Protein AF-0000000082956783 (afdb_homodimer)

Solvent-accessible surface area (backbone atoms only — not comparable to full-atom values): 23392 Å² total; per-residue (Å²): 122,64,39,59,34,49,54,68,55,50,52,50,50,52,49,39,41,40,70,72,44,39,46,50,70,56,40,52,35,45,46,35,4,46,15,48,31,40,52,43,43,76,77,48,36,38,92,81,30,28,36,30,41,35,34,26,26,58,49,68,36,9,48,22,34,43,42,14,45,44,48,33,34,73,51,57,32,48,39,34,33,34,43,66,54,77,48,94,43,71,68,51,50,28,42,54,47,33,22,47,67,51,70,28,49,76,33,64,62,75,73,90,58,70,78,76,33,47,31,35,36,39,10,41,33,32,74,83,62,66,86,73,82,55,73,88,50,45,65,60,53,53,49,58,50,66,54,89,55,49,30,35,17,42,48,31,58,54,88,49,43,50,83,42,77,59,59,92,76,47,60,79,40,39,26,40,35,14,47,80,47,38,36,41,31,57,77,73,62,78,45,83,40,43,30,40,21,30,82,72,76,38,64,64,59,36,58,74,67,56,33,53,71,79,84,60,63,68,73,49,43,45,46,79,105,122,64,40,59,35,50,53,68,56,51,52,49,51,51,49,38,41,39,69,72,43,38,45,49,70,56,38,53,35,46,47,36,4,45,14,48,30,40,50,43,44,74,75,50,36,38,93,82,30,29,36,30,40,35,35,27,26,60,50,68,36,8,49,22,34,43,40,15,45,43,47,31,34,75,51,60,30,49,40,35,34,33,42,66,51,77,48,95,41,72,69,51,50,26,42,54,47,34,22,45,68,52,70,30,49,75,35,66,61,77,72,90,58,70,78,76,33,49,31,36,36,40,11,41,34,32,72,85,61,66,86,72,82,55,73,90,48,45,66,59,53,53,48,58,52,66,53,90,55,51,30,36,18,41,47,30,58,54,88,50,41,50,81,41,78,60,58,92,77,48,62,78,40,38,25,39,35,16,48,79,46,39,38,42,30,56,78,72,62,78,46,82,41,44,31,41,21,30,82,74,75,39,64,63,59,38,59,74,67,56,33,53,69,77,83,59,64,67,74,48,44,45,45,78,106

Foldseek 3Di:
DFDADALVLVVVLVVCVCPVVNDDLLVQLLQQLLLLLVQCCVVPNCVQFAFEEEEAAADSLSSSSLSNLLVNLVSRHAYEYAYQDQHPDPSSVVSVVSCVVSNYHYDVDDDPCPVVGQEYEASHDASNDDDDDDPSCVVVQVVQLPDPHAYEYEQDQPRAHQQDEGDPSGHQHQEYEHEPGHTNNCVNHDHPWYKYARPPDDPVSCVVVVRVDDDDPDPRRMDTD/DFDADALVLVVVLVVCVCPVVNDDLLVQLLQQLLLLLVQCCVVPNCVQFAEEEEEAAADSLSSSSLSNLLVNLVSRHAYEYAYQDQHPDPSSVVSVVSCVVSNYHYDVDDDPCPVVGQEYEASHDASNDDDDDDPSCVVVQVVQLPDPHAYEYEQDQPRAHQQDEGDPSGHQHQEYEHEPGHTNNCVNHDHPWYKYARPPDDPVSCVVVVRVDDDDPDPRRMDTD

Radius of gyration: 22.02 Å; Cα contacts (8 Å, |Δi|>4): 994; chains: 2; bounding box: 47×68×47 Å

Nearest PDB structures (foldseek):
  2dg2-assembly1_A  TM=9.725E-01  e=3.855E-32  Mus musculus
  3rss-assembly1_A  TM=8.065E-01  e=1.731E-13  Thermotoga maritima MSB8
  3d3k-assembly1_B  TM=8.295E-01  e=1.230E-11  Homo sapiens
  3d3j-assembly1_A-2  TM=8.165E-01  e=2.145E-11  Homo sapiens
  5g1o-assembly2_B  TM=5.760E-01  e=1.362E-02  Homo sapiens

Sequence (450 aa):
MVKYLKQDEAINIDQELFNVYKFSVDQLMELAGLSCATAIQKCFPPISHQKVLVLCGPGNNGGDGLVCSRHMQLFGYSCEVYYPVRTDKLLYNNLMHQCETSGVLVSDSLSENMSTYDLIVDALFGFSFKPPVRAKFLPVMNALKKTNKPICSIDVPSGWSIEGVPDKDAINPDMLISLTAPKECARSFKGKYHYLGGRFIPKKLEEKYQLELPAYPDAECCLKLMVKYLKQDEAINIDQELFNVYKFSVDQLMELAGLSCATAIQKCFPPISHQKVLVLCGPGNNGGDGLVCSRHMQLFGYSCEVYYPVRTDKLLYNNLMHQCETSGVLVSDSLSENMSTYDLIVDALFGFSFKPPVRAKFLPVMNALKKTNKPICSIDVPSGWSIEGVPDKDAINPDMLISLTAPKECARSFKGKYHYLGGRFIPKKLEEKYQLELPAYPDAECCLKL

pLDDT: mean 96.85, std 3.07, range [82.38, 98.94]

Organism: Aphis glycines (NCBI:txid307491)

Secondary structure (DSSP, 8-state):
-PPPBPHHHHHHHHHHHHHTS---HHHHHHHHHHHHHHHHHHHS-TTT--EEEEEE-SSHHHHHHHHHHHHHHHHT-EEEEE--S---SHHHHHHHHHHHHTT-EEESS--S-GGG-SEEEEES--TT--SSPPGGGHHHHHHHHH--S-EEEESS-TT--SSSPPPTTS---SEEEEESS-BGGGGG--SSEEEEE-----HHHHHHTT--PPPPPTT-SEEE-/-PPPBPHHHHHHHHHHHHHTS---HHHHHHHHHHHHHHHHHHHS-TTT--EEEEEE-SSHHHHHHHHHHHHHHHHT-EEEEE--S---SHHHHHHHHHHHHTT-EEESS--S-GGG-SEEEEES--TT--SSPPGGGHHHHHHHHH--S-EEEESS-TT--SSSPPPTTS---SEEEEESS-BGGGGG--SSEEEEE-----HHHHHHTT--PPPPPTT-SEEE-

Structure (mmCIF, N/CA/C/O backbone):
data_AF-0000000082956783-model_v1
#
loop_
_entity.id
_entity.type
_entity.pdbx_description
1 polymer 'NAD(P)H-hydrate epimeras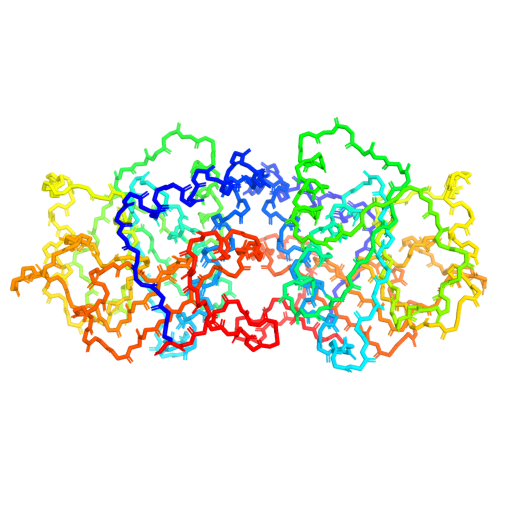e'
#
loop_
_atom_site.group_PDB
_atom_site.id
_atom_site.type_symbol
_atom_site.label_atom_id
_atom_site.label_alt_id
_atom_site.label_comp_id
_atom_site.label_asym_id
_atom_site.label_entity_id
_atom_site.label_seq_id
_atom_site.pdbx_PDB_ins_code
_atom_site.Cartn_x
_atom_site.Cartn_y
_atom_site.Cartn_z
_atom_site.occupancy
_atom_site.B_iso_or_equiv
_atom_site.auth_seq_id
_atom_site.auth_comp_id
_atom_site.auth_asym_id
_atom_site.auth_atom_id
_atom_site.pdbx_PDB_model_num
ATOM 1 N N . MET A 1 1 ? -19.547 16.031 -7.906 1 84.88 1 MET A N 1
ATOM 2 C CA . MET A 1 1 ? -18.5 16.641 -7.098 1 84.88 1 MET A CA 1
ATOM 3 C C . MET A 1 1 ? -18.234 15.82 -5.84 1 84.88 1 MET A C 1
ATOM 5 O O . MET A 1 1 ? -19.156 15.242 -5.262 1 84.88 1 MET A O 1
ATOM 9 N N . VAL A 1 2 ? -17 15.641 -5.379 1 95 2 VAL A N 1
ATOM 10 C CA . VAL A 1 2 ? -16.625 14.828 -4.23 1 95 2 VAL A CA 1
ATOM 11 C C . VAL A 1 2 ? -17.219 15.414 -2.957 1 95 2 VAL A C 1
ATOM 13 O O . VAL A 1 2 ? -17.266 16.641 -2.793 1 95 2 VAL A O 1
ATOM 16 N N . LYS A 1 3 ? -17.688 14.586 -2.168 1 96.94 3 LYS A N 1
ATOM 17 C CA . LYS A 1 3 ? -18.266 15.023 -0.9 1 96.94 3 LYS A CA 1
ATOM 18 C C . LYS A 1 3 ? -17.188 15.445 0.085 1 96.94 3 LYS A C 1
ATOM 20 O O . LYS A 1 3 ? -16.156 14.789 0.196 1 96.94 3 LYS A O 1
ATOM 25 N N . TYR A 1 4 ? -17.469 16.5 0.774 1 98 4 TYR A N 1
ATOM 26 C CA . TYR A 1 4 ? -16.625 16.906 1.895 1 98 4 TYR A CA 1
ATOM 27 C C . TYR A 1 4 ? -17.203 16.422 3.217 1 98 4 TYR A C 1
ATOM 29 O O . TYR A 1 4 ? -18.391 16.625 3.496 1 98 4 TYR A O 1
ATOM 37 N N . LEU A 1 5 ? -16.391 15.836 4.012 1 98.12 5 LEU A N 1
ATOM 38 C CA . LEU A 1 5 ? -16.875 15.117 5.191 1 98.12 5 LEU A CA 1
ATOM 39 C C . LEU A 1 5 ? -16.844 16.016 6.422 1 98.12 5 LEU A C 1
ATOM 41 O O . LEU A 1 5 ? -15.891 16.781 6.617 1 98.12 5 LEU A O 1
ATOM 45 N N . LYS A 1 6 ? -17.844 15.875 7.227 1 97.12 6 LYS A N 1
ATOM 46 C CA . LYS A 1 6 ? -17.781 16.359 8.602 1 97.12 6 LYS A CA 1
ATOM 47 C C . LYS A 1 6 ? -16.938 15.445 9.477 1 97.12 6 LYS A C 1
ATOM 49 O O . LYS A 1 6 ? -16.609 14.32 9.078 1 97.12 6 LYS A O 1
ATOM 54 N N . GLN A 1 7 ? -16.594 15.945 10.586 1 96.69 7 GLN A N 1
ATOM 55 C CA . GLN A 1 7 ? -15.695 15.211 11.469 1 96.69 7 GLN A CA 1
ATOM 56 C C . GLN A 1 7 ? -16.312 13.875 11.891 1 96.69 7 GLN A C 1
ATOM 58 O O . GLN A 1 7 ? -15.656 12.836 11.852 1 96.69 7 GLN A O 1
ATOM 63 N N . ASP A 1 8 ? -17.547 13.906 12.312 1 96.75 8 ASP A N 1
ATOM 64 C CA . ASP A 1 8 ? -18.203 12.695 12.789 1 96.75 8 ASP A CA 1
ATOM 65 C C . ASP A 1 8 ? -18.328 11.656 11.68 1 96.75 8 ASP A C 1
ATOM 67 O O . ASP A 1 8 ? -18.188 10.453 11.93 1 96.75 8 ASP A O 1
ATOM 71 N N . GLU A 1 9 ? -18.594 12.117 10.492 1 97.56 9 GLU A N 1
ATOM 72 C CA . GLU A 1 9 ? -18.656 11.211 9.352 1 97.56 9 GLU A CA 1
ATOM 73 C C . GLU A 1 9 ? -17.312 10.531 9.117 1 97.56 9 GLU A C 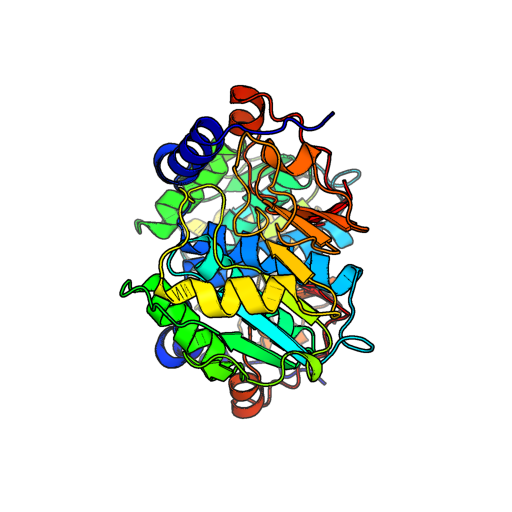1
ATOM 75 O O . GLU A 1 9 ? -17.266 9.32 8.867 1 97.56 9 GLU A O 1
ATOM 80 N N . ALA A 1 10 ? -16.25 11.32 9.156 1 97.5 10 ALA A N 1
ATOM 81 C CA . ALA A 1 10 ? -14.906 10.781 8.961 1 97.5 10 ALA A CA 1
ATOM 82 C C . ALA A 1 10 ? -14.586 9.727 10.008 1 97.5 10 ALA A C 1
ATOM 84 O O . ALA A 1 10 ? -14.039 8.664 9.688 1 97.5 10 ALA A O 1
ATOM 85 N N . ILE A 1 11 ? -14.938 10 11.227 1 97 11 ILE A N 1
ATOM 86 C CA . ILE A 1 11 ? -14.703 9.078 12.336 1 97 11 ILE A CA 1
ATOM 87 C C . ILE A 1 11 ? -15.484 7.789 12.102 1 97 11 ILE A C 1
ATOM 89 O O . ILE A 1 11 ? -14.945 6.688 12.25 1 97 11 ILE A O 1
ATOM 93 N N . ASN A 1 12 ? -16.719 7.914 11.727 1 98.06 12 ASN A N 1
ATOM 94 C CA . ASN A 1 12 ? -17.578 6.754 11.508 1 98.06 12 ASN A CA 1
ATOM 95 C C . ASN A 1 12 ? -17.062 5.887 10.367 1 98.06 12 ASN A C 1
ATOM 97 O O . ASN A 1 12 ? -17.109 4.656 10.445 1 98.06 12 ASN A O 1
ATOM 101 N N . ILE A 1 13 ? -16.625 6.539 9.352 1 98.12 13 ILE A N 1
ATOM 102 C CA . ILE A 1 13 ? -16.094 5.805 8.211 1 98.12 13 ILE A CA 1
ATOM 103 C C . ILE A 1 13 ? -14.883 4.98 8.641 1 98.12 13 ILE A C 1
ATOM 105 O O . ILE A 1 13 ? -14.773 3.801 8.305 1 98.12 13 ILE A O 1
ATOM 109 N N . ASP A 1 14 ? -13.992 5.559 9.414 1 97 14 ASP A N 1
ATOM 110 C CA . ASP A 1 14 ? -12.836 4.828 9.93 1 97 14 ASP A CA 1
ATOM 111 C C . ASP A 1 14 ? -13.281 3.621 10.758 1 97 14 ASP A C 1
ATOM 113 O O . ASP A 1 14 ? -12.75 2.52 10.586 1 97 14 ASP A O 1
ATOM 117 N N . GLN A 1 15 ? -14.195 3.861 11.578 1 97.69 15 GLN A N 1
ATOM 118 C CA . GLN A 1 15 ? -14.68 2.791 12.445 1 97.69 15 GLN A CA 1
ATOM 119 C C . GLN A 1 15 ? -15.289 1.653 11.633 1 97.69 15 GLN A C 1
ATOM 121 O O . GLN A 1 15 ? -15.109 0.48 11.969 1 97.69 15 GLN A O 1
ATOM 126 N N . GLU A 1 16 ? -15.977 2.01 10.617 1 98.38 16 GLU A N 1
ATOM 127 C CA . GLU A 1 16 ? -16.578 0.974 9.781 1 98.38 16 GLU A CA 1
ATOM 128 C C . GLU A 1 16 ? -15.508 0.216 9 1 98.38 16 GLU A C 1
ATOM 130 O O . GLU A 1 16 ? -15.609 -0.999 8.812 1 98.38 16 GLU A O 1
ATOM 135 N N . LEU A 1 17 ? -14.492 0.907 8.539 1 98.44 17 LEU A N 1
ATOM 136 C CA . LEU A 1 17 ? -13.398 0.235 7.855 1 98.44 17 LEU A CA 1
ATOM 137 C C . LEU A 1 17 ? -12.734 -0.794 8.766 1 98.44 17 LEU A C 1
ATOM 139 O O . LEU A 1 17 ? -12.398 -1.894 8.32 1 98.44 17 LEU A O 1
ATOM 143 N N . PHE A 1 18 ? -12.656 -0.438 10.078 1 97.75 18 PHE A N 1
ATOM 144 C CA . PHE A 1 18 ? -12 -1.309 11.047 1 97.75 18 PHE A CA 1
ATOM 145 C C . PHE A 1 18 ? -12.914 -2.467 11.43 1 97.75 18 PHE A C 1
ATOM 147 O O . PHE A 1 18 ? -12.492 -3.627 11.414 1 97.75 18 PHE A O 1
ATOM 154 N N . ASN A 1 19 ? -14.125 -2.139 11.664 1 97.88 19 ASN A N 1
ATOM 155 C CA . ASN A 1 19 ? -14.953 -3.074 12.414 1 97.88 19 ASN A CA 1
ATOM 156 C C . ASN A 1 19 ? -15.914 -3.824 11.508 1 97.88 19 ASN A C 1
ATOM 158 O O . ASN A 1 19 ? -16.25 -4.984 11.758 1 97.88 19 ASN A O 1
ATOM 162 N N . VAL A 1 20 ? -16.359 -3.15 10.492 1 98.31 20 VAL A N 1
ATOM 163 C CA . VAL A 1 20 ? -17.312 -3.777 9.578 1 98.31 20 VAL A CA 1
ATOM 164 C C . VAL A 1 20 ? -16.547 -4.445 8.43 1 98.31 20 VAL A C 1
ATOM 166 O O . VAL A 1 20 ? -16.766 -5.625 8.148 1 98.31 20 VAL A O 1
ATOM 169 N N . TYR A 1 21 ? -15.602 -3.771 7.898 1 98.56 21 TYR A N 1
ATOM 170 C CA . TYR A 1 21 ? -14.891 -4.285 6.734 1 98.56 21 TYR A CA 1
ATOM 171 C C . TYR A 1 21 ? -13.609 -5 7.148 1 98.56 21 TYR A C 1
ATOM 173 O O . TYR A 1 21 ? -12.938 -5.617 6.32 1 98.56 21 TYR A O 1
ATOM 181 N N . LYS A 1 22 ? -13.203 -4.875 8.367 1 98.69 22 LYS A N 1
ATOM 182 C CA . LYS A 1 22 ? -12.18 -5.672 9.039 1 98.69 22 LYS A CA 1
ATOM 183 C C . LYS A 1 22 ? -10.789 -5.363 8.484 1 98.69 22 LYS A C 1
ATOM 185 O O . LYS A 1 22 ? -9.945 -6.258 8.383 1 98.69 22 LYS A O 1
ATOM 190 N N . PHE A 1 23 ? -10.602 -4.129 8.07 1 98.62 23 PHE A N 1
ATOM 191 C CA . PHE A 1 23 ? -9.234 -3.703 7.777 1 98.62 23 PHE A CA 1
ATOM 192 C C . PHE A 1 23 ? -8.438 -3.508 9.062 1 98.62 23 PHE A C 1
ATOM 194 O O . PHE A 1 23 ? -8.961 -2.98 10.047 1 98.62 23 PHE A O 1
ATOM 201 N N . SER A 1 24 ? -7.223 -3.982 9.039 1 98.12 24 SER A N 1
ATOM 202 C CA . SER A 1 24 ? -6.355 -3.602 10.148 1 98.12 24 SER A CA 1
ATOM 203 C C . SER A 1 24 ? -5.836 -2.178 9.977 1 98.12 24 SER A C 1
ATOM 205 O O . SER A 1 24 ? -5.766 -1.666 8.859 1 98.12 24 SER A O 1
ATOM 207 N N . VAL A 1 25 ? -5.488 -1.594 11.086 1 97.69 25 VAL A N 1
ATOM 208 C CA . VAL A 1 25 ? -4.891 -0.265 11.031 1 97.69 25 VAL A CA 1
ATOM 209 C C . VAL A 1 25 ? -3.576 -0.321 10.25 1 97.69 25 VAL A C 1
ATOM 211 O O . VAL A 1 25 ? -3.25 0.604 9.5 1 97.69 25 VAL A O 1
ATOM 214 N N . ASP A 1 26 ? -2.842 -1.439 10.328 1 98.12 26 ASP A N 1
ATOM 215 C CA . ASP A 1 26 ? -1.604 -1.643 9.578 1 98.12 26 ASP A CA 1
ATOM 216 C C . ASP A 1 26 ? -1.841 -1.521 8.078 1 98.12 26 ASP A C 1
ATOM 218 O O . ASP A 1 26 ? -1.082 -0.851 7.375 1 98.12 26 ASP A O 1
ATOM 222 N N . GLN A 1 27 ? -2.877 -2.131 7.625 1 98.38 27 GLN A N 1
ATOM 223 C CA . GLN A 1 27 ? -3.213 -2.121 6.203 1 98.38 27 GLN A CA 1
ATOM 224 C C . GLN A 1 27 ? -3.535 -0.709 5.727 1 98.38 27 GLN A C 1
ATOM 226 O O . GLN A 1 27 ? -2.955 -0.232 4.75 1 98.38 27 GLN A O 1
ATOM 231 N N . LEU A 1 28 ? -4.457 -0.1 6.473 1 98.5 28 LEU A N 1
ATOM 232 C CA . LEU A 1 28 ? -4.965 1.193 6.027 1 98.5 28 LEU A CA 1
ATOM 233 C C . LEU A 1 28 ? -3.879 2.262 6.109 1 98.5 28 LEU A C 1
ATOM 235 O O . LEU A 1 28 ? -3.764 3.104 5.219 1 98.5 28 LEU A O 1
ATOM 239 N N . MET A 1 29 ? -3.127 2.205 7.16 1 98.56 29 MET A N 1
ATOM 240 C CA . MET A 1 29 ? -2.055 3.178 7.348 1 98.56 29 MET A CA 1
ATOM 241 C C . MET A 1 29 ? -0.979 3.014 6.277 1 98.56 29 MET A C 1
ATOM 243 O O . MET A 1 29 ? -0.42 4 5.797 1 98.56 29 MET A O 1
ATOM 247 N N . GLU A 1 30 ? -0.676 1.751 5.895 1 98.75 30 GLU A N 1
ATOM 248 C CA . GLU A 1 30 ? 0.292 1.491 4.832 1 98.75 30 GLU A CA 1
ATOM 249 C C . GLU A 1 30 ? -0.18 2.068 3.502 1 98.75 30 GLU A C 1
ATOM 251 O O . GLU A 1 30 ? 0.591 2.717 2.791 1 98.75 30 GLU A O 1
ATOM 256 N N . LEU A 1 31 ? -1.437 1.874 3.211 1 98.75 31 LEU A N 1
ATOM 257 C CA . LEU A 1 31 ? -2.006 2.381 1.968 1 98.75 31 LEU A CA 1
ATOM 258 C C . LEU A 1 31 ? -2.072 3.904 1.981 1 98.75 31 LEU A C 1
ATOM 260 O O . LEU A 1 31 ? -1.776 4.551 0.974 1 98.75 31 LEU A O 1
ATOM 264 N N . ALA A 1 32 ? -2.461 4.469 3.123 1 98.75 32 ALA A N 1
ATOM 265 C CA . ALA A 1 32 ? -2.545 5.922 3.256 1 98.75 32 ALA A CA 1
ATOM 266 C C . ALA A 1 32 ? -1.17 6.566 3.102 1 98.75 32 ALA A C 1
ATOM 268 O O . ALA A 1 32 ? -0.996 7.488 2.305 1 98.75 32 ALA A O 1
ATOM 269 N N . GLY A 1 33 ? -0.202 6.031 3.846 1 98.88 33 GLY A N 1
ATOM 270 C CA . GLY A 1 33 ? 1.146 6.57 3.766 1 98.88 33 GLY A CA 1
ATOM 271 C C . GLY A 1 33 ? 1.747 6.469 2.375 1 98.88 33 GLY A C 1
ATOM 272 O O . GLY A 1 33 ? 2.375 7.414 1.896 1 98.88 33 GLY A O 1
ATOM 273 N N . LEU A 1 34 ? 1.509 5.355 1.741 1 98.88 34 LEU A N 1
ATOM 274 C CA . LEU A 1 34 ? 2.01 5.164 0.385 1 98.88 34 LEU A CA 1
ATOM 275 C C . LEU A 1 34 ? 1.372 6.16 -0.577 1 98.88 34 LEU A C 1
ATOM 277 O O . LEU A 1 34 ? 2.059 6.742 -1.42 1 98.88 34 LEU A O 1
ATOM 281 N N . SER A 1 35 ? 0.082 6.316 -0.488 1 98.88 35 SER A N 1
ATOM 282 C CA . SER A 1 35 ? -0.603 7.242 -1.386 1 98.88 35 SER A CA 1
ATOM 283 C C . SER A 1 35 ? -0.112 8.672 -1.188 1 98.88 35 SER A C 1
ATOM 285 O O . SER A 1 35 ? 0.015 9.43 -2.15 1 98.88 35 SER A O 1
ATOM 287 N N . CYS A 1 36 ? 0.198 9.031 0.072 1 98.94 36 CYS A N 1
ATOM 288 C CA . CYS A 1 36 ? 0.735 10.359 0.356 1 98.94 36 CYS A CA 1
ATOM 289 C C . CYS A 1 36 ? 2.123 10.523 -0.251 1 98.94 36 CYS A C 1
ATOM 291 O O . CYS A 1 36 ? 2.396 11.523 -0.918 1 98.94 36 CYS A O 1
ATOM 293 N N . ALA A 1 37 ? 2.961 9.539 -0.048 1 98.94 37 ALA A N 1
ATOM 294 C CA . ALA A 1 37 ? 4.305 9.594 -0.621 1 98.94 37 ALA A CA 1
ATOM 295 C C . ALA A 1 37 ? 4.246 9.695 -2.143 1 98.94 37 ALA A C 1
ATOM 297 O O . ALA A 1 37 ? 5.016 10.445 -2.748 1 98.94 37 ALA A O 1
ATOM 298 N N . THR A 1 38 ? 3.332 8.961 -2.729 1 98.94 38 THR A N 1
ATOM 299 C CA . THR A 1 38 ? 3.182 8.953 -4.18 1 98.94 38 THR A CA 1
ATOM 300 C C . THR A 1 38 ? 2.73 10.32 -4.684 1 98.94 38 THR A C 1
ATOM 302 O O . THR A 1 38 ? 3.275 10.836 -5.664 1 98.94 38 THR A O 1
ATOM 305 N N . ALA A 1 39 ? 1.751 10.898 -4.023 1 98.94 39 ALA A N 1
ATOM 306 C CA . ALA A 1 39 ? 1.27 12.219 -4.406 1 98.94 39 ALA A CA 1
ATOM 307 C C . ALA A 1 39 ? 2.377 13.258 -4.289 1 98.94 39 ALA A C 1
ATOM 309 O O . ALA A 1 39 ? 2.529 14.117 -5.164 1 98.94 39 ALA A O 1
ATOM 310 N N . ILE A 1 40 ? 3.127 13.18 -3.24 1 98.94 40 ILE A N 1
ATOM 311 C CA . ILE A 1 40 ? 4.215 14.125 -3.014 1 98.94 40 ILE A CA 1
ATOM 312 C C . ILE A 1 40 ? 5.262 13.977 -4.113 1 98.94 40 ILE A C 1
ATOM 314 O O . ILE A 1 40 ? 5.773 14.977 -4.633 1 98.94 40 ILE A O 1
ATOM 318 N N . GLN A 1 41 ? 5.598 12.805 -4.473 1 98.88 41 GLN A N 1
ATOM 319 C CA . GLN A 1 41 ? 6.57 12.555 -5.531 1 98.88 41 GLN A CA 1
ATOM 320 C C . GLN A 1 41 ? 6.133 13.203 -6.844 1 98.88 41 GLN A C 1
ATOM 322 O O . GLN A 1 41 ? 6.965 13.719 -7.59 1 98.88 41 GLN A O 1
ATOM 327 N N . LYS A 1 42 ? 4.852 13.211 -7.125 1 98.75 42 LYS A N 1
ATOM 328 C CA . LYS A 1 42 ? 4.316 13.773 -8.367 1 98.75 42 LYS A CA 1
ATOM 329 C C . LYS A 1 42 ? 4.477 15.289 -8.398 1 98.75 42 LYS A C 1
ATOM 331 O O . LYS A 1 42 ? 4.633 15.875 -9.469 1 98.75 42 LYS A O 1
ATOM 336 N N . CYS A 1 43 ? 4.453 15.922 -7.242 1 98.81 43 CYS A N 1
ATOM 337 C CA . CYS A 1 43 ? 4.41 17.375 -7.188 1 98.81 43 CYS A CA 1
ATOM 338 C C . CYS A 1 43 ? 5.766 17.938 -6.781 1 98.81 43 CYS A C 1
ATOM 340 O O . CYS A 1 43 ? 6.113 19.062 -7.164 1 98.81 43 CYS A O 1
ATOM 342 N N . PHE A 1 44 ? 6.461 17.25 -5.969 1 98.81 44 PHE A N 1
ATOM 343 C CA . PHE A 1 44 ? 7.754 17.641 -5.418 1 98.81 44 PHE A CA 1
ATOM 344 C C . PHE A 1 44 ? 8.75 16.5 -5.531 1 98.81 44 PHE A C 1
ATOM 346 O O . PHE A 1 44 ? 9.164 15.914 -4.52 1 98.81 44 PHE A O 1
ATOM 353 N N . PRO A 1 45 ? 9.258 16.234 -6.727 1 98.81 45 PRO A N 1
ATOM 354 C CA . PRO A 1 45 ? 10.148 15.078 -6.918 1 98.81 45 PRO A CA 1
ATOM 355 C C . PRO A 1 45 ? 11.492 15.25 -6.215 1 98.81 45 PRO A C 1
ATOM 357 O O . PRO A 1 45 ? 11.922 16.375 -5.961 1 98.81 45 PRO A O 1
ATOM 360 N N . PRO A 1 46 ? 12.125 14.102 -5.887 1 98.5 46 PRO A N 1
ATOM 361 C CA . PRO A 1 46 ? 13.344 14.172 -5.082 1 98.5 46 PRO A CA 1
ATOM 362 C C . PRO A 1 46 ? 14.492 14.859 -5.816 1 98.5 46 PRO A C 1
ATOM 364 O O . PRO A 1 46 ? 15.414 15.383 -5.18 1 98.5 46 PRO A O 1
ATOM 367 N N . ILE A 1 47 ? 14.469 14.906 -7.113 1 98.12 47 ILE A N 1
ATOM 368 C CA . ILE A 1 47 ? 15.531 15.555 -7.871 1 98.12 47 ILE A CA 1
ATOM 369 C C . ILE A 1 47 ? 15.586 17.047 -7.516 1 98.12 47 ILE A C 1
ATOM 371 O O . ILE A 1 47 ? 16.672 17.641 -7.484 1 98.12 47 ILE A O 1
ATOM 375 N N . SER A 1 48 ? 14.492 17.672 -7.172 1 98.25 48 SER A N 1
ATOM 376 C CA . SER A 1 48 ? 14.438 19.094 -6.879 1 98.25 48 SER A CA 1
ATOM 377 C C . SER A 1 48 ? 14.125 19.344 -5.406 1 98.25 48 SER A C 1
ATOM 379 O O . SER A 1 48 ? 14.406 20.438 -4.887 1 98.25 48 SER A O 1
ATOM 381 N N . HIS A 1 49 ? 13.508 18.422 -4.75 1 98.62 49 HIS A N 1
ATOM 382 C CA . HIS A 1 49 ? 13.102 18.547 -3.357 1 98.62 49 HIS A CA 1
ATOM 383 C C . HIS A 1 49 ? 13.57 17.344 -2.533 1 98.62 49 HIS A C 1
ATOM 385 O O . HIS A 1 49 ? 12.75 16.641 -1.934 1 98.62 49 HIS A O 1
ATOM 391 N N . GLN A 1 50 ? 14.789 17.203 -2.398 1 98.69 50 GLN A N 1
ATOM 392 C CA . GLN A 1 50 ? 15.383 15.984 -1.871 1 98.69 50 GLN A CA 1
ATOM 393 C C . GLN A 1 50 ? 15.266 15.93 -0.35 1 98.69 50 GLN A C 1
ATOM 395 O O . GLN A 1 50 ? 14.945 14.883 0.217 1 98.69 50 GLN A O 1
ATOM 400 N N . LYS A 1 51 ? 15.609 17 0.369 1 98.69 51 LYS A N 1
ATOM 401 C CA . LYS A 1 51 ? 15.633 17.031 1.829 1 98.69 51 LYS A CA 1
ATOM 402 C C . LYS A 1 51 ? 14.25 17.344 2.391 1 98.69 51 LYS A C 1
ATOM 404 O O . LYS A 1 51 ? 13.727 18.453 2.186 1 98.69 51 LYS A O 1
ATOM 409 N N . VAL A 1 52 ? 13.727 16.391 3.129 1 98.75 52 VAL A N 1
ATOM 410 C CA . VAL A 1 52 ? 12.336 16.531 3.574 1 98.75 52 VAL A CA 1
ATOM 411 C C . VAL A 1 52 ? 12.266 16.375 5.094 1 98.75 52 VAL A C 1
ATOM 413 O O . VAL A 1 52 ? 12.898 15.492 5.668 1 98.75 52 VAL A O 1
ATOM 416 N N . LEU A 1 53 ? 11.578 17.266 5.742 1 98.75 53 LEU A N 1
ATOM 417 C CA . LEU A 1 53 ? 11.227 17.125 7.148 1 98.75 53 LEU A CA 1
ATOM 418 C C . LEU A 1 53 ? 9.766 16.703 7.301 1 98.75 53 LEU A C 1
ATOM 420 O O . LEU A 1 53 ? 8.867 17.391 6.805 1 98.75 53 LEU A O 1
ATOM 424 N N . VAL A 1 54 ? 9.539 15.586 7.918 1 98.88 54 VAL A N 1
ATOM 425 C CA . VAL A 1 54 ? 8.195 15.094 8.172 1 98.88 54 VAL A CA 1
ATOM 426 C C . VAL A 1 54 ? 7.836 15.297 9.641 1 98.88 54 VAL A C 1
ATOM 428 O O . VAL A 1 54 ? 8.539 14.812 10.531 1 98.88 54 VAL A O 1
ATOM 431 N N . LEU A 1 55 ? 6.754 16 9.875 1 98.81 55 LEU A N 1
ATOM 432 C CA . LEU A 1 55 ? 6.277 16.281 11.227 1 98.81 55 LEU A CA 1
ATOM 433 C C . LEU A 1 55 ? 5.145 15.328 11.602 1 98.81 55 LEU A C 1
ATOM 435 O O . LEU A 1 55 ? 4.062 15.375 11.008 1 98.81 55 LEU A O 1
ATOM 439 N N . CYS A 1 56 ? 5.391 14.523 12.609 1 98.62 56 CYS A N 1
ATOM 440 C CA . CYS A 1 56 ? 4.43 13.484 12.938 1 98.62 56 CYS A CA 1
ATOM 441 C C . CYS A 1 56 ? 3.818 13.719 14.312 1 98.62 56 CYS A C 1
ATOM 443 O O . CYS A 1 56 ? 4.535 13.992 15.281 1 98.62 56 CYS A O 1
ATOM 445 N N . GLY A 1 57 ? 2.482 13.648 14.383 1 97.94 57 GLY A N 1
ATOM 446 C CA . GLY A 1 57 ? 1.771 13.672 15.656 1 97.94 57 GLY A CA 1
ATOM 447 C C . GLY A 1 57 ? 1.59 12.297 16.266 1 97.94 57 GLY A C 1
ATOM 448 O O . GLY A 1 57 ? 2.037 11.297 15.695 1 97.94 57 GLY A O 1
ATOM 449 N N . PRO A 1 58 ? 0.885 12.234 17.406 1 96.75 58 PRO A N 1
ATOM 450 C CA . PRO A 1 58 ? 0.783 10.984 18.156 1 96.75 58 PRO A CA 1
ATOM 451 C C . PRO A 1 58 ? -0.325 10.07 17.641 1 96.75 58 PRO A C 1
ATOM 453 O O . PRO A 1 58 ? -0.398 8.906 18.031 1 96.75 58 PRO A O 1
ATOM 456 N N . GLY A 1 59 ? -1.192 10.57 16.812 1 96.44 59 GLY A N 1
ATOM 457 C CA . GLY A 1 59 ? -2.326 9.781 16.344 1 96.44 59 GLY A CA 1
ATOM 458 C C . GLY A 1 59 ? -2.08 9.102 15.016 1 96.44 59 GLY A C 1
ATOM 459 O O . GLY A 1 59 ? -0.933 8.984 14.578 1 96.44 59 GLY A O 1
ATOM 460 N N . ASN A 1 60 ? -3.158 8.695 14.375 1 97.25 60 ASN A N 1
ATOM 461 C CA . ASN A 1 60 ? -3.072 7.953 13.125 1 97.25 60 ASN A CA 1
ATOM 462 C C . ASN A 1 60 ? -2.469 8.797 12.008 1 97.25 60 ASN A C 1
ATOM 464 O O . ASN A 1 60 ? -1.765 8.273 11.141 1 97.25 60 ASN A O 1
ATOM 468 N N . ASN A 1 61 ? -2.756 10.086 12.062 1 98.44 61 ASN A N 1
ATOM 469 C CA . ASN A 1 61 ? -2.141 10.938 11.055 1 98.44 61 ASN A CA 1
ATOM 470 C C . ASN A 1 61 ? -0.618 10.898 11.133 1 98.44 61 ASN A C 1
ATOM 472 O O . ASN A 1 61 ? 0.063 10.898 10.109 1 98.44 61 ASN A O 1
ATOM 476 N N . GLY A 1 62 ? -0.146 10.898 12.383 1 98.62 62 GLY A N 1
ATOM 477 C CA . GLY A 1 62 ? 1.284 10.711 12.57 1 98.62 62 GLY A CA 1
ATOM 478 C C . GLY A 1 62 ? 1.785 9.383 12.039 1 98.62 62 GLY A C 1
ATOM 479 O O . GLY A 1 62 ? 2.869 9.305 11.453 1 98.62 62 GLY A O 1
ATOM 480 N N . GLY A 1 63 ? 0.993 8.344 12.258 1 98.69 63 GLY A N 1
ATOM 481 C CA . GLY A 1 63 ? 1.319 7.047 11.68 1 98.69 63 GLY A CA 1
ATOM 482 C C . GLY A 1 63 ? 1.41 7.074 10.164 1 98.69 63 GLY A C 1
ATOM 483 O O . GLY A 1 63 ? 2.338 6.504 9.586 1 98.69 63 GLY A O 1
ATOM 484 N N . ASP A 1 64 ? 0.48 7.754 9.539 1 98.81 64 ASP A N 1
ATOM 485 C CA . ASP A 1 64 ? 0.544 7.945 8.094 1 98.81 64 ASP A CA 1
ATOM 486 C C . ASP A 1 64 ? 1.843 8.641 7.691 1 98.81 64 ASP A C 1
ATOM 488 O O . ASP A 1 64 ? 2.441 8.305 6.672 1 98.81 64 ASP A O 1
ATOM 492 N N . GLY A 1 65 ? 2.205 9.586 8.492 1 98.94 65 GLY A N 1
ATOM 493 C CA . GLY A 1 65 ? 3.445 10.305 8.234 1 98.94 65 GLY A CA 1
ATOM 494 C C . GLY A 1 65 ? 4.672 9.414 8.312 1 98.94 65 GLY A C 1
ATOM 495 O O . GLY A 1 65 ? 5.586 9.531 7.488 1 98.94 65 GLY A O 1
ATOM 496 N N . LEU A 1 66 ? 4.695 8.562 9.344 1 98.94 66 LEU A N 1
ATOM 497 C CA . LEU A 1 66 ? 5.801 7.621 9.484 1 98.94 66 LEU A CA 1
ATOM 498 C C . LEU A 1 66 ? 5.895 6.699 8.273 1 98.94 66 LEU A C 1
ATOM 500 O O . LEU A 1 66 ? 6.969 6.535 7.691 1 98.94 66 LEU A O 1
ATOM 504 N N . VAL A 1 67 ? 4.801 6.172 7.879 1 98.88 67 VAL A N 1
ATOM 505 C CA . VAL A 1 67 ? 4.766 5.297 6.707 1 98.88 67 VAL A CA 1
ATOM 506 C C . VAL A 1 67 ? 5.176 6.086 5.465 1 98.88 67 VAL A C 1
ATOM 508 O O . VAL A 1 67 ? 5.973 5.605 4.656 1 98.88 67 VAL A O 1
ATOM 511 N N . CYS A 1 68 ? 4.66 7.238 5.355 1 98.94 68 CYS A N 1
ATOM 512 C CA . CYS A 1 68 ? 4.969 8.109 4.227 1 98.94 68 CYS A CA 1
ATOM 513 C C . CYS A 1 68 ? 6.469 8.359 4.125 1 98.94 68 CYS A C 1
ATOM 515 O O . CYS A 1 68 ? 7.055 8.234 3.049 1 98.94 68 CYS A O 1
ATOM 517 N N . SER A 1 69 ? 7.082 8.688 5.223 1 98.88 69 SER A N 1
ATOM 518 C CA . SER A 1 69 ? 8.508 9 5.23 1 98.88 69 SER A CA 1
ATOM 519 C C . SER A 1 69 ? 9.336 7.801 4.785 1 98.88 69 SER A C 1
ATOM 521 O O . SER A 1 69 ? 10.328 7.957 4.066 1 98.88 69 SER A O 1
ATOM 523 N N . ARG A 1 70 ? 8.922 6.629 5.23 1 98.75 70 ARG A N 1
ATOM 524 C CA . ARG A 1 70 ? 9.625 5.418 4.832 1 98.75 70 ARG A CA 1
ATOM 525 C C . ARG A 1 70 ? 9.555 5.211 3.322 1 98.75 70 ARG A C 1
ATOM 527 O O . ARG A 1 70 ? 10.562 4.906 2.682 1 98.75 70 ARG A O 1
ATOM 534 N N . HIS A 1 71 ? 8.391 5.383 2.762 1 98.75 71 HIS A N 1
ATOM 535 C CA . HIS A 1 71 ? 8.242 5.258 1.315 1 98.75 71 HIS A CA 1
ATOM 536 C C . HIS A 1 71 ? 9.039 6.332 0.586 1 98.75 71 HIS A C 1
ATOM 538 O O . HIS A 1 71 ? 9.672 6.059 -0.434 1 98.75 71 HIS A O 1
ATOM 544 N N . MET A 1 72 ? 8.969 7.566 1.099 1 98.81 72 MET A N 1
ATOM 545 C CA . MET A 1 72 ? 9.703 8.656 0.463 1 98.81 72 MET A CA 1
ATOM 546 C C . MET A 1 72 ? 11.195 8.367 0.45 1 98.81 72 MET A C 1
ATOM 548 O O . MET A 1 72 ? 11.883 8.664 -0.531 1 98.81 72 MET A O 1
ATOM 552 N N . GLN A 1 73 ? 11.633 7.777 1.495 1 98.19 73 GLN A N 1
ATOM 553 C CA . GLN A 1 73 ? 13.031 7.359 1.526 1 98.19 73 GLN A CA 1
ATOM 554 C C . GLN A 1 73 ? 13.344 6.383 0.396 1 98.19 73 GLN A C 1
ATOM 556 O O . GLN A 1 73 ? 14.359 6.512 -0.283 1 98.19 73 GLN A O 1
ATOM 561 N N . LEU A 1 74 ? 12.477 5.477 0.134 1 97.12 74 LEU A N 1
ATOM 562 C CA . LEU A 1 74 ? 12.617 4.5 -0.94 1 97.12 74 LEU A CA 1
ATOM 563 C C . LEU A 1 74 ? 12.562 5.18 -2.303 1 97.12 74 LEU A C 1
ATOM 565 O O . LEU A 1 74 ? 13.172 4.707 -3.264 1 97.12 74 LEU A O 1
ATOM 569 N N . PHE A 1 75 ? 11.828 6.289 -2.359 1 98.25 75 PHE A N 1
ATOM 570 C CA . PHE A 1 75 ? 11.641 6.996 -3.621 1 98.25 75 PHE A CA 1
ATOM 571 C C . PHE A 1 75 ? 12.852 7.859 -3.941 1 98.25 75 PHE A C 1
ATOM 573 O O . PHE A 1 75 ? 12.93 8.453 -5.02 1 98.25 75 PHE A O 1
ATOM 580 N N . GLY A 1 76 ? 13.812 8.008 -2.975 1 97.81 76 GLY A N 1
ATOM 581 C CA . GLY A 1 76 ? 15.031 8.75 -3.264 1 97.81 76 GLY A CA 1
ATOM 582 C C . GLY A 1 76 ? 15.148 10.039 -2.479 1 97.81 76 GLY A C 1
ATOM 583 O O . GLY A 1 76 ? 16.047 10.836 -2.719 1 97.81 76 GLY A O 1
ATOM 584 N N . TYR A 1 77 ? 14.266 10.312 -1.554 1 98.62 77 TYR A N 1
ATOM 585 C CA . TYR A 1 77 ? 14.359 11.469 -0.671 1 98.62 77 TYR A CA 1
ATOM 586 C C . TYR A 1 77 ? 15.328 11.211 0.475 1 98.62 77 TYR A C 1
ATOM 588 O O . TYR A 1 77 ? 15.742 10.07 0.696 1 98.62 77 TYR A O 1
ATOM 596 N N . SER A 1 78 ? 15.742 12.234 1.054 1 98.44 78 SER A N 1
ATOM 597 C CA . SER A 1 78 ? 16.391 12.211 2.363 1 98.44 78 SER A CA 1
ATOM 598 C C . SER A 1 78 ? 15.469 12.773 3.441 1 98.44 78 SER A C 1
ATOM 600 O O . SER A 1 78 ? 15.336 13.984 3.582 1 98.44 78 SER A O 1
ATOM 602 N N . CYS A 1 79 ? 14.883 11.859 4.234 1 98.38 79 CYS A N 1
ATOM 603 C CA . CYS A 1 79 ? 13.828 12.273 5.152 1 98.38 79 CYS A CA 1
ATOM 604 C C . CYS A 1 79 ? 14.336 12.32 6.586 1 98.38 79 CYS A C 1
ATOM 606 O O . CYS A 1 79 ? 15.156 11.484 6.988 1 98.38 79 CYS A O 1
ATOM 608 N N . GLU A 1 80 ? 13.898 13.258 7.273 1 98.44 80 GLU A N 1
ATOM 609 C CA . GLU A 1 80 ? 13.953 13.336 8.734 1 98.44 80 GLU A CA 1
ATOM 610 C C . GLU A 1 80 ? 12.562 13.477 9.336 1 98.44 80 GLU A C 1
ATOM 612 O O . GLU A 1 80 ? 11.711 14.18 8.789 1 98.44 80 GLU A O 1
ATOM 617 N N . VAL A 1 81 ? 12.43 12.797 10.469 1 98.56 81 VAL A N 1
ATOM 618 C CA . VAL A 1 81 ? 11.117 12.805 11.102 1 98.56 81 VAL A CA 1
ATOM 619 C C . VAL A 1 81 ? 11.203 13.492 12.469 1 98.56 81 VAL A C 1
ATOM 621 O O . VAL A 1 81 ? 12.07 13.156 13.281 1 98.56 81 VAL A O 1
ATOM 624 N N . TYR A 1 82 ? 10.352 14.5 12.648 1 98.62 82 TYR A N 1
ATOM 625 C CA . TYR A 1 82 ? 10.086 15.062 13.969 1 98.62 82 TYR A CA 1
ATOM 626 C C . TYR A 1 82 ? 8.883 14.398 14.609 1 98.62 82 TYR A C 1
ATOM 628 O O . TYR A 1 82 ? 7.754 14.531 14.125 1 98.62 82 TYR A O 1
ATOM 636 N N . TYR A 1 83 ? 9.141 13.633 15.625 1 98.12 83 TYR A N 1
ATOM 637 C CA . TYR A 1 83 ? 8.117 12.852 16.312 1 98.12 83 TYR A CA 1
ATOM 638 C C . TYR A 1 83 ? 8.25 12.992 17.828 1 98.12 83 TYR A C 1
ATOM 640 O O . TYR A 1 83 ? 8.703 12.07 18.5 1 98.12 83 TYR A O 1
ATOM 648 N N . PRO A 1 84 ? 7.711 14.094 18.391 1 97.31 84 PRO A N 1
ATOM 649 C CA . PRO A 1 84 ? 8.016 14.469 19.781 1 97.31 84 PRO A CA 1
ATOM 650 C C . PRO A 1 84 ? 7.191 13.68 20.797 1 97.31 84 PRO A C 1
ATOM 652 O O . PRO A 1 84 ? 7.598 13.547 21.953 1 97.31 84 PRO A O 1
ATOM 655 N N . VAL A 1 85 ? 6.004 13.258 20.438 1 96.88 85 VAL A N 1
ATOM 656 C CA . VAL A 1 85 ? 5.156 12.43 21.297 1 96.88 85 VAL A CA 1
ATOM 657 C C . VAL A 1 85 ? 4.98 11.047 20.672 1 96.88 85 VAL A C 1
ATOM 659 O O . VAL A 1 85 ? 4.184 10.875 19.75 1 96.88 85 VAL A O 1
ATOM 662 N N . ARG A 1 86 ? 5.676 10.164 21.25 1 96.06 86 ARG A N 1
ATOM 663 C CA . ARG A 1 86 ? 5.691 8.812 20.703 1 96.06 86 ARG A CA 1
ATOM 664 C C . ARG A 1 86 ? 4.57 7.961 21.281 1 96.06 86 ARG A C 1
ATOM 666 O O . ARG A 1 86 ? 4.453 7.844 22.516 1 96.06 86 ARG A O 1
ATOM 673 N N . THR A 1 87 ? 3.73 7.453 20.422 1 96.56 87 THR A N 1
ATOM 674 C CA . THR A 1 87 ? 2.658 6.562 20.844 1 96.56 87 THR A CA 1
ATOM 675 C C . THR A 1 87 ? 3.195 5.164 21.125 1 96.56 87 THR A C 1
ATOM 677 O O . THR A 1 87 ? 3.859 4.562 20.281 1 96.56 87 THR A O 1
ATOM 680 N N . ASP A 1 88 ? 2.84 4.637 22.406 1 97.5 88 ASP A N 1
ATOM 681 C CA . ASP A 1 88 ? 3.4 3.355 22.828 1 97.5 88 ASP A CA 1
ATOM 682 C C . ASP A 1 88 ? 2.455 2.205 22.484 1 97.5 88 ASP A C 1
ATOM 684 O O . ASP A 1 88 ? 1.933 1.537 23.375 1 97.5 88 ASP A O 1
ATOM 688 N N . LYS A 1 89 ? 2.219 1.981 21.328 1 97.62 89 LYS A N 1
ATOM 689 C CA . LYS A 1 89 ? 1.521 0.844 20.734 1 97.62 89 LYS A CA 1
ATOM 690 C C . LYS A 1 89 ? 2.416 0.102 19.75 1 97.62 89 LYS A C 1
ATOM 692 O O . LYS A 1 89 ? 3.268 0.711 19.094 1 97.62 89 LYS A O 1
ATOM 697 N N . LEU A 1 90 ? 2.236 -1.16 19.688 1 98 90 LEU A N 1
ATOM 698 C CA . LEU A 1 90 ? 3.1 -2.025 18.891 1 98 90 LEU A CA 1
ATOM 699 C C . LEU A 1 90 ? 3.25 -1.483 17.469 1 98 90 LEU A C 1
ATOM 701 O O . LEU A 1 90 ? 4.363 -1.408 16.953 1 98 90 LEU A O 1
ATOM 705 N N . LEU A 1 91 ? 2.197 -1.076 16.859 1 98 91 LEU A N 1
ATOM 706 C CA . LEU A 1 91 ? 2.217 -0.571 15.492 1 98 91 LEU A CA 1
ATOM 707 C C . LEU A 1 91 ? 3.15 0.629 15.375 1 98 91 LEU A C 1
ATOM 709 O O . LEU A 1 91 ? 4.023 0.653 14.5 1 98 91 LEU A O 1
ATOM 713 N N . TYR A 1 92 ? 3.051 1.596 16.219 1 98.5 92 TYR A N 1
ATOM 714 C CA . TYR A 1 92 ? 3.828 2.826 16.125 1 98.5 92 TYR A CA 1
ATOM 715 C C . TYR A 1 92 ? 5.293 2.574 16.469 1 98.5 92 TYR A C 1
ATOM 717 O O . TYR A 1 92 ? 6.188 3.168 15.867 1 98.5 92 TYR A O 1
ATOM 725 N N . ASN A 1 93 ? 5.465 1.673 17.438 1 98.5 93 ASN A N 1
ATOM 726 C CA . ASN A 1 93 ? 6.836 1.269 17.734 1 98.5 93 ASN A CA 1
ATOM 727 C C . ASN A 1 93 ? 7.508 0.633 16.516 1 98.5 93 ASN A C 1
ATOM 729 O O . ASN A 1 93 ? 8.664 0.935 16.219 1 98.5 93 ASN A O 1
ATOM 733 N N . ASN A 1 94 ? 6.781 -0.196 15.883 1 98.75 94 ASN A N 1
ATOM 734 C CA . ASN A 1 94 ? 7.297 -0.849 14.68 1 98.75 94 ASN A CA 1
ATOM 735 C C . ASN A 1 94 ? 7.551 0.155 13.562 1 98.75 94 ASN A C 1
ATOM 737 O O . ASN A 1 94 ? 8.562 0.075 12.867 1 98.75 94 ASN A O 1
ATOM 741 N N . LEU A 1 95 ? 6.633 1.097 13.383 1 98.75 95 LEU A N 1
ATOM 742 C CA . LEU A 1 95 ? 6.781 2.098 12.336 1 98.75 95 LEU A CA 1
ATOM 743 C C . LEU A 1 95 ? 8.031 2.943 12.562 1 98.75 95 LEU A C 1
ATOM 745 O O . LEU A 1 95 ? 8.781 3.211 11.625 1 98.75 95 LEU A O 1
ATOM 749 N N . MET A 1 96 ? 8.211 3.373 13.766 1 98.31 96 MET A N 1
ATOM 750 C CA . MET A 1 96 ? 9.414 4.137 14.094 1 98.31 96 MET A CA 1
ATOM 751 C C . MET A 1 96 ? 10.672 3.33 13.789 1 98.31 96 MET A C 1
ATOM 753 O O . MET A 1 96 ? 11.617 3.848 13.195 1 98.31 96 MET A O 1
ATOM 757 N N . HIS A 1 97 ? 10.656 2.09 14.203 1 98.62 97 HIS A N 1
ATOM 758 C CA . HIS A 1 97 ? 11.789 1.203 13.961 1 98.62 97 HIS A CA 1
ATOM 759 C C . HIS A 1 97 ? 12.031 1.016 12.461 1 98.62 97 HIS A C 1
ATOM 761 O O . HIS A 1 97 ? 13.18 1.036 12.008 1 98.62 97 HIS A O 1
ATOM 767 N N . GLN A 1 98 ? 10.984 0.866 11.719 1 98.75 98 GLN A N 1
ATOM 768 C CA . GLN A 1 98 ? 11.078 0.738 10.273 1 98.75 98 GLN A CA 1
ATOM 769 C C . GLN A 1 98 ? 11.719 1.979 9.648 1 98.75 98 GLN A C 1
ATOM 771 O O . GLN A 1 98 ? 12.57 1.869 8.766 1 98.75 98 GLN A O 1
ATOM 776 N N . CYS A 1 99 ? 11.273 3.123 10.078 1 98.56 99 CYS A N 1
ATOM 777 C CA . CYS A 1 99 ? 11.875 4.363 9.602 1 98.56 99 CYS A CA 1
ATOM 778 C C . CYS A 1 99 ? 13.367 4.387 9.883 1 98.56 99 CYS A C 1
ATOM 780 O O . CYS A 1 99 ? 14.172 4.547 8.961 1 98.56 99 CYS A O 1
ATOM 782 N N . GLU A 1 100 ? 13.695 4.109 11.07 1 98.25 100 GLU A N 1
ATOM 783 C CA . GLU A 1 100 ? 15.094 4.184 11.477 1 98.25 100 GLU A CA 1
ATOM 784 C C . GLU A 1 100 ? 15.953 3.182 10.703 1 98.25 100 GLU A C 1
ATOM 786 O O . GLU A 1 100 ? 17.031 3.521 10.234 1 98.25 100 GLU A O 1
ATOM 791 N N . THR A 1 101 ? 15.43 2.012 10.516 1 97.94 101 THR A N 1
ATOM 792 C CA . THR A 1 101 ? 16.203 0.971 9.844 1 97.94 101 THR A CA 1
ATOM 793 C C . THR A 1 101 ? 16.172 1.177 8.336 1 97.94 101 THR A C 1
ATOM 795 O O . THR A 1 101 ? 16.922 0.515 7.602 1 97.94 101 THR A O 1
ATOM 798 N N . SER A 1 102 ? 15.406 2.143 7.891 1 96.44 102 SER A N 1
ATOM 799 C CA . SER A 1 102 ? 15.398 2.504 6.477 1 96.44 102 SER A CA 1
ATOM 800 C C . SER A 1 102 ? 16.219 3.758 6.215 1 96.44 102 SER A C 1
ATOM 802 O O . SER A 1 102 ? 16.188 4.32 5.121 1 96.44 102 SER A O 1
ATOM 804 N N . GLY A 1 103 ? 16.844 4.219 7.188 1 96.5 103 GLY A N 1
ATOM 805 C CA . GLY A 1 103 ? 17.734 5.348 7.016 1 96.5 103 GLY A CA 1
ATOM 806 C C . GLY A 1 103 ? 17.078 6.684 7.312 1 96.5 103 GLY A C 1
ATOM 807 O O . GLY A 1 103 ? 17.672 7.738 7.066 1 96.5 103 GLY A O 1
ATOM 808 N N . VAL A 1 104 ? 15.883 6.676 7.816 1 98.06 104 VAL A N 1
ATOM 809 C CA . VAL A 1 104 ? 15.188 7.898 8.203 1 98.06 104 VAL A CA 1
ATOM 810 C C . VAL A 1 104 ? 15.555 8.273 9.641 1 98.06 104 VAL A C 1
ATOM 812 O O . VAL A 1 104 ? 15.414 7.461 10.555 1 98.06 104 VAL A O 1
ATOM 815 N N . LEU A 1 105 ? 16.031 9.445 9.844 1 96.44 105 LEU A N 1
ATOM 816 C CA . LEU A 1 105 ? 16.312 9.922 11.195 1 96.44 105 LEU A CA 1
ATOM 817 C C . LEU A 1 105 ? 15.016 10.328 11.898 1 96.44 105 LEU A C 1
ATOM 819 O O . LEU A 1 105 ? 14.258 11.148 11.375 1 96.44 105 LEU A O 1
ATOM 823 N N . VAL A 1 106 ? 14.781 9.734 13 1 97.88 106 VAL A N 1
ATOM 824 C CA . VAL A 1 106 ? 13.617 10.094 13.812 1 97.88 106 VAL A CA 1
ATOM 825 C C . VAL A 1 106 ? 14.078 10.805 15.078 1 97.88 106 VAL A C 1
ATOM 827 O O . VAL A 1 106 ? 14.898 10.281 15.836 1 97.88 106 VAL A O 1
ATOM 830 N N . SER A 1 107 ? 13.547 12.008 15.242 1 96.69 107 SER A N 1
ATOM 831 C CA . SER A 1 107 ? 13.977 12.812 16.391 1 96.69 107 SER A CA 1
ATOM 832 C C . SER A 1 107 ? 12.781 13.438 17.094 1 96.69 107 SER A C 1
ATOM 834 O O . SER A 1 107 ? 11.711 13.594 16.516 1 96.69 107 SER A O 1
ATOM 836 N N . ASP A 1 108 ? 12.953 13.766 18.391 1 95.88 108 ASP A N 1
ATOM 837 C CA . ASP A 1 108 ? 11.945 14.5 19.156 1 95.88 108 ASP A CA 1
ATOM 838 C C . ASP A 1 108 ? 12.344 15.969 19.312 1 95.88 108 ASP A C 1
ATOM 840 O O . ASP A 1 108 ? 11.672 16.734 20.016 1 95.88 108 ASP A O 1
ATOM 844 N N . SER A 1 109 ? 13.398 16.344 18.641 1 94.56 109 SER A N 1
ATOM 845 C CA . SER A 1 109 ? 13.852 17.719 18.641 1 94.56 109 SER A CA 1
ATOM 846 C C . SER A 1 109 ? 13.617 18.391 17.281 1 94.56 109 SER A C 1
ATOM 848 O O . SER A 1 109 ? 13.977 17.828 16.25 1 94.56 109 SER A O 1
ATOM 850 N N . LEU A 1 110 ? 13.016 19.484 17.344 1 92.88 110 LEU A N 1
ATOM 851 C CA . LEU A 1 110 ? 12.727 20.219 16.125 1 92.88 110 LEU A CA 1
ATOM 852 C C . LEU A 1 110 ? 13.984 20.906 15.586 1 92.88 110 LEU A C 1
ATOM 854 O O . LEU A 1 110 ? 14.703 21.562 16.344 1 92.88 110 LEU A O 1
ATOM 858 N N . SER A 1 111 ? 14.242 20.688 14.359 1 85.62 111 SER A N 1
ATOM 859 C CA . SER A 1 111 ? 15.375 21.375 13.75 1 85.62 111 SER A CA 1
ATOM 860 C C . SER A 1 111 ? 15.25 22.891 13.906 1 85.62 111 SER A C 1
ATOM 862 O O . SER A 1 111 ? 14.164 23.453 13.766 1 85.62 111 SER A O 1
ATOM 864 N N . GLU A 1 112 ? 16.344 23.516 14.195 1 82.38 112 GLU A N 1
ATOM 865 C CA . GLU A 1 112 ? 16.359 24.953 14.391 1 82.38 112 GLU A CA 1
ATOM 866 C C . GLU A 1 112 ? 16.281 25.688 13.055 1 82.38 112 GLU A C 1
ATOM 868 O O . GLU A 1 112 ? 15.867 26.844 13 1 82.38 112 GLU A O 1
ATOM 873 N N . ASN A 1 113 ? 16.656 25 12.008 1 88.5 113 ASN A N 1
ATOM 874 C CA . ASN A 1 113 ? 16.688 25.656 10.703 1 88.5 113 ASN A CA 1
ATOM 875 C C . ASN A 1 113 ? 15.844 24.891 9.68 1 88.5 113 ASN A C 1
ATOM 877 O O . ASN A 1 113 ? 16.391 24.203 8.812 1 88.5 113 ASN A O 1
ATOM 881 N N . MET A 1 114 ? 14.555 25.109 9.719 1 92.62 114 MET A N 1
ATOM 882 C CA . MET A 1 114 ? 13.625 24.469 8.789 1 92.62 114 MET A CA 1
ATOM 883 C C . MET A 1 114 ? 13.922 24.875 7.352 1 92.62 114 MET A C 1
ATOM 885 O O . MET A 1 114 ? 13.469 24.234 6.41 1 92.62 114 MET A O 1
ATOM 889 N N . SER A 1 115 ? 14.742 25.938 7.234 1 93.94 115 SER A N 1
ATOM 890 C CA . SER A 1 115 ? 15.047 26.453 5.906 1 93.94 115 SER A CA 1
ATOM 891 C C . SER A 1 115 ? 15.992 25.531 5.152 1 93.94 115 SER A C 1
ATOM 893 O O . SER A 1 115 ? 16.156 25.656 3.939 1 93.94 115 SER A O 1
ATOM 895 N N . THR A 1 116 ? 16.609 24.609 5.82 1 95.88 116 THR A N 1
ATOM 896 C CA . THR A 1 116 ? 17.562 23.703 5.195 1 95.88 116 THR A CA 1
ATOM 897 C C . THR A 1 116 ? 16.828 22.594 4.434 1 95.88 116 THR A C 1
ATOM 899 O O . THR A 1 116 ? 17.438 21.891 3.631 1 95.88 116 THR A O 1
ATOM 902 N N . TYR A 1 117 ? 15.562 22.469 4.695 1 98.25 117 TYR A N 1
ATOM 903 C CA . TYR A 1 117 ? 14.781 21.438 4.008 1 98.25 117 TYR A CA 1
ATOM 904 C C . TYR A 1 117 ? 14.141 22 2.742 1 98.25 117 TYR A C 1
ATOM 906 O O . TYR A 1 117 ? 13.898 23.203 2.645 1 98.25 117 TYR A O 1
ATOM 914 N N . ASP A 1 118 ? 13.93 21.125 1.809 1 98.75 118 ASP A N 1
ATOM 915 C CA . ASP A 1 118 ? 13.305 21.531 0.554 1 98.75 118 ASP A CA 1
ATOM 916 C C . ASP A 1 118 ? 11.781 21.453 0.65 1 98.75 118 ASP A C 1
ATOM 918 O O . ASP A 1 118 ? 11.07 22.125 -0.09 1 98.75 118 ASP A O 1
ATOM 922 N N . LEU A 1 119 ? 11.312 20.625 1.53 1 98.81 119 LEU A N 1
ATOM 923 C CA . LEU A 1 119 ? 9.891 20.328 1.685 1 98.81 119 LEU A CA 1
ATOM 924 C C . LEU A 1 119 ? 9.562 19.953 3.125 1 98.81 119 LEU A C 1
ATOM 926 O O . LEU A 1 119 ? 10.336 19.25 3.771 1 98.81 119 LEU A O 1
ATOM 930 N N . ILE A 1 120 ? 8.398 20.406 3.621 1 98.81 120 ILE A N 1
ATOM 931 C CA . ILE A 1 120 ? 7.891 20.031 4.934 1 98.81 120 ILE A CA 1
ATOM 932 C C . ILE A 1 120 ? 6.586 19.25 4.777 1 98.81 120 ILE A C 1
ATOM 934 O O . ILE A 1 120 ? 5.668 19.703 4.086 1 98.81 120 ILE A O 1
ATOM 938 N N . VAL A 1 121 ? 6.543 18.078 5.391 1 98.94 121 VAL A N 1
ATOM 939 C CA . VAL A 1 121 ? 5.312 17.297 5.41 1 98.94 121 VAL A CA 1
ATOM 940 C C . VAL A 1 121 ? 4.645 17.422 6.777 1 98.94 121 VAL A C 1
ATOM 942 O O . VAL A 1 121 ? 5.238 17.062 7.797 1 98.94 121 VAL A O 1
ATOM 945 N N . ASP A 1 122 ? 3.465 17.953 6.746 1 98.88 122 ASP A N 1
ATOM 946 C CA . ASP A 1 122 ? 2.646 18.109 7.945 1 98.88 122 ASP A CA 1
ATOM 947 C C . ASP A 1 122 ? 1.754 16.891 8.164 1 98.88 122 ASP A C 1
ATOM 949 O O . ASP A 1 122 ? 0.732 16.734 7.488 1 98.88 122 ASP A O 1
ATOM 953 N N . ALA A 1 123 ? 2.141 16.062 9.109 1 98.88 123 ALA A N 1
ATOM 954 C CA . ALA A 1 123 ? 1.357 14.906 9.531 1 98.88 123 ALA A CA 1
ATOM 955 C C . ALA A 1 123 ? 1.078 14.953 11.031 1 98.88 123 ALA A C 1
ATOM 957 O O . ALA A 1 123 ? 0.998 13.914 11.688 1 98.88 123 ALA A O 1
ATOM 958 N N . LEU A 1 124 ? 0.939 16.094 11.609 1 98.25 124 LEU A N 1
ATOM 959 C CA . LEU A 1 124 ? 0.757 16.25 13.047 1 98.25 124 LEU A CA 1
ATOM 960 C C . LEU A 1 124 ? -0.654 15.859 13.461 1 98.25 124 LEU A C 1
ATOM 962 O O . LEU A 1 124 ? -0.833 14.938 14.266 1 98.25 124 LEU A O 1
ATOM 966 N N . PHE A 1 125 ? -1.653 16.594 12.883 1 97.06 125 PHE A N 1
ATOM 967 C CA . PHE A 1 125 ? -3.027 16.375 13.312 1 97.06 125 PHE A CA 1
ATOM 968 C C . PHE A 1 125 ? -3.938 16.125 12.109 1 97.06 125 PHE A C 1
ATOM 970 O O . PHE A 1 125 ? -3.871 16.859 11.117 1 97.06 125 PHE A O 1
ATOM 977 N N . GLY A 1 126 ? -4.727 15.094 12.234 1 95.56 126 GLY A N 1
ATOM 978 C CA . GLY A 1 126 ? -5.723 14.797 11.219 1 95.56 126 GLY A CA 1
ATOM 979 C C . GLY A 1 126 ? -7.129 15.18 11.625 1 95.56 126 GLY A C 1
ATOM 980 O O . GLY A 1 126 ? -7.316 16.109 12.414 1 95.56 126 GLY A O 1
ATOM 981 N N . PHE A 1 127 ? -8.055 14.508 11.133 1 94.94 127 PHE A N 1
ATOM 982 C CA . PHE A 1 127 ? -9.453 14.906 11.242 1 94.94 127 PHE A CA 1
ATOM 983 C C . PHE A 1 127 ? -9.961 14.719 12.664 1 94.94 127 PHE A C 1
ATOM 985 O O . PHE A 1 127 ? -11.016 15.25 13.023 1 94.94 127 PHE A O 1
ATOM 992 N N . SER A 1 128 ? -9.273 13.969 13.453 1 91.5 128 SER A N 1
ATOM 993 C CA . SER A 1 128 ? -9.766 13.719 14.805 1 91.5 128 SER A CA 1
ATOM 994 C C . SER A 1 128 ? -9.297 14.805 15.773 1 91.5 128 SER A C 1
ATOM 996 O O . SER A 1 128 ? -9.641 14.781 16.953 1 91.5 128 SER A O 1
ATOM 998 N N . PHE A 1 129 ? -8.586 15.75 15.227 1 87.56 129 PHE A N 1
ATOM 999 C CA . PHE A 1 129 ? -8.031 16.828 16.047 1 87.56 129 PHE A CA 1
ATOM 1000 C C . PHE A 1 129 ? -9.141 17.703 16.609 1 87.56 129 PHE A C 1
ATOM 1002 O O . PHE A 1 129 ? -10.109 18.016 15.922 1 87.56 129 PHE A O 1
ATOM 1009 N N . LYS A 1 130 ? -8.922 17.922 17.906 1 84.56 130 LYS A N 1
ATOM 1010 C CA . LYS A 1 130 ? -9.766 18.891 18.594 1 84.56 130 LYS A CA 1
ATOM 1011 C C . LYS A 1 130 ? -8.93 20.047 19.172 1 84.56 130 LYS A C 1
ATOM 1013 O O . LYS A 1 130 ? -8.086 19.828 20.047 1 84.56 130 LYS A O 1
ATOM 1018 N N . PRO A 1 131 ? -9.227 21.312 18.719 1 84.06 131 PRO A N 1
ATOM 1019 C CA . PRO A 1 131 ? -8.484 22.453 19.266 1 84.06 131 PRO A CA 1
ATOM 1020 C C . PRO A 1 131 ? -8.664 22.594 20.781 1 84.06 131 PRO A C 1
ATOM 1022 O O . PRO A 1 131 ? -9.656 22.109 21.328 1 84.06 131 PRO A O 1
ATOM 1025 N N . PRO A 1 132 ? -7.738 23.203 21.562 1 86.5 132 PRO A N 1
ATOM 1026 C CA . PRO A 1 132 ? -6.539 23.875 21.047 1 86.5 132 PRO A CA 1
ATOM 1027 C C . PRO A 1 132 ? -5.367 22.906 20.859 1 86.5 132 PRO A C 1
ATOM 1029 O O . PRO A 1 132 ? -5.414 21.766 21.328 1 86.5 132 PRO A O 1
ATOM 1032 N N . VAL A 1 133 ? -4.371 23.344 20.141 1 90.19 133 VAL A N 1
ATOM 1033 C CA . VAL A 1 133 ? -3.123 22.594 20 1 90.19 133 VAL A CA 1
ATOM 1034 C C . VAL A 1 133 ? -2.432 22.469 21.344 1 90.19 133 VAL A C 1
ATOM 1036 O O . VAL A 1 133 ? -2.336 23.453 22.094 1 90.19 133 VAL A O 1
ATOM 1039 N N . ARG A 1 134 ? -2.035 21.219 21.625 1 90.62 134 ARG A N 1
ATOM 1040 C CA . ARG A 1 134 ? -1.315 20.984 22.875 1 90.62 134 ARG A CA 1
ATOM 1041 C C . ARG A 1 134 ? 0.003 21.75 22.906 1 90.62 134 ARG A C 1
ATOM 1043 O O . ARG A 1 134 ? 0.663 21.891 21.875 1 90.62 134 ARG A O 1
ATOM 1050 N N . ALA A 1 135 ? 0.359 22.172 24.078 1 92.5 135 ALA A N 1
ATOM 1051 C CA . ALA A 1 135 ? 1.516 23.031 24.312 1 92.5 135 ALA A CA 1
ATOM 1052 C C . ALA A 1 135 ? 2.77 22.453 23.672 1 92.5 135 ALA A C 1
ATOM 1054 O O . ALA A 1 135 ? 3.578 23.188 23.094 1 92.5 135 ALA A O 1
ATOM 1055 N N . LYS A 1 136 ? 2.887 21.172 23.734 1 93.12 136 LYS A N 1
ATOM 1056 C CA . LYS A 1 136 ? 4.074 20.484 23.234 1 93.12 136 LYS A CA 1
ATOM 1057 C C . LYS A 1 136 ? 4.242 20.703 21.734 1 93.12 136 LYS A C 1
ATOM 1059 O O . LYS A 1 136 ? 5.359 20.641 21.219 1 93.12 136 LYS A O 1
ATOM 1064 N N . PHE A 1 137 ? 3.162 21.016 21.047 1 96 137 PHE A N 1
ATOM 1065 C CA . PHE A 1 137 ? 3.213 21.109 19.594 1 96 137 PHE A CA 1
ATOM 1066 C C . PHE A 1 137 ? 3.203 22.578 19.141 1 96 137 PHE A C 1
ATOM 1068 O O . PHE A 1 137 ? 3.334 22.875 17.953 1 96 137 PHE A O 1
ATOM 1075 N N . LEU A 1 138 ? 3.082 23.516 20.078 1 95 138 LEU A N 1
ATOM 1076 C CA . LEU A 1 138 ? 2.99 24.922 19.734 1 95 138 LEU A CA 1
ATOM 1077 C C . LEU A 1 138 ? 4.246 25.391 19 1 95 138 LEU A C 1
ATOM 1079 O O . LEU A 1 138 ? 4.156 26.094 18 1 95 138 LEU A O 1
ATOM 1083 N N . PRO A 1 139 ? 5.457 24.969 19.469 1 95.19 139 PRO A N 1
ATOM 1084 C CA . PRO A 1 139 ? 6.656 25.438 18.766 1 95.19 139 PRO A CA 1
ATOM 1085 C C . PRO A 1 139 ? 6.684 25 17.297 1 95.19 139 PRO A C 1
ATOM 1087 O O . PRO A 1 139 ? 7.016 25.812 16.422 1 95.19 139 PRO A O 1
ATOM 1090 N N . VAL A 1 140 ? 6.289 23.812 16.969 1 96.81 140 VAL A N 1
ATOM 1091 C CA . VAL A 1 140 ? 6.336 23.344 15.594 1 96.81 140 VAL A CA 1
ATOM 1092 C C . VAL A 1 140 ? 5.219 24 14.781 1 96.81 140 VAL A C 1
ATOM 1094 O O . VAL A 1 140 ? 5.398 24.297 13.602 1 96.81 140 VAL A O 1
ATOM 1097 N N . MET A 1 141 ? 4.09 24.219 15.445 1 96.25 141 MET A N 1
ATOM 1098 C CA . MET A 1 141 ? 2.998 24.906 14.766 1 96.25 141 MET A CA 1
ATOM 1099 C C . MET A 1 141 ? 3.406 26.328 14.391 1 96.25 141 MET A C 1
ATOM 1101 O O . MET A 1 141 ? 3.113 26.797 13.289 1 96.25 141 MET A O 1
ATOM 1105 N N . ASN A 1 142 ? 4.102 26.938 15.312 1 95.38 142 ASN A N 1
ATOM 1106 C CA . ASN A 1 142 ? 4.59 28.281 15.047 1 95.38 142 ASN A CA 1
ATOM 1107 C C . ASN A 1 142 ? 5.629 28.297 13.93 1 95.38 142 ASN A C 1
ATOM 1109 O O . ASN A 1 142 ? 5.629 29.188 13.086 1 95.38 142 ASN A O 1
ATOM 1113 N N . ALA A 1 143 ? 6.488 27.344 13.914 1 95.88 143 ALA A N 1
ATOM 1114 C CA . ALA A 1 143 ? 7.5 27.234 12.867 1 95.88 143 ALA A CA 1
ATOM 1115 C C . ALA A 1 143 ? 6.852 27.016 11.5 1 95.88 143 ALA A C 1
ATOM 1117 O O . ALA A 1 143 ? 7.293 27.594 10.5 1 95.88 143 ALA A O 1
ATOM 1118 N N . LEU A 1 144 ? 5.793 26.25 11.445 1 96.62 144 LEU A N 1
ATOM 1119 C CA . LEU A 1 144 ? 5.07 25.969 10.211 1 96.62 144 LEU A CA 1
ATOM 1120 C C . LEU A 1 144 ? 4.453 27.234 9.641 1 96.62 144 LEU A C 1
ATOM 1122 O O . LEU A 1 144 ? 4.434 27.438 8.422 1 96.62 144 LEU A O 1
ATOM 1126 N N . LYS A 1 145 ? 4.004 28.047 10.523 1 95.25 145 LYS A N 1
ATOM 1127 C CA . LYS A 1 145 ? 3.352 29.281 10.102 1 95.25 145 LYS A CA 1
ATOM 1128 C C . LYS A 1 145 ? 4.363 30.266 9.516 1 95.25 145 LYS A C 1
ATOM 1130 O O . LYS A 1 145 ? 4.008 31.125 8.703 1 95.25 145 LYS A O 1
ATOM 1135 N N . LYS A 1 146 ? 5.582 30.094 9.852 1 93.88 146 LYS A N 1
ATOM 1136 C CA . LYS A 1 146 ? 6.578 31.109 9.516 1 93.88 146 LYS A CA 1
ATOM 1137 C C . LYS A 1 146 ? 7.469 30.641 8.367 1 93.88 146 LYS A C 1
ATOM 1139 O O . LYS A 1 146 ? 8.141 31.453 7.727 1 93.88 146 LYS A O 1
ATOM 1144 N N . THR A 1 147 ? 7.473 29.391 8.055 1 95.88 147 THR A N 1
ATOM 1145 C CA . THR A 1 147 ? 8.406 28.859 7.066 1 95.88 147 THR A CA 1
ATOM 1146 C C . THR A 1 147 ? 8.047 29.359 5.668 1 95.88 147 THR A C 1
ATOM 1148 O O . THR A 1 147 ? 6.875 29.594 5.363 1 95.88 147 THR A O 1
ATOM 1151 N N . ASN A 1 148 ? 9.078 29.516 4.836 1 95.56 148 ASN A N 1
ATOM 1152 C CA . ASN A 1 148 ? 8.867 29.859 3.434 1 95.56 148 ASN A CA 1
ATOM 1153 C C . ASN A 1 148 ? 9.016 28.641 2.525 1 95.56 148 ASN A C 1
ATOM 1155 O O . ASN A 1 148 ? 8.961 28.766 1.301 1 95.56 148 ASN A O 1
ATOM 1159 N N . LYS A 1 149 ? 9.25 27.469 3.098 1 97.88 149 LYS A N 1
ATOM 1160 C CA . LYS A 1 149 ? 9.352 26.219 2.35 1 97.88 149 LYS A CA 1
ATOM 1161 C C . LYS A 1 149 ? 7.969 25.641 2.064 1 97.88 149 LYS A C 1
ATOM 1163 O O . LYS A 1 149 ? 7.027 25.859 2.828 1 97.88 149 LYS A O 1
ATOM 1168 N N . PRO A 1 150 ? 7.844 24.938 0.96 1 98.69 150 PRO A N 1
ATOM 1169 C CA . PRO A 1 150 ? 6.535 24.344 0.686 1 98.69 150 PRO A CA 1
ATOM 1170 C C . PRO A 1 150 ? 6.113 23.344 1.752 1 98.69 150 PRO A C 1
ATOM 1172 O O . PRO A 1 150 ? 6.945 22.578 2.258 1 98.69 150 PRO A O 1
ATOM 1175 N N . ILE A 1 151 ? 4.82 23.422 2.109 1 98.75 151 ILE A N 1
ATOM 1176 C CA . ILE A 1 151 ? 4.215 22.516 3.08 1 98.75 151 ILE A CA 1
ATOM 1177 C C . ILE A 1 151 ? 3.232 21.578 2.375 1 98.75 151 ILE A C 1
ATOM 1179 O O . ILE A 1 151 ? 2.426 22.031 1.555 1 98.75 151 ILE A O 1
ATOM 1183 N N . CYS A 1 152 ? 3.34 20.312 2.633 1 98.94 152 CYS A N 1
ATOM 1184 C CA . CYS A 1 152 ? 2.357 19.312 2.24 1 98.94 152 CYS A CA 1
ATOM 1185 C C . CYS A 1 152 ? 1.626 18.766 3.459 1 98.94 152 CYS A C 1
ATOM 1187 O O . CYS A 1 152 ? 2.236 18.125 4.316 1 98.94 152 CYS A O 1
ATOM 1189 N N . SER A 1 153 ? 0.342 18.953 3.521 1 98.94 153 SER A N 1
ATOM 1190 C CA . SER A 1 153 ? -0.434 18.453 4.652 1 98.94 153 SER A CA 1
ATOM 1191 C C . SER A 1 153 ? -1.141 17.141 4.312 1 98.94 153 SER A C 1
ATOM 1193 O O . SER A 1 153 ? -1.788 17.031 3.27 1 98.94 153 SER A O 1
ATOM 1195 N N . ILE A 1 154 ? -1.039 16.219 5.242 1 98.88 154 ILE A N 1
ATOM 1196 C CA . ILE A 1 154 ? -1.712 14.922 5.117 1 98.88 154 ILE A CA 1
ATOM 1197 C C . ILE A 1 154 ? -3.076 14.984 5.805 1 98.88 154 ILE A C 1
ATOM 1199 O O . ILE A 1 154 ? -3.178 15.391 6.965 1 98.88 154 ILE A O 1
ATOM 1203 N N . ASP A 1 155 ? -4.102 14.609 5.145 1 98.69 155 ASP A N 1
ATOM 1204 C CA . ASP A 1 155 ? -5.496 14.484 5.562 1 98.69 155 ASP A CA 1
ATOM 1205 C C . ASP A 1 155 ? -6.129 15.859 5.766 1 98.69 155 ASP A C 1
ATOM 1207 O O . ASP A 1 155 ? -7.105 16.203 5.094 1 98.69 155 ASP A O 1
ATOM 1211 N N . VAL A 1 156 ? -5.566 16.609 6.719 1 97.88 156 VAL A N 1
ATOM 1212 C CA . VAL A 1 156 ? -6.012 17.969 7.066 1 97.88 156 VAL A CA 1
ATOM 1213 C C . VAL A 1 156 ? -4.809 18.812 7.461 1 97.88 156 VAL A C 1
ATOM 1215 O O . VAL A 1 156 ? -3.877 18.328 8.109 1 97.88 156 VAL A O 1
ATOM 1218 N N . PRO A 1 157 ? -4.855 20.141 7.016 1 97.88 157 PRO A N 1
ATOM 1219 C CA . PRO A 1 157 ? -3.795 21 7.555 1 97.88 157 PRO A CA 1
ATOM 1220 C C . PRO A 1 157 ? -3.859 21.125 9.078 1 97.88 157 PRO A C 1
ATOM 1222 O O . PRO A 1 157 ? -4.898 21.5 9.625 1 97.88 157 PRO A O 1
ATOM 1225 N N . SER A 1 158 ? -2.773 20.812 9.711 1 97.62 158 SER A N 1
ATOM 1226 C CA . SER A 1 158 ? -2.762 20.812 11.172 1 97.62 158 SER A CA 1
ATOM 1227 C C . SER A 1 158 ? -3.172 22.172 11.727 1 97.62 158 SER A C 1
ATOM 1229 O O . SER A 1 158 ? -2.703 23.203 11.266 1 97.62 158 SER A O 1
ATOM 1231 N N . GLY A 1 159 ? -4.117 22.141 12.711 1 93.44 159 GLY A N 1
ATOM 1232 C CA . GLY A 1 159 ? -4.566 23.359 13.367 1 93.44 159 GLY A CA 1
ATOM 1233 C C . GLY A 1 159 ? -5.867 23.906 12.805 1 93.44 159 GLY A C 1
ATOM 1234 O O . GLY A 1 159 ? -6.512 24.75 1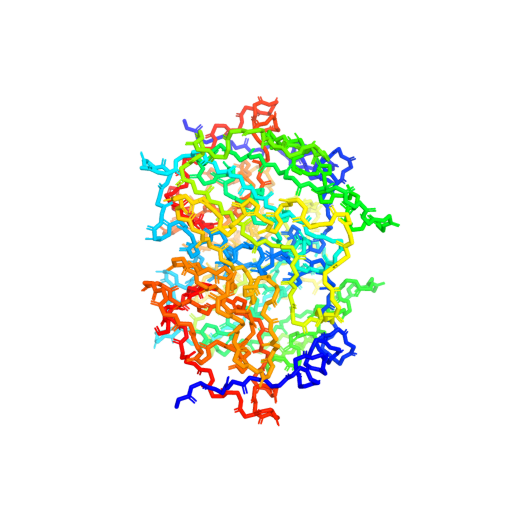3.414 1 93.44 159 GLY A O 1
ATOM 1235 N N . TRP A 1 160 ? -6.184 23.359 11.555 1 94.38 160 TRP A N 1
ATOM 1236 C CA . TRP A 1 160 ? -7.457 23.797 10.992 1 94.38 160 TRP A CA 1
ATOM 1237 C C . TRP A 1 160 ? -8.625 23.172 11.75 1 94.38 160 TRP A C 1
ATOM 1239 O O . TRP A 1 160 ? -8.555 22.031 12.18 1 94.38 160 TRP A O 1
ATOM 1249 N N . SER A 1 161 ? -9.711 24 11.875 1 91.62 161 SER A N 1
ATOM 1250 C CA . SER A 1 161 ? -10.977 23.406 12.273 1 91.62 161 SER A CA 1
ATOM 1251 C C . SER A 1 161 ? -11.562 22.547 11.148 1 91.62 161 SER A C 1
ATOM 1253 O O . SER A 1 161 ? -11.594 22.984 9.992 1 91.62 161 SER A O 1
ATOM 1255 N N . ILE A 1 162 ? -12.055 21.422 11.5 1 92.94 162 ILE A N 1
ATOM 1256 C CA . ILE A 1 162 ? -12.516 20.484 10.484 1 92.94 162 ILE A CA 1
ATOM 1257 C C . ILE A 1 162 ? -13.734 21.062 9.766 1 92.94 162 ILE A C 1
ATOM 1259 O O . ILE A 1 162 ? -13.898 20.844 8.555 1 92.94 162 ILE A O 1
ATOM 1263 N N . GLU A 1 163 ? -14.625 21.75 10.484 1 90.5 163 GLU A N 1
ATOM 1264 C CA . GLU A 1 163 ? -15.852 22.281 9.891 1 90.5 163 GLU A CA 1
ATOM 1265 C C . GLU A 1 163 ? -15.852 23.812 9.914 1 90.5 163 GLU A C 1
ATOM 1267 O O . GLU A 1 163 ? -16.844 24.438 9.547 1 90.5 163 GLU A O 1
ATOM 1272 N N . GLY A 1 164 ? -14.82 24.469 10 1 85.5 164 GLY A N 1
ATOM 1273 C CA . GLY A 1 164 ? -14.773 25.922 10.086 1 85.5 164 GLY A CA 1
ATOM 1274 C C . GLY A 1 164 ? -13.742 26.547 9.164 1 85.5 164 GLY A C 1
ATOM 1275 O O . GLY A 1 164 ? -13.125 25.844 8.352 1 85.5 164 GLY A O 1
ATOM 1276 N N . VAL A 1 165 ? -13.766 27.812 9.18 1 88.88 165 VAL A N 1
ATOM 1277 C CA . VAL A 1 165 ? -12.773 28.578 8.43 1 88.88 165 VAL A CA 1
ATOM 1278 C C . VAL A 1 165 ? -11.484 28.672 9.234 1 88.88 165 VAL A C 1
ATOM 1280 O O . VAL A 1 165 ? -11.516 28.953 10.438 1 88.88 165 VAL A O 1
ATOM 1283 N N . PRO A 1 166 ? -10.453 28.328 8.547 1 90.31 166 PRO A N 1
ATOM 1284 C CA . PRO A 1 166 ? -9.18 28.438 9.266 1 90.31 166 PRO A CA 1
ATOM 1285 C C . PRO A 1 166 ? -8.914 29.859 9.781 1 90.31 166 PRO A C 1
ATOM 1287 O O . PRO A 1 166 ? -9.328 30.828 9.156 1 90.31 166 PRO A O 1
ATOM 1290 N N . ASP A 1 167 ? -8.211 29.891 10.875 1 89.94 167 ASP A N 1
ATOM 1291 C CA . ASP A 1 167 ? -7.805 31.188 11.414 1 89.94 167 ASP A CA 1
ATOM 1292 C C . ASP A 1 167 ? -6.902 31.938 10.438 1 89.94 167 ASP A C 1
ATOM 1294 O O . ASP A 1 167 ? -6.289 31.312 9.555 1 89.94 167 ASP A O 1
ATOM 1298 N N . LYS A 1 168 ? -6.836 33.219 10.57 1 90.94 168 LYS A N 1
ATOM 1299 C CA . LYS A 1 168 ? -6.039 34.031 9.68 1 90.94 168 LYS A CA 1
ATOM 1300 C C . LYS A 1 168 ? -4.562 33.656 9.742 1 90.94 168 LYS A C 1
ATOM 1302 O O . LYS A 1 168 ? -3.84 33.812 8.75 1 90.94 168 LYS A O 1
ATOM 1307 N N . ASP A 1 169 ? -4.168 33.219 10.867 1 92.31 169 ASP A N 1
ATOM 1308 C CA . ASP A 1 169 ? -2.752 32.875 11.023 1 92.31 169 ASP A CA 1
ATOM 1309 C C . ASP A 1 169 ? -2.51 31.391 10.891 1 92.31 169 ASP A C 1
ATOM 1311 O O . ASP A 1 169 ? -1.469 30.875 11.312 1 92.31 169 ASP A O 1
ATOM 1315 N N . ALA A 1 170 ? -3.516 30.656 10.359 1 94.06 170 ALA A N 1
ATOM 1316 C CA . ALA A 1 170 ? -3.367 29.219 10.148 1 94.06 170 ALA A CA 1
ATOM 1317 C C . ALA A 1 170 ? -2.287 28.922 9.109 1 94.06 170 ALA A C 1
ATOM 1319 O O . ALA A 1 170 ? -1.891 29.812 8.352 1 94.06 170 ALA A O 1
ATOM 1320 N N . ILE A 1 171 ? -1.765 27.688 9.148 1 96.25 171 ILE A N 1
ATOM 1321 C CA . ILE A 1 171 ? -0.771 27.328 8.148 1 96.25 171 ILE A CA 1
ATOM 1322 C C . ILE A 1 171 ? -1.41 27.344 6.758 1 96.25 171 ILE A C 1
ATOM 1324 O O . ILE A 1 171 ? -2.621 27.156 6.625 1 96.25 171 ILE A O 1
ATOM 1328 N N . ASN A 1 172 ? -0.691 27.578 5.777 1 95.5 172 ASN A N 1
ATOM 1329 C CA . ASN A 1 172 ? -1.128 27.609 4.383 1 95.5 172 ASN A CA 1
ATOM 1330 C C . ASN A 1 172 ? -0.314 26.656 3.518 1 95.5 172 ASN A C 1
ATOM 1332 O O . ASN A 1 172 ? 0.593 27.078 2.799 1 95.5 172 ASN A O 1
ATOM 1336 N N . PRO A 1 173 ? -0.707 25.406 3.488 1 98.44 173 PRO A N 1
ATOM 1337 C CA . PRO A 1 173 ? 0.088 24.438 2.738 1 98.44 173 PRO A CA 1
ATOM 1338 C C . PRO A 1 173 ? 0.007 24.641 1.229 1 98.44 173 PRO A C 1
ATOM 1340 O O . PRO A 1 173 ? -1.009 25.125 0.723 1 98.44 173 PRO A O 1
ATOM 1343 N N . ASP A 1 174 ? 1.082 24.281 0.517 1 98.81 174 ASP A N 1
ATOM 1344 C CA . ASP A 1 174 ? 1.117 24.266 -0.942 1 98.81 174 ASP A CA 1
ATOM 1345 C C . ASP A 1 174 ? 0.365 23.047 -1.491 1 98.81 174 ASP A C 1
ATOM 1347 O O . ASP A 1 174 ? -0.156 23.094 -2.607 1 98.81 174 ASP A O 1
ATOM 1351 N N . MET A 1 175 ? 0.303 22.047 -0.673 1 98.94 175 MET A N 1
ATOM 1352 C CA . MET A 1 175 ? -0.332 20.797 -1.063 1 98.94 175 MET A CA 1
ATOM 1353 C C . MET A 1 175 ? -1.152 20.219 0.087 1 98.94 175 MET A C 1
ATOM 1355 O O . MET A 1 175 ? -0.727 20.266 1.242 1 98.94 175 MET A O 1
ATOM 1359 N N . LEU A 1 176 ? -2.328 19.75 -0.223 1 98.94 176 LEU A N 1
ATOM 1360 C CA . LEU A 1 176 ? -3.18 18.969 0.675 1 98.94 176 LEU A CA 1
ATOM 1361 C C . LEU A 1 176 ? -3.496 17.609 0.081 1 98.94 176 LEU A C 1
ATOM 1363 O O . LEU A 1 176 ? -3.902 17.5 -1.079 1 98.94 176 LEU A O 1
ATOM 1367 N N . ILE A 1 177 ? -3.221 16.562 0.819 1 98.94 177 ILE A N 1
ATOM 1368 C CA . ILE A 1 177 ? -3.631 15.219 0.43 1 98.94 177 ILE A CA 1
ATOM 1369 C C . ILE A 1 177 ? -4.754 14.742 1.346 1 98.94 177 ILE A C 1
ATOM 1371 O O . ILE A 1 177 ? -4.5 14.305 2.471 1 98.94 177 ILE A O 1
ATOM 1375 N N . SER A 1 178 ? -5.906 14.828 0.829 1 98.81 178 SER A N 1
ATOM 1376 C CA . SER A 1 178 ? -7.059 14.32 1.563 1 98.81 178 SER A CA 1
ATOM 1377 C C . SER A 1 178 ? -7.113 12.797 1.519 1 98.81 178 SER A C 1
ATOM 1379 O O . SER A 1 178 ? -6.859 12.188 0.475 1 98.81 178 SER A O 1
ATOM 1381 N N . LEU A 1 179 ? -7.371 12.211 2.652 1 98.5 179 LEU A N 1
ATOM 1382 C CA . LEU A 1 179 ? -7.469 10.758 2.727 1 98.5 179 LEU A CA 1
ATOM 1383 C C . LEU A 1 179 ? -8.922 10.312 2.846 1 98.5 179 LEU A C 1
ATOM 1385 O O . LEU A 1 179 ? -9.695 10.914 3.592 1 98.5 179 LEU A O 1
ATOM 1389 N N . THR A 1 180 ? -9.297 9.258 2.166 1 97.19 180 THR A N 1
ATOM 1390 C CA . THR A 1 180 ? -10.672 8.758 2.076 1 97.19 180 THR A CA 1
ATOM 1391 C C . THR A 1 180 ? -11.547 9.727 1.299 1 97.19 180 THR A C 1
ATOM 1393 O O . THR A 1 180 ? -12.016 9.414 0.201 1 97.19 180 THR A O 1
ATOM 1396 N N . ALA A 1 181 ? -11.68 10.891 1.771 1 98 181 ALA A N 1
ATOM 1397 C CA . ALA A 1 181 ? -12.391 12.031 1.195 1 98 181 ALA A CA 1
ATOM 1398 C C . ALA A 1 181 ? -11.945 13.336 1.85 1 98 181 ALA A C 1
ATOM 1400 O O . ALA A 1 181 ? -11.422 13.336 2.969 1 98 181 ALA A O 1
ATOM 1401 N N . PRO A 1 182 ? -12.078 14.438 1.079 1 98.31 182 PRO A N 1
ATOM 1402 C CA . PRO A 1 182 ? -11.75 15.711 1.731 1 98.31 182 PRO A CA 1
ATOM 1403 C C . PRO A 1 182 ? -12.68 16.016 2.904 1 98.31 182 PRO A C 1
ATOM 1405 O O . PRO A 1 182 ? -13.852 15.633 2.893 1 98.31 182 PRO A O 1
ATOM 1408 N N . LYS A 1 183 ? -12.07 16.641 3.922 1 98.12 183 LYS A N 1
ATOM 1409 C CA . LYS A 1 183 ? -12.875 17.156 5.031 1 98.12 183 LYS A CA 1
ATOM 1410 C C . LYS A 1 183 ? -13.398 18.547 4.734 1 98.12 183 LYS A C 1
ATOM 1412 O O . LYS A 1 183 ? -12.852 19.266 3.893 1 98.12 183 LYS A O 1
ATOM 1417 N N . GLU A 1 184 ? -14.406 18.984 5.465 1 97.5 184 GLU A N 1
ATOM 1418 C CA . GLU A 1 184 ? -15.086 20.25 5.195 1 97.5 184 GLU A CA 1
ATOM 1419 C C . GLU A 1 184 ? -14.102 21.406 5.148 1 97.5 184 GLU A C 1
ATOM 1421 O O . GLU A 1 184 ? -14.25 22.328 4.332 1 97.5 184 GLU A O 1
ATOM 1426 N N . CYS A 1 185 ? -13.102 21.375 5.941 1 96.38 185 CYS A N 1
ATOM 1427 C CA . CYS A 1 185 ? -12.141 22.469 6.008 1 96.38 185 CYS A CA 1
ATOM 1428 C C . CYS A 1 185 ? -11.383 22.609 4.691 1 96.38 185 CYS A C 1
ATOM 1430 O O . CYS A 1 185 ? -10.852 23.672 4.387 1 96.38 185 CYS A O 1
ATOM 1432 N N . ALA A 1 186 ? -11.352 21.562 3.879 1 97.62 186 ALA A N 1
ATOM 1433 C CA . ALA A 1 186 ? -10.617 21.578 2.615 1 97.62 186 ALA A CA 1
ATOM 1434 C C . ALA A 1 186 ? -11.25 22.547 1.626 1 97.62 186 ALA A C 1
ATOM 1436 O O . ALA A 1 186 ? -10.625 22.922 0.629 1 97.62 186 ALA A O 1
ATOM 1437 N N . ARG A 1 187 ? -12.461 22.969 1.909 1 97.31 187 ARG A N 1
ATOM 1438 C CA . ARG A 1 187 ? -13.109 23.984 1.083 1 97.31 187 ARG A CA 1
ATOM 1439 C C . ARG A 1 187 ? -12.336 25.297 1.115 1 97.31 187 ARG A C 1
ATOM 1441 O O . ARG A 1 187 ? -12.406 26.078 0.174 1 97.31 187 ARG A O 1
ATOM 1448 N N . SER A 1 188 ? -11.586 25.484 2.152 1 96.94 188 SER A N 1
ATOM 1449 C CA . SER A 1 188 ? -10.836 26.734 2.342 1 96.94 188 SER A CA 1
ATOM 1450 C C . SER A 1 188 ? -9.422 26.609 1.796 1 96.94 188 SER A C 1
ATOM 1452 O O . SER A 1 188 ? -8.648 27.578 1.842 1 96.94 188 SER A O 1
ATOM 1454 N N . PHE A 1 189 ? -9.062 25.438 1.32 1 97.75 189 PHE A N 1
ATOM 1455 C CA . PHE A 1 189 ? -7.703 25.203 0.834 1 97.75 189 PHE A CA 1
ATOM 1456 C C . PHE A 1 189 ? -7.422 26.062 -0.399 1 97.75 189 PHE A C 1
ATOM 1458 O O . PHE A 1 189 ? -8.211 26.062 -1.347 1 97.75 189 PHE A O 1
ATOM 1465 N N . LYS A 1 190 ? -6.281 26.734 -0.422 1 96.81 190 LYS A N 1
ATOM 1466 C CA . LYS A 1 190 ? -5.961 27.656 -1.507 1 96.81 190 LYS A CA 1
ATOM 1467 C C . LYS A 1 190 ? -4.617 27.312 -2.143 1 96.81 190 LYS A C 1
ATOM 1469 O O . LYS A 1 190 ? -4.125 28.047 -3 1 96.81 190 LYS A O 1
ATOM 1474 N N . GLY A 1 191 ? -4 26.219 -1.722 1 98.19 191 GLY A N 1
ATOM 1475 C CA . GLY A 1 191 ? -2.701 25.828 -2.246 1 98.19 191 GLY A CA 1
ATOM 1476 C C . GLY A 1 191 ? -2.762 25.312 -3.672 1 98.19 191 GLY A C 1
ATOM 1477 O O . GLY A 1 191 ? -3.844 25.219 -4.254 1 98.19 191 GLY A O 1
ATOM 1478 N N . LYS A 1 192 ? -1.674 24.953 -4.172 1 98.38 192 LYS A N 1
ATOM 1479 C CA . LYS A 1 192 ? -1.499 24.641 -5.586 1 98.38 192 LYS A CA 1
ATOM 1480 C C . LYS A 1 192 ? -1.984 23.219 -5.895 1 98.38 192 LYS A C 1
ATOM 1482 O O . LYS A 1 192 ? -2.523 22.969 -6.973 1 98.38 192 LYS A O 1
ATOM 1487 N N . TYR A 1 193 ? -1.778 22.312 -4.953 1 98.81 193 TYR A N 1
ATOM 1488 C CA . TYR A 1 193 ? -2.035 20.906 -5.242 1 98.81 193 TYR A CA 1
ATOM 1489 C C . TYR A 1 193 ? -2.982 20.312 -4.211 1 98.81 193 TYR A C 1
ATOM 1491 O O . TYR A 1 193 ? -2.688 20.312 -3.016 1 98.81 193 TYR A O 1
ATOM 1499 N N . HIS A 1 194 ? -4.117 19.828 -4.676 1 98.81 194 HIS A N 1
ATOM 1500 C CA . HIS A 1 194 ? -5.039 19.062 -3.844 1 98.81 194 HIS A CA 1
ATOM 1501 C C . HIS A 1 194 ? -5.238 17.656 -4.391 1 98.81 194 HIS A C 1
ATOM 1503 O O . HIS A 1 194 ? -5.719 17.484 -5.512 1 98.81 194 HIS A O 1
ATOM 1509 N N . TYR A 1 195 ? -4.836 16.688 -3.6 1 98.88 195 TYR A N 1
ATOM 1510 C CA . TYR A 1 195 ? -4.918 15.297 -4.02 1 98.88 195 TYR A CA 1
ATOM 1511 C C . TYR A 1 195 ? -5.824 14.492 -3.094 1 98.88 195 TYR A C 1
ATOM 1513 O O . TYR A 1 195 ? -5.992 14.844 -1.923 1 98.88 195 TYR A O 1
ATOM 1521 N N . LEU A 1 196 ? -6.41 13.516 -3.68 1 98.75 196 LEU A N 1
ATOM 1522 C CA . LEU A 1 196 ? -7.09 12.453 -2.939 1 98.75 196 LEU A CA 1
ATOM 1523 C C . LEU A 1 196 ? -6.23 11.195 -2.885 1 98.75 196 LEU A C 1
ATOM 1525 O O . LEU A 1 196 ? -5.75 10.719 -3.918 1 98.75 196 LEU A O 1
ATOM 1529 N N . GLY A 1 197 ? -5.988 10.727 -1.688 1 97.81 197 GLY A N 1
ATOM 1530 C CA . GLY A 1 197 ? -5.27 9.477 -1.483 1 97.81 197 GLY A CA 1
ATOM 1531 C C . GLY A 1 197 ? -6.074 8.445 -0.716 1 97.81 197 GLY A C 1
ATOM 1532 O O . GLY A 1 197 ? -7.176 8.734 -0.242 1 97.81 197 GLY A O 1
ATOM 1533 N N . GLY A 1 198 ? -5.5 7.207 -0.595 1 94.62 198 GLY A N 1
ATOM 1534 C CA . GLY A 1 198 ? -6.168 6.133 0.123 1 94.62 198 GLY A CA 1
ATOM 1535 C C . GLY A 1 198 ? -7.23 5.434 -0.7 1 94.62 198 GLY A C 1
ATOM 1536 O O . GLY A 1 198 ? -8.414 5.48 -0.361 1 94.62 198 GLY A O 1
ATOM 1537 N N . ARG A 1 199 ? -6.828 4.781 -1.794 1 96.75 199 ARG A N 1
ATOM 1538 C CA . ARG A 1 199 ? -7.754 4.012 -2.619 1 96.75 199 ARG A CA 1
ATOM 1539 C C . ARG A 1 199 ? -8.078 2.668 -1.973 1 96.75 199 ARG A C 1
ATOM 1541 O O . ARG A 1 199 ? -7.527 1.636 -2.369 1 96.75 199 ARG A O 1
ATOM 1548 N N . PHE A 1 200 ? -8.953 2.705 -0.939 1 97.56 200 PHE A N 1
ATOM 1549 C CA . PHE A 1 200 ? -9.258 1.471 -0.225 1 97.56 200 PHE A CA 1
ATOM 1550 C C . PHE A 1 200 ? -10.711 1.447 0.22 1 97.56 200 PHE A C 1
ATOM 1552 O O . PHE A 1 200 ? -11.109 0.607 1.032 1 97.56 200 PHE A O 1
ATOM 1559 N N . ILE A 1 201 ? -11.547 2.328 -0.263 1 97.62 201 ILE A N 1
ATOM 1560 C CA . ILE A 1 201 ? -12.938 2.422 0.164 1 97.62 201 ILE A CA 1
ATOM 1561 C C . ILE A 1 201 ? -13.781 1.424 -0.621 1 97.62 201 ILE A C 1
ATOM 1563 O O . ILE A 1 201 ? -13.93 1.547 -1.839 1 97.62 201 ILE A O 1
ATOM 1567 N N . PRO A 1 202 ? -14.367 0.477 0.079 1 97.06 202 PRO A N 1
ATOM 1568 C CA . PRO A 1 202 ? -15.305 -0.408 -0.618 1 97.06 202 PRO A CA 1
ATOM 1569 C C . PRO A 1 202 ? -16.484 0.344 -1.227 1 97.06 202 PRO A C 1
ATOM 1571 O O . PRO A 1 202 ? -16.938 1.343 -0.665 1 97.06 202 PRO A O 1
ATOM 1574 N N . LYS A 1 203 ? -17.016 -0.187 -2.291 1 96.25 203 LYS A N 1
ATOM 1575 C CA . LYS A 1 203 ? -18.094 0.468 -3.021 1 96.25 203 LYS A CA 1
ATOM 1576 C C . LYS A 1 203 ? -19.312 0.677 -2.129 1 96.25 203 LYS A C 1
ATOM 1578 O O . LYS A 1 203 ? -19.922 1.744 -2.152 1 96.25 203 LYS A O 1
ATOM 1583 N N . LYS A 1 204 ? -19.656 -0.264 -1.339 1 97.12 204 LYS A N 1
ATOM 1584 C CA . LYS A 1 204 ? -20.828 -0.164 -0.47 1 97.12 204 LYS A CA 1
ATOM 1585 C C . LYS A 1 204 ? -20.656 0.962 0.546 1 97.12 204 LYS A C 1
ATOM 1587 O O . LYS A 1 204 ? -21.625 1.646 0.886 1 97.12 204 LYS A O 1
ATOM 1592 N N . LEU A 1 205 ? -19.469 1.102 1.047 1 97.94 205 LEU A N 1
ATOM 1593 C CA . LEU A 1 205 ? -19.188 2.176 1.992 1 97.94 205 LEU A CA 1
ATOM 1594 C C . LEU A 1 205 ? -19.297 3.537 1.313 1 97.94 205 LEU A C 1
ATOM 1596 O O . LEU A 1 205 ? -19.828 4.484 1.892 1 97.94 205 LEU A O 1
ATOM 1600 N N . GLU A 1 206 ? -18.766 3.639 0.115 1 97.69 206 GLU A N 1
ATOM 1601 C CA . GLU A 1 206 ? -18.891 4.859 -0.676 1 97.69 206 GLU A CA 1
ATOM 1602 C C . GLU A 1 206 ? -20.344 5.242 -0.883 1 97.69 206 GLU A C 1
ATOM 1604 O O . GLU A 1 206 ? -20.719 6.414 -0.75 1 97.69 206 GLU A O 1
ATOM 1609 N N . GLU A 1 207 ? -21.141 4.234 -1.205 1 97.62 207 GLU A N 1
ATOM 1610 C CA . GLU A 1 207 ? -22.562 4.461 -1.443 1 97.62 207 GLU A CA 1
ATOM 1611 C C . GLU A 1 207 ? -23.266 4.883 -0.163 1 97.62 207 GLU A C 1
ATOM 1613 O O . GLU A 1 207 ? -24.078 5.816 -0.172 1 97.62 207 GLU A O 1
ATOM 1618 N N . LYS A 1 208 ? -22.969 4.25 0.914 1 97.88 208 LYS A N 1
ATOM 1619 C CA . LYS A 1 208 ? -23.609 4.516 2.199 1 97.88 208 LYS A CA 1
ATOM 1620 C C . LYS A 1 208 ? -23.438 5.977 2.607 1 97.88 208 LYS A C 1
ATOM 1622 O O . LYS A 1 208 ? -24.375 6.602 3.113 1 97.88 208 LYS A O 1
ATOM 1627 N N . TYR A 1 209 ? -22.266 6.5 2.322 1 98.19 209 TYR A N 1
ATOM 1628 C CA . TYR A 1 209 ? -21.969 7.859 2.762 1 98.19 209 TYR A CA 1
ATOM 1629 C C . TYR A 1 209 ? -22.047 8.836 1.596 1 98.19 209 TYR A C 1
ATOM 1631 O O . TYR A 1 209 ? -21.672 10.008 1.732 1 98.19 209 TYR A O 1
ATOM 1639 N N . GLN A 1 210 ? -22.391 8.328 0.442 1 98.12 210 GLN A N 1
ATOM 1640 C CA . GLN A 1 210 ? -22.531 9.148 -0.759 1 98.12 210 GLN A CA 1
ATOM 1641 C C . GLN A 1 210 ? -21.266 9.969 -1.007 1 98.12 210 GLN A C 1
ATOM 1643 O O . GLN A 1 210 ? -21.344 11.18 -1.234 1 98.12 210 GLN A O 1
ATOM 1648 N N . LEU A 1 211 ? -20.203 9.32 -0.99 1 98.12 211 LEU A N 1
ATOM 1649 C CA . LEU A 1 211 ? -18.922 10.016 -1.035 1 98.12 211 LEU A CA 1
ATOM 1650 C C . LEU A 1 211 ? -18.688 10.641 -2.408 1 98.12 211 LEU A C 1
ATOM 1652 O O . LEU A 1 211 ? -17.969 11.633 -2.531 1 98.12 211 LEU A O 1
ATOM 1656 N N . GLU A 1 212 ? -19.219 10.039 -3.445 1 97.69 212 GLU A N 1
ATOM 1657 C CA . GLU A 1 212 ? -19.078 10.523 -4.816 1 97.69 212 GLU A CA 1
ATOM 1658 C C . GLU A 1 212 ? -17.609 10.703 -5.188 1 97.69 212 GLU A C 1
ATOM 1660 O O . GLU A 1 212 ? -17.219 11.758 -5.695 1 97.69 212 GLU A O 1
ATOM 1665 N N . LEU A 1 213 ? -16.828 9.695 -4.918 1 97.38 213 LEU A N 1
ATOM 1666 C CA . LEU A 1 213 ? -15.406 9.766 -5.195 1 97.38 213 LEU A CA 1
ATOM 1667 C C . LEU A 1 213 ? -15.141 9.727 -6.695 1 97.38 213 LEU A C 1
ATOM 1669 O O . LEU A 1 213 ? -15.812 9.008 -7.434 1 97.38 213 LEU A O 1
ATOM 1673 N N . PRO A 1 214 ? -14.156 10.531 -7.125 1 97.25 214 PRO A N 1
ATOM 1674 C CA . PRO A 1 214 ? -13.766 10.398 -8.531 1 97.25 214 PRO A CA 1
ATOM 1675 C C . PRO A 1 214 ? -13.148 9.039 -8.844 1 97.25 214 PRO A C 1
ATOM 1677 O O . PRO A 1 214 ? -12.586 8.391 -7.957 1 97.25 214 PRO A O 1
ATOM 1680 N N . ALA A 1 215 ? -13.25 8.625 -10.094 1 95.56 215 ALA A N 1
ATOM 1681 C CA . ALA A 1 215 ? -12.625 7.375 -10.523 1 95.56 215 ALA A CA 1
ATOM 1682 C C . ALA A 1 215 ? -11.102 7.516 -10.562 1 95.56 215 ALA A C 1
ATOM 1684 O O . ALA A 1 215 ? -10.578 8.438 -11.195 1 95.56 215 ALA A O 1
ATOM 1685 N N . TYR A 1 216 ? -10.414 6.688 -9.906 1 97.44 216 TYR A N 1
ATOM 1686 C C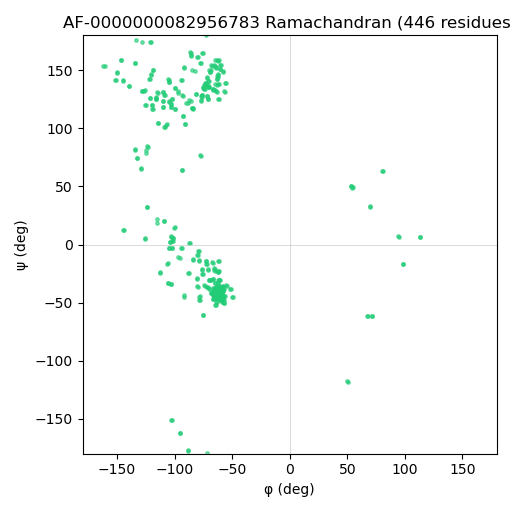A . TYR A 1 216 ? -8.961 6.637 -10.016 1 97.44 216 TYR A CA 1
ATOM 1687 C C . TYR A 1 216 ? -8.531 6.098 -11.375 1 97.44 216 TYR A C 1
ATOM 1689 O O . TYR A 1 216 ? -9.109 5.129 -11.875 1 97.44 216 TYR A O 1
ATOM 1697 N N . PRO A 1 217 ? -7.574 6.734 -11.961 1 97.19 217 PRO A N 1
ATOM 1698 C CA . PRO A 1 217 ? -7.094 6.188 -13.227 1 97.19 217 PRO A CA 1
ATOM 1699 C C . PRO A 1 217 ? -6.293 4.902 -13.055 1 97.19 217 PRO A C 1
ATOM 1701 O O . PRO A 1 217 ? -5.363 4.852 -12.242 1 97.19 217 PRO A O 1
ATOM 1704 N N . ASP A 1 218 ? -6.664 3.852 -13.789 1 97.88 218 ASP A N 1
ATOM 1705 C CA . ASP A 1 218 ? -5.918 2.598 -13.82 1 97.88 218 ASP A CA 1
ATOM 1706 C C . ASP A 1 218 ? -5.613 2.1 -12.414 1 97.88 218 ASP A C 1
ATOM 1708 O O . ASP A 1 218 ? -6.523 1.915 -11.602 1 97.88 218 ASP A O 1
ATOM 1712 N N . ALA A 1 219 ? -4.352 1.998 -12.07 1 98.44 219 ALA A N 1
ATOM 1713 C CA . ALA A 1 219 ? -3.973 1.455 -10.766 1 98.44 219 ALA A CA 1
ATOM 1714 C C . ALA A 1 219 ? -3.416 2.547 -9.859 1 98.44 219 ALA A C 1
ATOM 1716 O O . ALA A 1 219 ? -2.76 2.256 -8.852 1 98.44 219 ALA A O 1
ATOM 1717 N N . GLU A 1 220 ? -3.719 3.803 -10.164 1 98.56 220 GLU A N 1
ATOM 1718 C CA . GLU A 1 220 ? -3.23 4.91 -9.352 1 98.56 220 GLU A CA 1
ATOM 1719 C C . GLU A 1 220 ? -3.781 4.836 -7.93 1 98.56 220 GLU A C 1
ATOM 1721 O O . GLU A 1 220 ? -4.949 4.496 -7.727 1 98.56 220 GLU A O 1
ATOM 1726 N N . CYS A 1 221 ? -2.891 5.207 -6.988 1 98.56 221 CYS A N 1
ATOM 1727 C CA . CYS A 1 221 ? -3.336 5.152 -5.602 1 98.56 221 CYS A CA 1
ATOM 1728 C C . CYS A 1 221 ? -3.688 6.539 -5.086 1 98.56 221 CYS A C 1
ATOM 1730 O O . CYS A 1 221 ? -4.062 6.699 -3.92 1 98.56 221 CYS A O 1
ATOM 1732 N N . CYS A 1 222 ? -3.494 7.555 -5.891 1 98.62 222 CYS A N 1
ATOM 1733 C CA . CYS A 1 222 ? -3.895 8.93 -5.602 1 98.62 222 CYS A CA 1
ATOM 1734 C C . CYS A 1 222 ? -4.312 9.656 -6.875 1 98.62 222 CYS A C 1
ATOM 1736 O O . CYS A 1 222 ? -4.016 9.195 -7.98 1 98.62 222 CYS A O 1
ATOM 1738 N N . LEU A 1 223 ? -5.09 10.711 -6.727 1 98.06 223 LEU A N 1
ATOM 1739 C CA . LEU A 1 223 ? -5.469 11.516 -7.887 1 98.06 223 LEU A CA 1
ATOM 1740 C C . LEU A 1 223 ? -5.691 12.969 -7.492 1 98.06 223 LEU A C 1
ATOM 1742 O O . LEU A 1 223 ? -6.055 13.258 -6.348 1 98.06 223 LEU A O 1
ATOM 1746 N N . LYS A 1 224 ? -5.406 13.867 -8.406 1 98.06 224 LYS A N 1
ATOM 1747 C CA . LYS A 1 224 ? -5.578 15.297 -8.172 1 98.06 224 LYS A CA 1
ATOM 1748 C C . LYS A 1 224 ? -7.051 15.688 -8.203 1 98.06 224 LYS A C 1
ATOM 1750 O O . LYS A 1 224 ? -7.801 15.242 -9.078 1 98.06 224 LYS A O 1
ATOM 1755 N N . LEU A 1 225 ? -7.426 16.422 -7.273 1 97.44 225 LEU A N 1
ATOM 1756 C CA . LEU A 1 225 ? -8.781 16.953 -7.215 1 97.44 225 LEU A CA 1
ATOM 1757 C C . LEU A 1 225 ? -8.875 18.312 -7.891 1 97.44 225 LEU A C 1
ATOM 1759 O O . LEU A 1 225 ? -7.926 19.094 -7.844 1 97.44 225 LEU A O 1
ATOM 1763 N N . MET B 1 1 ? 22.812 -7.152 -12.844 1 84.44 1 MET B N 1
ATOM 1764 C CA . MET B 1 1 ? 21.688 -8.062 -13.047 1 84.44 1 MET B CA 1
ATOM 1765 C C . MET B 1 1 ? 21.047 -8.453 -11.719 1 84.44 1 MET B C 1
ATOM 1767 O O . MET B 1 1 ? 21.75 -8.594 -10.711 1 84.44 1 MET B O 1
ATOM 1771 N N . VAL B 1 2 ? 19.734 -8.547 -11.578 1 94.94 2 VAL B N 1
ATOM 1772 C CA . VAL B 1 2 ? 19.016 -8.859 -10.344 1 94.94 2 VAL B CA 1
ATOM 1773 C C . VAL B 1 2 ? 19.375 -10.266 -9.875 1 94.94 2 VAL B C 1
ATOM 1775 O O . VAL B 1 2 ? 19.5 -11.18 -10.695 1 94.94 2 VAL B O 1
ATOM 1778 N N . LYS B 1 3 ? 19.578 -10.383 -8.648 1 96.94 3 LYS B N 1
ATOM 1779 C CA . LYS B 1 3 ? 19.906 -11.688 -8.07 1 96.94 3 LYS B CA 1
ATOM 1780 C C . LYS B 1 3 ? 18.672 -12.594 -8.039 1 96.94 3 LYS B C 1
ATOM 1782 O O . LYS B 1 3 ? 17.578 -12.148 -7.707 1 96.94 3 LYS B O 1
ATOM 1787 N N . TYR B 1 4 ? 18.891 -13.82 -8.352 1 98.06 4 TYR B N 1
ATOM 1788 C CA . TYR B 1 4 ? 17.875 -14.852 -8.172 1 98.06 4 TYR B CA 1
ATOM 1789 C C . TYR B 1 4 ? 18.094 -15.602 -6.855 1 98.06 4 TYR B C 1
ATOM 1791 O O . TYR B 1 4 ? 19.188 -16.078 -6.57 1 98.06 4 TYR B O 1
ATOM 1799 N N . LEU B 1 5 ? 17.062 -15.727 -6.102 1 98.12 5 LEU B N 1
ATOM 1800 C CA . LEU B 1 5 ? 17.188 -16.203 -4.73 1 98.12 5 LEU B CA 1
ATOM 1801 C C . LEU B 1 5 ? 16.969 -17.719 -4.66 1 98.12 5 LEU B C 1
ATOM 1803 O O . LEU B 1 5 ? 16.078 -18.25 -5.328 1 98.12 5 LEU B O 1
ATOM 1807 N N . LYS B 1 6 ? 17.75 -18.344 -3.828 1 97.19 6 LYS B N 1
ATOM 1808 C CA . LYS B 1 6 ? 17.438 -19.703 -3.367 1 97.19 6 LYS B CA 1
ATOM 1809 C C . LYS B 1 6 ? 16.312 -19.672 -2.334 1 97.19 6 LYS B C 1
ATOM 1811 O O . LYS B 1 6 ? 15.984 -18.609 -1.793 1 97.19 6 LYS B O 1
ATOM 1816 N N . GLN B 1 7 ? 15.781 -20.797 -2.125 1 96.75 7 GLN B N 1
ATOM 1817 C CA . GLN B 1 7 ? 14.633 -20.906 -1.227 1 96.75 7 GLN B CA 1
ATOM 1818 C C . GLN B 1 7 ? 14.992 -20.422 0.179 1 96.75 7 GLN B C 1
ATOM 1820 O O . GLN B 1 7 ? 14.25 -19.656 0.791 1 96.75 7 GLN B O 1
ATOM 1825 N N . ASP B 1 8 ? 16.094 -20.875 0.694 1 96.75 8 ASP B N 1
ATOM 1826 C CA . ASP B 1 8 ? 16.484 -20.531 2.055 1 96.75 8 ASP B CA 1
ATOM 1827 C C . ASP B 1 8 ? 16.75 -19.031 2.189 1 96.75 8 ASP B C 1
ATOM 1829 O O . ASP B 1 8 ? 16.422 -18.438 3.217 1 96.75 8 ASP B O 1
ATOM 1833 N N . GLU B 1 9 ? 17.328 -18.469 1.185 1 97.56 9 GLU B N 1
ATOM 1834 C CA . GLU B 1 9 ? 17.562 -17.031 1.19 1 97.56 9 GLU B CA 1
ATOM 1835 C C . GLU B 1 9 ? 16.234 -16.266 1.253 1 97.56 9 GLU B C 1
ATOM 1837 O O . GLU B 1 9 ? 16.109 -15.297 2.002 1 97.56 9 GLU B O 1
ATOM 1842 N N . ALA B 1 10 ? 15.281 -16.688 0.433 1 97.56 10 ALA B N 1
ATOM 1843 C CA . ALA B 1 10 ? 13.969 -16.047 0.413 1 97.56 10 ALA B CA 1
ATOM 1844 C C . ALA B 1 10 ? 13.305 -16.141 1.781 1 97.56 10 ALA B C 1
ATOM 1846 O O . ALA B 1 10 ? 12.734 -15.148 2.26 1 97.56 10 ALA B O 1
ATOM 1847 N N . ILE B 1 11 ? 13.398 -17.281 2.396 1 97 11 ILE B N 1
ATOM 1848 C CA . ILE B 1 11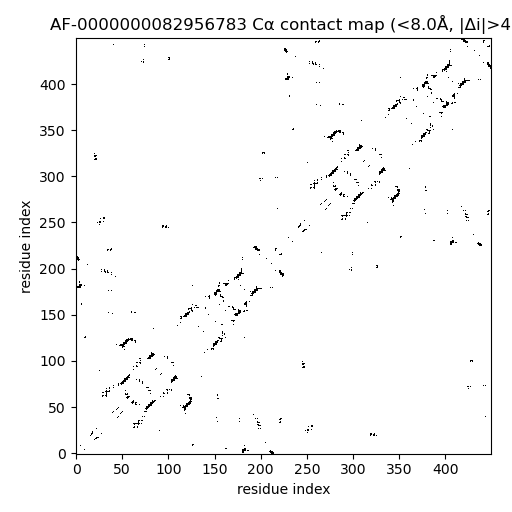 ? 12.82 -17.5 3.717 1 97 11 ILE B CA 1
ATOM 1849 C C . ILE B 1 11 ? 13.492 -16.578 4.734 1 97 11 ILE B C 1
ATOM 1851 O O . ILE B 1 11 ? 12.82 -15.922 5.531 1 97 11 ILE B O 1
ATOM 1855 N N . ASN B 1 12 ? 14.781 -16.5 4.684 1 98.06 12 ASN B N 1
ATOM 1856 C CA . ASN B 1 12 ? 15.547 -15.688 5.621 1 98.06 12 ASN B CA 1
ATOM 1857 C C . ASN B 1 12 ? 15.219 -14.203 5.469 1 98.06 12 ASN B C 1
ATOM 1859 O O . ASN B 1 12 ? 15.109 -13.477 6.457 1 98.06 12 ASN B O 1
ATOM 1863 N N . ILE B 1 13 ? 15.086 -13.812 4.258 1 98.12 13 ILE B N 1
ATOM 1864 C CA . ILE B 1 13 ? 14.75 -12.414 3.992 1 98.12 13 ILE B CA 1
ATOM 1865 C C . ILE B 1 13 ? 13.391 -12.078 4.609 1 98.12 13 ILE B C 1
ATOM 1867 O O . ILE B 1 13 ? 13.242 -11.055 5.273 1 98.12 13 ILE B O 1
ATOM 1871 N N . ASP B 1 14 ? 12.43 -12.938 4.441 1 97.06 14 ASP B N 1
ATOM 1872 C CA . ASP B 1 14 ? 11.117 -12.734 5.051 1 97.06 14 ASP B CA 1
ATOM 1873 C C . ASP B 1 14 ? 11.227 -12.641 6.57 1 97.06 14 ASP B C 1
ATOM 1875 O O . ASP B 1 14 ? 10.641 -11.742 7.184 1 97.06 14 ASP B O 1
ATOM 1879 N N . GLN B 1 15 ? 11.953 -13.523 7.098 1 97.69 15 GLN B N 1
ATOM 1880 C CA . GLN B 1 15 ? 12.109 -13.539 8.547 1 97.69 15 GLN B CA 1
ATOM 1881 C C . GLN B 1 15 ? 12.758 -12.258 9.055 1 97.69 15 GLN B C 1
ATOM 1883 O O . GLN B 1 15 ? 12.383 -11.734 10.102 1 97.69 15 GLN B O 1
ATOM 1888 N N . GLU B 1 16 ? 13.695 -11.789 8.32 1 98.38 16 GLU B N 1
ATOM 1889 C CA . GLU B 1 16 ? 14.352 -10.555 8.727 1 98.38 16 GLU B CA 1
ATOM 1890 C C . GLU B 1 16 ? 13.414 -9.359 8.578 1 98.38 16 GLU B C 1
ATOM 1892 O O . GLU B 1 16 ? 13.422 -8.445 9.414 1 98.38 16 GLU B O 1
ATOM 1897 N N . LEU B 1 17 ? 12.617 -9.352 7.535 1 98.5 17 LEU B N 1
ATOM 1898 C CA . LEU B 1 17 ? 11.633 -8.281 7.375 1 98.5 17 LEU B CA 1
ATOM 1899 C C . LEU B 1 17 ? 10.68 -8.242 8.562 1 98.5 17 LEU B C 1
ATOM 1901 O O . LEU B 1 17 ? 10.328 -7.16 9.047 1 98.5 17 LEU B O 1
ATOM 1905 N N . PHE B 1 18 ? 10.359 -9.438 9.086 1 97.75 18 PHE B N 1
ATOM 1906 C CA . PHE B 1 18 ? 9.414 -9.547 10.195 1 97.75 18 PHE B CA 1
ATOM 1907 C C . PHE B 1 18 ? 10.086 -9.188 11.516 1 97.75 18 PHE B C 1
ATOM 1909 O O . PHE B 1 18 ? 9.562 -8.383 12.289 1 97.75 18 PHE B O 1
ATOM 1916 N N . ASN B 1 19 ? 11.234 -9.711 11.68 1 97.88 19 ASN B N 1
ATOM 1917 C CA . ASN B 1 19 ? 11.773 -9.758 13.039 1 97.88 19 ASN B CA 1
ATOM 1918 C C . ASN B 1 19 ? 12.836 -8.688 13.258 1 97.88 19 ASN B C 1
ATOM 1920 O O . ASN B 1 19 ? 12.961 -8.156 14.367 1 97.88 19 ASN B O 1
ATOM 1924 N N . VAL B 1 20 ? 13.57 -8.406 12.227 1 98.31 20 VAL B N 1
ATOM 1925 C CA . VAL B 1 20 ? 14.625 -7.41 12.352 1 98.31 20 VAL B CA 1
ATOM 1926 C C . VAL B 1 20 ? 14.086 -6.031 11.984 1 98.31 20 VAL B C 1
ATOM 1928 O O . VAL B 1 20 ? 14.227 -5.078 12.75 1 98.31 20 VAL B O 1
ATOM 1931 N N . TYR B 1 21 ? 13.344 -5.973 10.938 1 98.62 21 TYR B N 1
ATOM 1932 C CA . TYR B 1 21 ? 12.867 -4.684 10.453 1 98.62 21 TYR B CA 1
ATOM 1933 C C . TYR B 1 21 ? 11.453 -4.398 10.953 1 98.62 21 TYR B C 1
ATOM 1935 O O . TYR B 1 21 ? 10.922 -3.303 10.758 1 98.62 21 TYR B O 1
ATOM 1943 N N . LYS B 1 22 ? 10.797 -5.355 11.516 1 98.69 22 LYS B N 1
ATOM 1944 C CA . LYS B 1 22 ? 9.57 -5.242 12.297 1 98.69 22 LYS B CA 1
ATOM 1945 C C . LYS B 1 22 ? 8.391 -4.875 11.414 1 98.69 22 LYS B C 1
ATOM 1947 O O . LYS B 1 22 ? 7.496 -4.137 11.836 1 98.69 22 LYS B O 1
ATOM 1952 N N . PHE B 1 23 ? 8.422 -5.348 10.188 1 98.62 23 PHE B N 1
ATOM 1953 C CA . PHE B 1 23 ? 7.215 -5.25 9.375 1 98.62 23 PHE B CA 1
ATOM 1954 C C . PHE B 1 23 ? 6.176 -6.266 9.828 1 98.62 23 PHE B C 1
ATOM 1956 O O . PHE B 1 23 ? 6.512 -7.406 10.156 1 98.62 23 PHE B O 1
ATOM 1963 N N . SER B 1 24 ? 4.949 -5.816 9.891 1 98.19 24 SER B N 1
ATOM 1964 C CA . SER B 1 24 ? 3.898 -6.809 10.086 1 98.19 24 SER B CA 1
ATOM 1965 C C . SER B 1 24 ? 3.58 -7.539 8.781 1 98.19 24 SER B C 1
ATOM 1967 O O . SER B 1 24 ? 3.822 -7.012 7.695 1 98.19 24 SER B O 1
ATOM 1969 N N . VAL B 1 25 ? 3.053 -8.711 8.938 1 97.69 25 VAL B N 1
ATOM 1970 C CA . VAL B 1 25 ? 2.623 -9.461 7.762 1 97.69 25 VAL B CA 1
ATOM 1971 C C . VAL B 1 25 ? 1.523 -8.688 7.031 1 97.69 25 VAL B C 1
ATOM 1973 O O . VAL B 1 25 ? 1.476 -8.68 5.801 1 97.69 25 VAL B O 1
ATOM 1976 N N . ASP B 1 26 ? 0.673 -7.945 7.762 1 98.12 26 ASP B N 1
ATOM 1977 C CA . ASP B 1 26 ? -0.378 -7.117 7.18 1 98.12 26 ASP B CA 1
ATOM 1978 C C . ASP B 1 26 ? 0.206 -6.078 6.223 1 98.12 26 ASP B C 1
ATOM 1980 O O . ASP B 1 26 ? -0.3 -5.898 5.113 1 98.12 26 ASP B O 1
ATOM 1984 N N . GLN B 1 27 ? 1.252 -5.461 6.641 1 98.38 27 GLN B N 1
ATOM 1985 C CA . GLN B 1 27 ? 1.898 -4.426 5.844 1 98.38 27 GLN B CA 1
ATOM 1986 C C . GLN B 1 27 ? 2.471 -5.004 4.551 1 98.38 27 GLN B C 1
ATOM 1988 O O . GLN B 1 27 ? 2.18 -4.508 3.461 1 98.38 27 GLN B O 1
ATOM 1993 N N . LEU B 1 28 ? 3.256 -6.062 4.762 1 98.56 28 LEU B N 1
ATOM 1994 C CA . LEU B 1 28 ? 3.988 -6.613 3.625 1 98.56 28 LEU B CA 1
ATOM 1995 C C . LEU B 1 28 ? 3.033 -7.242 2.617 1 98.56 28 LEU B C 1
ATOM 1997 O O . LEU B 1 28 ? 3.213 -7.094 1.406 1 98.56 28 LEU B O 1
ATOM 2001 N N . MET B 1 29 ? 2.062 -7.918 3.125 1 98.56 29 MET B N 1
ATOM 2002 C CA . MET B 1 29 ? 1.087 -8.57 2.26 1 98.56 29 MET B CA 1
ATOM 2003 C C . MET B 1 29 ? 0.269 -7.543 1.487 1 98.56 29 MET B C 1
ATOM 2005 O O . MET B 1 29 ? -0.061 -7.754 0.319 1 98.56 29 MET B O 1
ATOM 2009 N N . GLU B 1 30 ? -0.072 -6.406 2.139 1 98.75 30 GLU B N 1
ATOM 2010 C CA . GLU B 1 30 ? -0.797 -5.332 1.467 1 98.75 30 GLU B CA 1
ATOM 2011 C C . GLU B 1 30 ? 0.023 -4.746 0.321 1 98.75 30 GLU B C 1
ATOM 2013 O O . GLU B 1 30 ? -0.494 -4.547 -0.78 1 98.75 30 GLU B O 1
ATOM 2018 N N . LEU B 1 31 ? 1.289 -4.535 0.578 1 98.75 31 LEU B N 1
ATOM 2019 C CA . LEU B 1 31 ? 2.176 -3.984 -0.44 1 98.75 31 LEU B CA 1
ATOM 2020 C C . LEU B 1 31 ? 2.396 -4.984 -1.57 1 98.75 31 LEU B C 1
ATOM 2022 O O . LEU B 1 31 ? 2.406 -4.605 -2.744 1 98.75 31 LEU B O 1
ATOM 2026 N N . ALA B 1 32 ? 2.57 -6.254 -1.206 1 98.75 32 ALA B N 1
ATOM 2027 C CA . ALA B 1 32 ? 2.777 -7.301 -2.205 1 98.75 32 ALA B CA 1
ATOM 2028 C C . ALA B 1 32 ? 1.55 -7.453 -3.1 1 98.75 32 ALA B C 1
ATOM 2030 O O . ALA B 1 32 ? 1.663 -7.426 -4.328 1 98.75 32 ALA B O 1
ATOM 2031 N N . GLY B 1 33 ? 0.381 -7.562 -2.463 1 98.88 33 GLY B N 1
ATOM 2032 C CA . GLY B 1 33 ? -0.847 -7.703 -3.229 1 98.88 33 GLY B CA 1
ATOM 2033 C C . GLY B 1 33 ? -1.12 -6.52 -4.141 1 98.88 33 GLY B C 1
ATOM 2034 O O . GLY B 1 33 ? -1.52 -6.695 -5.293 1 98.88 33 GLY B O 1
ATOM 2035 N N . LEU B 1 34 ? -0.859 -5.352 -3.631 1 98.88 34 LEU B N 1
ATOM 2036 C CA . LEU B 1 34 ? -1.057 -4.145 -4.43 1 98.88 34 LEU B CA 1
ATOM 2037 C C . LEU B 1 34 ? -0.114 -4.129 -5.629 1 98.88 34 LEU B C 1
ATOM 2039 O O . LEU B 1 34 ? -0.525 -3.789 -6.742 1 98.88 34 LEU B O 1
ATOM 2043 N N . SER B 1 35 ? 1.132 -4.438 -5.402 1 98.88 35 SER B N 1
ATOM 2044 C CA . SER B 1 35 ? 2.094 -4.422 -6.5 1 98.88 35 SER B CA 1
ATOM 2045 C C . SER B 1 35 ? 1.727 -5.441 -7.57 1 98.88 35 SER B C 1
ATOM 2047 O O . SER B 1 35 ? 1.902 -5.188 -8.766 1 98.88 35 SER B O 1
ATOM 2049 N N . CYS B 1 36 ? 1.179 -6.598 -7.141 1 98.94 36 CYS B N 1
ATOM 2050 C CA . CYS B 1 36 ? 0.735 -7.609 -8.094 1 98.94 36 CYS B CA 1
ATOM 2051 C C . CYS B 1 36 ? -0.452 -7.109 -8.906 1 98.94 36 CYS B C 1
ATOM 2053 O O . CYS B 1 36 ? -0.458 -7.215 -10.133 1 98.94 36 CYS B O 1
ATOM 2055 N N . ALA B 1 37 ? -1.418 -6.535 -8.227 1 98.94 37 ALA B N 1
ATOM 2056 C CA . ALA B 1 37 ? -2.582 -5.992 -8.922 1 98.94 37 ALA B CA 1
ATOM 2057 C C . ALA B 1 37 ? -2.17 -4.914 -9.922 1 98.94 37 ALA B C 1
ATOM 2059 O O . ALA B 1 37 ? -2.701 -4.852 -11.031 1 98.94 37 ALA B O 1
ATOM 2060 N N . THR B 1 38 ? -1.23 -4.094 -9.516 1 98.94 38 THR B N 1
ATOM 2061 C CA . THR B 1 38 ? -0.756 -3.004 -10.359 1 98.94 38 THR B CA 1
ATOM 2062 C C . THR B 1 38 ? -0.058 -3.549 -11.602 1 98.94 38 THR B C 1
ATOM 2064 O O . THR B 1 38 ? -0.31 -3.084 -12.719 1 98.94 38 THR B O 1
ATOM 2067 N N . ALA B 1 39 ? 0.799 -4.531 -11.406 1 98.94 39 ALA B N 1
ATOM 2068 C CA . ALA B 1 39 ? 1.491 -5.141 -12.539 1 98.94 39 ALA B CA 1
ATOM 2069 C C . ALA B 1 39 ? 0.501 -5.785 -13.508 1 98.94 39 ALA B C 1
ATOM 2071 O O . ALA B 1 39 ? 0.642 -5.652 -14.727 1 98.94 39 ALA B O 1
ATOM 2072 N N . ILE B 1 40 ? -0.473 -6.441 -12.977 1 98.94 40 ILE B N 1
ATOM 2073 C CA . ILE B 1 40 ? -1.48 -7.105 -13.797 1 98.94 40 ILE B CA 1
ATOM 2074 C C . ILE B 1 40 ? -2.26 -6.062 -14.594 1 98.94 40 ILE B C 1
ATOM 2076 O O . ILE B 1 40 ? -2.531 -6.258 -15.781 1 98.94 40 ILE B O 1
ATOM 2080 N N . GLN B 1 41 ? -2.625 -5.004 -14 1 98.88 41 GLN B N 1
ATOM 2081 C CA . GLN B 1 41 ? -3.35 -3.932 -14.68 1 98.88 41 GLN B CA 1
ATOM 2082 C C . GLN B 1 41 ? -2.562 -3.4 -15.867 1 98.88 41 GLN B C 1
ATOM 2084 O O . GLN B 1 41 ? -3.141 -3.074 -16.906 1 98.88 41 GLN B O 1
ATOM 2089 N N . LYS B 1 42 ? -1.257 -3.338 -15.758 1 98.75 42 LYS B N 1
ATOM 2090 C CA . LYS B 1 42 ? -0.4 -2.814 -16.812 1 98.75 42 LYS B CA 1
ATOM 2091 C C . LYS B 1 42 ? -0.385 -3.748 -18.031 1 98.75 42 LYS B C 1
ATOM 2093 O O . LYS B 1 42 ? -0.23 -3.299 -19.156 1 98.75 42 LYS B O 1
ATOM 2098 N N . CYS B 1 43 ? -0.558 -5.031 -17.797 1 98.81 43 CYS B N 1
ATOM 2099 C CA . CYS B 1 43 ? -0.373 -6.016 -18.859 1 98.81 43 CYS B CA 1
ATOM 2100 C C . CYS B 1 43 ? -1.714 -6.547 -19.344 1 98.81 43 CYS B C 1
ATOM 2102 O O . CYS B 1 43 ? -1.845 -6.938 -20.5 1 98.81 43 CYS B O 1
ATOM 2104 N N . PHE B 1 44 ? -2.646 -6.637 -18.484 1 98.81 44 PHE B N 1
ATOM 2105 C CA . PHE B 1 44 ? -3.982 -7.164 -18.734 1 98.81 44 PHE B CA 1
ATOM 2106 C C . PHE B 1 44 ? -5.047 -6.234 -18.172 1 98.81 44 PHE B C 1
ATOM 2108 O O . PHE B 1 44 ? -5.738 -6.582 -17.219 1 98.81 44 PHE B O 1
ATOM 2115 N N . PRO B 1 45 ? -5.289 -5.105 -18.812 1 98.81 45 PRO B N 1
ATOM 2116 C CA . PRO B 1 45 ? -6.23 -4.125 -18.266 1 98.81 45 PRO B CA 1
ATOM 2117 C C . PRO B 1 45 ? -7.672 -4.629 -18.266 1 98.81 45 PRO B C 1
ATOM 2119 O O . PRO B 1 45 ? -8.031 -5.488 -19.078 1 98.81 45 PRO B O 1
ATOM 2122 N N . PRO B 1 46 ? -8.477 -4.078 -17.328 1 98.5 46 PRO B N 1
ATOM 2123 C CA . PRO B 1 46 ? -9.836 -4.602 -17.172 1 98.5 46 PRO B CA 1
ATOM 2124 C C . PRO B 1 46 ? -10.711 -4.367 -18.406 1 98.5 46 PRO B C 1
ATOM 2126 O O . PRO B 1 46 ? -11.688 -5.09 -18.609 1 98.5 46 PRO B O 1
ATOM 2129 N N . ILE B 1 47 ? -10.391 -3.41 -19.219 1 98.12 47 ILE B N 1
ATOM 2130 C CA . ILE B 1 47 ? -11.188 -3.141 -20.422 1 98.12 47 ILE B CA 1
ATOM 2131 C C . ILE B 1 47 ? -11.164 -4.359 -21.344 1 98.12 47 ILE B C 1
ATOM 2133 O O . ILE B 1 47 ? -12.148 -4.648 -22.016 1 98.12 47 ILE B O 1
ATOM 2137 N N . SER B 1 48 ? -10.109 -5.145 -21.359 1 98.25 48 SER B N 1
ATOM 2138 C CA . SER B 1 48 ? -9.969 -6.289 -22.25 1 98.25 48 SER B CA 1
ATOM 2139 C C . SER B 1 48 ? -9.977 -7.602 -21.469 1 98.25 48 SER B C 1
ATOM 2141 O O . SER B 1 48 ? -10.242 -8.664 -22.031 1 98.25 48 SER B O 1
ATOM 2143 N N . HIS B 1 49 ? -9.625 -7.57 -20.219 1 98.62 49 HIS B N 1
ATOM 2144 C CA . HIS B 1 49 ? -9.531 -8.75 -19.375 1 98.62 49 HIS B CA 1
ATOM 2145 C C . HIS B 1 49 ? -10.297 -8.562 -18.078 1 98.62 49 HIS B C 1
ATOM 2147 O O . HIS B 1 49 ? -9.719 -8.648 -16.984 1 98.62 49 HIS B O 1
ATOM 2153 N N . GLN B 1 50 ? -11.531 -8.445 -18.172 1 98.69 50 GLN B N 1
ATOM 2154 C CA . GLN B 1 50 ? -12.359 -7.996 -17.047 1 98.69 50 GLN B CA 1
ATOM 2155 C C . GLN B 1 50 ? -12.594 -9.125 -16.047 1 98.69 50 GLN B C 1
ATOM 2157 O O . GLN B 1 50 ? -12.516 -8.914 -14.836 1 98.69 50 GLN B O 1
ATOM 2162 N N . LYS B 1 51 ? -12.977 -10.312 -16.5 1 98.69 51 LYS B N 1
ATOM 2163 C CA . LYS B 1 51 ? -13.32 -11.438 -15.625 1 98.69 51 LYS B CA 1
ATOM 2164 C C . LYS B 1 51 ? -12.07 -12.211 -15.211 1 98.69 51 LYS B C 1
ATOM 2166 O O . LYS B 1 51 ? -11.398 -12.812 -16.047 1 98.69 51 LYS B O 1
ATOM 2171 N N . VAL B 1 52 ? -11.82 -12.211 -13.914 1 98.75 52 VAL B N 1
ATOM 2172 C CA . VAL B 1 52 ? -10.57 -12.781 -13.43 1 98.75 52 VAL B CA 1
ATOM 2173 C C . VAL B 1 52 ? -10.859 -13.852 -12.375 1 98.75 52 VAL B C 1
ATOM 2175 O O . VAL B 1 52 ? -11.695 -13.641 -11.492 1 98.75 52 VAL B O 1
ATOM 2178 N N . LEU B 1 53 ? -10.25 -14.977 -12.484 1 98.75 53 LEU B N 1
ATOM 2179 C CA . LEU B 1 53 ? -10.242 -15.992 -11.445 1 98.75 53 LEU B CA 1
ATOM 2180 C C . LEU B 1 53 ? -8.906 -15.992 -10.703 1 98.75 53 LEU B C 1
ATOM 2182 O O . LEU B 1 53 ? -7.852 -16.156 -11.312 1 98.75 53 LEU B O 1
ATOM 2186 N N . VAL B 1 54 ? -8.953 -15.766 -9.422 1 98.88 54 VAL B N 1
ATOM 2187 C CA . VAL B 1 54 ? -7.758 -15.781 -8.578 1 98.88 54 VAL B CA 1
ATOM 2188 C C . VAL B 1 54 ? -7.723 -17.062 -7.758 1 98.88 54 VAL B C 1
ATOM 2190 O O . VAL B 1 54 ? -8.656 -17.359 -7 1 98.88 54 VAL B O 1
ATOM 2193 N N . LEU B 1 55 ? -6.645 -17.812 -7.91 1 98.75 55 LEU B N 1
ATOM 2194 C CA . LEU B 1 55 ? -6.461 -19.062 -7.184 1 98.75 55 LEU B CA 1
ATOM 2195 C C . LEU B 1 55 ? -5.551 -18.859 -5.977 1 98.75 55 LEU B C 1
ATOM 2197 O O . LEU B 1 55 ? -4.367 -18.547 -6.129 1 98.75 55 LEU B O 1
ATOM 2201 N N . CYS B 1 56 ? -6.113 -19.078 -4.805 1 98.62 56 CYS B N 1
ATOM 2202 C CA . CYS B 1 56 ? -5.367 -18.766 -3.592 1 98.62 56 CYS B CA 1
ATOM 2203 C C . CYS B 1 56 ? -5.059 -20.016 -2.793 1 98.62 56 CYS B C 1
ATOM 2205 O O . CYS B 1 56 ? -5.941 -20.859 -2.572 1 98.62 56 CYS B O 1
ATOM 2207 N N . GLY B 1 57 ? -3.779 -20.172 -2.393 1 97.94 57 GLY B N 1
ATOM 2208 C CA . GLY B 1 57 ? -3.371 -21.219 -1.477 1 97.94 57 GLY B CA 1
ATOM 2209 C C . GLY B 1 57 ? -3.48 -20.812 -0.018 1 97.94 57 GLY B C 1
ATOM 2210 O O . GLY B 1 57 ? -3.893 -19.703 0.294 1 97.94 57 GLY B O 1
ATOM 2211 N N . PRO B 1 58 ? -3.072 -21.719 0.884 1 96.81 58 PRO B N 1
ATOM 2212 C CA . PRO B 1 58 ? -3.275 -21.5 2.316 1 96.81 58 PRO B CA 1
ATOM 2213 C C . PRO B 1 58 ? -2.182 -20.641 2.941 1 96.81 58 PRO B C 1
ATOM 2215 O O . PRO B 1 58 ? -2.324 -20.188 4.078 1 96.81 58 PRO B O 1
ATOM 2218 N N . GLY B 1 59 ? -1.102 -20.422 2.258 1 96.5 59 GLY B N 1
ATOM 2219 C CA . GLY B 1 59 ? 0.016 -19.688 2.828 1 96.5 59 GLY B CA 1
ATOM 2220 C C . GLY B 1 59 ? 0.004 -18.203 2.469 1 96.5 59 GLY B C 1
ATOM 2221 O O . GLY B 1 59 ? -1.021 -17.688 2.033 1 96.5 59 GLY B O 1
ATOM 2222 N N . ASN B 1 60 ? 1.143 -17.578 2.637 1 97.38 60 ASN B N 1
ATOM 2223 C CA . ASN B 1 60 ? 1.259 -16.141 2.418 1 97.38 60 ASN B CA 1
ATOM 2224 C C . ASN B 1 60 ? 1.019 -15.773 0.956 1 97.38 60 ASN B C 1
ATOM 2226 O O . ASN B 1 60 ? 0.48 -14.703 0.66 1 97.38 60 ASN B O 1
ATOM 2230 N N . ASN B 1 61 ? 1.419 -16.672 0.078 1 98.44 61 ASN B N 1
ATOM 2231 C CA . ASN B 1 61 ? 1.144 -16.391 -1.327 1 98.44 61 ASN B CA 1
ATOM 2232 C C . ASN B 1 61 ? -0.354 -16.266 -1.591 1 98.44 61 ASN B C 1
ATOM 2234 O O . ASN B 1 61 ? -0.782 -15.422 -2.377 1 98.44 61 ASN B O 1
ATOM 2238 N N . GLY B 1 62 ? -1.096 -17.172 -0.937 1 98.62 62 GLY B N 1
ATOM 2239 C CA . GLY B 1 62 ? -2.543 -17.031 -1.004 1 98.62 62 GLY B CA 1
ATOM 2240 C C . GLY B 1 62 ? -3.047 -15.719 -0.436 1 98.62 62 GLY B C 1
ATOM 2241 O O . GLY B 1 62 ? -3.975 -15.117 -0.981 1 98.62 62 GLY B O 1
ATOM 2242 N N . GLY B 1 63 ? -2.439 -15.305 0.666 1 98.69 63 GLY B N 1
ATOM 2243 C CA . GLY B 1 63 ? -2.76 -14 1.223 1 98.69 63 GLY B CA 1
ATOM 2244 C C . GLY B 1 63 ? -2.502 -12.859 0.256 1 98.69 63 GLY B C 1
ATOM 2245 O O . GLY B 1 63 ? -3.326 -11.953 0.122 1 98.69 63 GLY B O 1
ATOM 2246 N N . ASP B 1 64 ? -1.381 -12.922 -0.434 1 98.88 64 ASP B N 1
ATOM 2247 C CA . ASP B 1 64 ? -1.094 -11.945 -1.479 1 98.88 64 ASP B CA 1
ATOM 2248 C C . ASP B 1 64 ? -2.184 -11.945 -2.547 1 98.88 64 ASP B C 1
ATOM 2250 O O . ASP B 1 64 ? -2.568 -10.891 -3.053 1 98.88 64 ASP B O 1
ATOM 2254 N N . GLY B 1 65 ? -2.627 -13.125 -2.857 1 98.94 65 GLY B N 1
ATOM 2255 C CA . GLY B 1 65 ? -3.693 -13.25 -3.838 1 98.94 65 GLY B CA 1
ATOM 2256 C C . GLY B 1 65 ? -4.992 -12.602 -3.396 1 98.94 65 GLY B C 1
ATOM 2257 O O . GLY B 1 65 ? -5.676 -11.961 -4.199 1 98.94 65 GLY B O 1
ATOM 2258 N N . LEU B 1 66 ? -5.332 -12.836 -2.125 1 98.94 66 LEU B N 1
ATOM 2259 C CA . LEU B 1 66 ? -6.535 -12.227 -1.577 1 98.94 66 LEU B CA 1
ATOM 2260 C C . LEU B 1 66 ? -6.445 -10.703 -1.64 1 98.94 66 LEU B C 1
ATOM 2262 O O . LEU B 1 66 ? -7.375 -10.039 -2.111 1 98.94 66 LEU B O 1
ATOM 2266 N N . VAL B 1 67 ? -5.348 -10.188 -1.232 1 98.88 67 VAL B N 1
ATOM 2267 C CA . VAL B 1 67 ? -5.141 -8.742 -1.276 1 98.88 67 VAL B CA 1
ATOM 2268 C C . VAL B 1 67 ? -5.168 -8.258 -2.725 1 98.88 67 VAL B C 1
ATOM 2270 O O . VAL B 1 67 ? -5.809 -7.254 -3.039 1 98.88 67 VAL B O 1
ATOM 2273 N N . CYS B 1 68 ? -4.527 -8.977 -3.551 1 98.94 68 CYS B N 1
ATOM 2274 C CA . CYS B 1 68 ? -4.477 -8.641 -4.969 1 98.94 68 CYS B CA 1
ATOM 2275 C C . CYS B 1 68 ? -5.879 -8.57 -5.562 1 98.94 68 CYS B C 1
ATOM 2277 O O . CYS B 1 68 ? -6.215 -7.609 -6.258 1 98.94 68 CYS B O 1
ATOM 2279 N N . SER B 1 69 ? -6.691 -9.539 -5.289 1 98.88 69 SER B N 1
ATOM 2280 C CA . SER B 1 69 ? -8.039 -9.594 -5.844 1 98.88 69 SER B CA 1
ATOM 2281 C C . SER B 1 69 ? -8.875 -8.398 -5.395 1 98.88 69 SER B C 1
ATOM 2283 O O . SER B 1 69 ? -9.648 -7.848 -6.18 1 98.88 69 SER B O 1
ATOM 2285 N N . ARG B 1 70 ? -8.695 -8.031 -4.141 1 98.75 70 ARG B N 1
ATOM 2286 C CA . ARG B 1 70 ? -9.422 -6.871 -3.627 1 98.75 70 ARG B CA 1
ATOM 2287 C C . ARG B 1 70 ? -9.023 -5.605 -4.375 1 98.75 70 ARG B C 1
ATOM 2289 O O . ARG B 1 70 ? -9.891 -4.812 -4.762 1 98.75 70 ARG B O 1
ATOM 2296 N N . HIS B 1 71 ? -7.746 -5.414 -4.578 1 98.75 71 HIS B N 1
ATOM 2297 C CA . HIS B 1 71 ? -7.293 -4.25 -5.332 1 98.75 71 HIS B CA 1
ATOM 2298 C C . HIS B 1 71 ? -7.785 -4.309 -6.777 1 98.75 71 HIS B C 1
ATOM 2300 O O . HIS B 1 71 ? -8.195 -3.289 -7.336 1 98.75 71 HIS B O 1
ATOM 2306 N N . MET B 1 72 ? -7.707 -5.496 -7.383 1 98.81 72 MET B N 1
ATOM 2307 C CA . MET B 1 72 ? -8.156 -5.637 -8.766 1 98.81 72 MET B CA 1
ATOM 2308 C C . MET B 1 72 ? -9.633 -5.285 -8.898 1 98.81 72 MET B C 1
ATOM 2310 O O . MET B 1 72 ? -10.047 -4.66 -9.875 1 98.81 72 MET B O 1
ATOM 2314 N N . GLN B 1 73 ? -10.352 -5.648 -7.91 1 98.19 73 GLN B N 1
ATOM 2315 C CA . GLN B 1 73 ? -11.758 -5.254 -7.891 1 98.19 73 GLN B CA 1
ATOM 2316 C C . GLN B 1 73 ? -11.906 -3.736 -7.91 1 98.19 73 GLN B C 1
ATOM 2318 O O . GLN B 1 73 ? -12.727 -3.197 -8.656 1 98.19 73 GLN B O 1
ATOM 2323 N N . LEU B 1 74 ? -11.109 -3.047 -7.195 1 97.12 74 LEU B N 1
ATOM 2324 C CA . LEU B 1 74 ? -11.102 -1.589 -7.145 1 97.12 74 LEU B CA 1
ATOM 2325 C C . LEU B 1 74 ? -10.672 -1.001 -8.484 1 97.12 74 LEU B C 1
ATOM 2327 O O . LEU B 1 74 ? -11.102 0.096 -8.852 1 97.12 74 LEU B O 1
ATOM 2331 N N . PHE B 1 75 ? -9.836 -1.757 -9.188 1 98.25 75 PHE B N 1
ATOM 2332 C CA . PHE B 1 75 ? -9.289 -1.277 -10.453 1 98.25 75 PHE B CA 1
ATOM 2333 C C . PHE B 1 75 ? -10.305 -1.463 -11.578 1 98.25 75 PHE B C 1
ATOM 2335 O O . PHE B 1 75 ? -10.07 -1.02 -12.711 1 98.25 75 PHE B O 1
ATOM 2342 N N . GLY B 1 76 ? -11.43 -2.186 -11.312 1 97.81 76 GLY B N 1
ATOM 2343 C CA . GLY B 1 76 ? -12.469 -2.314 -12.328 1 97.81 76 GLY B CA 1
ATOM 2344 C C . GLY B 1 76 ? -12.617 -3.729 -12.852 1 97.81 76 GLY B C 1
ATOM 2345 O O . GLY B 1 76 ? -13.359 -3.967 -13.812 1 97.81 76 GLY B O 1
ATOM 2346 N N . TYR B 1 77 ? -11.938 -4.695 -12.297 1 98.62 77 TYR B N 1
ATOM 2347 C CA . TYR B 1 77 ? -12.109 -6.102 -12.656 1 98.62 77 TYR B CA 1
ATOM 2348 C C . TYR B 1 77 ? -13.336 -6.695 -11.977 1 98.62 77 TYR B C 1
ATOM 2350 O O . TYR B 1 77 ? -13.906 -6.082 -11.07 1 98.62 77 TYR B O 1
ATOM 2358 N N . SER B 1 78 ? -13.758 -7.746 -12.492 1 98.5 78 SER B N 1
ATOM 2359 C CA . SER B 1 78 ? -14.68 -8.656 -11.82 1 98.5 78 SER B CA 1
ATOM 2360 C C . SER B 1 78 ? -13.969 -9.93 -11.375 1 98.5 78 SER B C 1
ATOM 2362 O O . SER B 1 78 ? -13.742 -10.836 -12.188 1 98.5 78 SER B O 1
ATOM 2364 N N . CYS B 1 79 ? -13.68 -10.016 -10.07 1 98.38 79 CYS B N 1
ATOM 2365 C CA . CYS B 1 79 ? -12.82 -11.086 -9.578 1 98.38 79 CYS B CA 1
ATOM 2366 C C . CYS B 1 79 ? -13.641 -12.148 -8.852 1 98.38 79 CYS B C 1
ATOM 2368 O O . CYS B 1 79 ? -14.609 -11.828 -8.164 1 98.38 79 CYS B O 1
ATOM 2370 N N . GLU B 1 80 ? -13.266 -13.312 -9.039 1 98.44 80 GLU B N 1
ATOM 2371 C CA . GLU B 1 80 ? -13.648 -14.461 -8.219 1 98.44 80 GLU B CA 1
ATOM 2372 C C . GLU B 1 80 ? -12.422 -15.156 -7.637 1 98.44 80 GLU B C 1
ATOM 2374 O O . GLU B 1 80 ? -11.398 -15.289 -8.312 1 98.44 80 GLU B O 1
ATOM 2379 N N . VAL B 1 81 ? -12.617 -15.594 -6.395 1 98.56 81 VAL B N 1
ATOM 2380 C CA . VAL B 1 81 ? -11.492 -16.219 -5.715 1 98.56 81 VAL B CA 1
ATOM 2381 C C . VAL B 1 81 ? -11.82 -17.688 -5.422 1 98.56 81 VAL B C 1
ATOM 2383 O O . VAL B 1 81 ? -12.875 -18 -4.871 1 98.56 81 VAL B O 1
ATOM 2386 N N . TYR B 1 82 ? -10.93 -18.562 -5.891 1 98.56 82 TYR B N 1
ATOM 2387 C CA . TYR B 1 82 ? -10.914 -19.953 -5.449 1 98.56 82 TYR B CA 1
ATOM 2388 C C . TYR B 1 82 ? -9.961 -20.141 -4.273 1 98.56 82 TYR B C 1
ATOM 2390 O O . TYR B 1 82 ? -8.75 -19.984 -4.414 1 98.56 82 TYR B O 1
ATOM 2398 N N . TYR B 1 83 ? -10.516 -20.391 -3.133 1 98.12 83 TYR B N 1
ATOM 2399 C CA . TYR B 1 83 ? -9.766 -20.531 -1.886 1 98.12 83 TYR B CA 1
ATOM 2400 C C . TYR B 1 83 ? -10.227 -21.75 -1.102 1 98.12 83 TYR B C 1
ATOM 2402 O O . TYR B 1 83 ? -10.914 -21.625 -0.086 1 98.12 83 TYR B O 1
ATOM 2410 N N . PRO B 1 84 ? -9.711 -22.938 -1.479 1 97.25 84 PRO B N 1
ATOM 2411 C CA . PRO B 1 84 ? -10.281 -24.203 -0.982 1 97.25 84 PRO B CA 1
ATOM 2412 C C . PRO B 1 84 ? -9.797 -24.547 0.425 1 97.25 84 PRO B C 1
ATOM 2414 O O . PRO B 1 84 ? -10.469 -25.297 1.145 1 97.25 84 PRO B O 1
ATOM 2417 N N . VAL B 1 85 ? -8.617 -24.141 0.8 1 96.88 85 VAL B N 1
ATOM 2418 C CA . VAL B 1 85 ? -8.078 -24.344 2.141 1 96.88 85 VAL B CA 1
ATOM 2419 C C . VAL B 1 85 ? -7.906 -23 2.844 1 96.88 85 VAL B C 1
ATOM 2421 O O . VAL B 1 85 ? -6.945 -22.266 2.586 1 96.88 85 VAL B O 1
ATOM 2424 N N . ARG B 1 86 ? -8.797 -22.781 3.727 1 96.12 86 ARG B N 1
ATOM 2425 C CA . ARG B 1 86 ? -8.828 -21.484 4.402 1 96.12 86 ARG B CA 1
ATOM 2426 C C . ARG B 1 86 ? -7.973 -21.516 5.664 1 96.12 86 ARG B C 1
ATOM 2428 O O . ARG B 1 86 ? -8.156 -22.359 6.531 1 96.12 86 ARG B O 1
ATOM 2435 N N . THR B 1 87 ? -7 -20.625 5.703 1 96.62 87 THR B N 1
ATOM 2436 C CA . THR B 1 87 ? -6.152 -20.484 6.883 1 96.62 87 THR B CA 1
ATOM 2437 C C . THR B 1 87 ? -6.887 -19.75 7.996 1 96.62 87 THR B C 1
ATOM 2439 O O . THR B 1 87 ? -7.402 -18.641 7.781 1 96.62 87 THR B O 1
ATOM 2442 N N . ASP B 1 88 ? -6.902 -20.422 9.266 1 97.56 88 ASP B N 1
ATOM 2443 C CA . ASP B 1 88 ? -7.676 -19.844 10.367 1 97.56 88 ASP B CA 1
ATOM 2444 C C . ASP B 1 88 ? -6.801 -18.953 11.25 1 97.56 88 ASP B C 1
ATOM 2446 O O . ASP B 1 88 ? -6.574 -19.25 12.422 1 97.56 88 ASP B O 1
ATOM 2450 N N . LYS B 1 89 ? -6.328 -17.953 10.758 1 97.69 89 LYS B N 1
ATOM 2451 C CA . LYS B 1 89 ? -5.641 -16.844 11.414 1 97.69 89 LYS B CA 1
ATOM 2452 C C . LYS B 1 89 ? -6.363 -15.523 11.172 1 97.69 89 LYS B C 1
ATOM 2454 O O . LYS B 1 89 ? -6.973 -15.328 10.117 1 97.69 89 LYS B O 1
ATOM 2459 N N . LEU B 1 90 ? -6.32 -14.688 12.141 1 98 90 LEU B N 1
ATOM 2460 C CA . LEU B 1 90 ? -7.066 -13.438 12.109 1 98 90 LEU B CA 1
ATOM 2461 C C . LEU B 1 90 ? -6.836 -12.695 10.797 1 98 90 LEU B C 1
ATOM 2463 O O . LEU B 1 90 ? -7.789 -12.227 10.172 1 98 90 LEU B O 1
ATOM 2467 N N . LEU B 1 91 ? -5.629 -12.602 10.344 1 98 91 LEU B N 1
ATOM 2468 C CA . LEU B 1 91 ? -5.285 -11.883 9.125 1 98 91 LEU B CA 1
ATOM 2469 C C . LEU B 1 91 ? -6.035 -12.461 7.926 1 98 91 LEU B C 1
ATOM 2471 O O . LEU B 1 91 ? -6.684 -11.727 7.18 1 98 91 LEU B O 1
ATOM 2475 N N . TYR B 1 92 ? -6.035 -13.734 7.738 1 98.5 92 TYR B N 1
ATOM 2476 C CA . TYR B 1 92 ? -6.637 -14.375 6.574 1 98.5 92 TYR B CA 1
ATOM 2477 C C . TYR B 1 92 ? -8.156 -14.32 6.641 1 98.5 92 TYR B C 1
ATOM 2479 O O . TYR B 1 92 ? -8.82 -14.141 5.617 1 98.5 92 TYR B O 1
ATOM 2487 N N . ASN B 1 93 ? -8.641 -14.461 7.875 1 98.56 93 ASN B N 1
ATOM 2488 C CA . ASN B 1 93 ? -10.078 -14.273 8.055 1 98.56 93 ASN B CA 1
ATOM 2489 C C . ASN B 1 93 ? -10.516 -12.875 7.641 1 98.56 93 ASN B C 1
ATOM 2491 O O . ASN B 1 93 ? -11.531 -12.711 6.961 1 98.56 93 ASN B O 1
ATOM 2495 N N . ASN B 1 94 ? -9.758 -11.93 8.039 1 98.75 94 ASN B N 1
ATOM 2496 C CA . ASN B 1 94 ? -10.055 -10.547 7.684 1 98.75 94 ASN B CA 1
ATOM 2497 C C . ASN B 1 94 ? -9.938 -10.312 6.18 1 98.75 94 ASN B C 1
ATOM 2499 O O . ASN B 1 94 ? -10.773 -9.625 5.59 1 98.75 94 ASN B O 1
ATOM 2503 N N . LEU B 1 95 ? -8.914 -10.883 5.57 1 98.75 95 LEU B N 1
ATOM 2504 C CA . LEU B 1 95 ? -8.711 -10.719 4.137 1 98.75 95 LEU B CA 1
ATOM 2505 C C . LEU B 1 95 ? -9.883 -11.297 3.352 1 98.75 95 LEU B C 1
ATOM 2507 O O . LEU B 1 95 ? -10.375 -10.68 2.404 1 98.75 95 LEU B O 1
ATOM 2511 N N . MET B 1 96 ? -10.289 -12.469 3.711 1 98.31 96 MET B N 1
ATOM 2512 C CA . MET B 1 96 ? -11.445 -13.078 3.061 1 98.31 96 MET B CA 1
ATOM 2513 C C . MET B 1 96 ? -12.68 -12.203 3.203 1 98.31 96 MET B C 1
ATOM 2515 O O . MET B 1 96 ? -13.406 -11.977 2.232 1 98.31 96 MET B O 1
ATOM 2519 N N . HIS B 1 97 ? -12.891 -11.719 4.395 1 98.62 97 HIS B N 1
ATOM 2520 C CA . HIS B 1 97 ? -14.031 -10.836 4.664 1 98.62 97 HIS B CA 1
ATOM 2521 C C . HIS B 1 97 ? -13.945 -9.562 3.836 1 98.62 97 HIS B C 1
ATOM 2523 O O . HIS B 1 97 ? -14.945 -9.102 3.281 1 98.62 97 HIS B O 1
ATOM 2529 N N . GLN B 1 98 ? -12.773 -9.016 3.73 1 98.75 98 GLN B N 1
ATOM 2530 C CA . GLN B 1 98 ? -12.555 -7.824 2.918 1 98.75 98 GLN B CA 1
ATOM 2531 C C . GLN B 1 98 ? -12.898 -8.086 1.454 1 98.75 98 GLN B C 1
ATOM 2533 O O . GLN B 1 98 ? -13.531 -7.254 0.802 1 98.75 98 GLN B O 1
ATOM 2538 N N . CYS B 1 99 ? -12.438 -9.203 0.956 1 98.56 99 CYS B N 1
ATOM 2539 C CA . CYS B 1 99 ? -12.781 -9.57 -0.413 1 98.56 99 CYS B CA 1
ATOM 2540 C C . CYS B 1 99 ? -14.297 -9.633 -0.598 1 98.56 99 CYS B C 1
ATOM 2542 O O . CYS B 1 99 ? -14.844 -8.961 -1.465 1 98.56 99 CYS B O 1
ATOM 2544 N N . GLU B 1 100 ? -14.906 -10.32 0.262 1 98.25 100 GLU B N 1
ATOM 2545 C CA . GLU B 1 100 ? -16.344 -10.523 0.14 1 98.25 100 GLU B CA 1
ATOM 2546 C C . GLU B 1 100 ? -17.109 -9.203 0.233 1 98.25 100 GLU B C 1
ATOM 2548 O O . GLU B 1 100 ? -18.016 -8.953 -0.56 1 98.25 100 GLU B O 1
ATOM 2553 N N . THR B 1 101 ? -16.688 -8.375 1.125 1 97.94 101 THR B N 1
ATOM 2554 C CA . THR B 1 101 ? -17.391 -7.113 1.329 1 97.94 101 THR B CA 1
ATOM 2555 C C . THR B 1 101 ? -17 -6.102 0.252 1 97.94 101 THR B C 1
ATOM 2557 O O . THR B 1 101 ? -17.625 -5.043 0.138 1 97.94 101 THR B O 1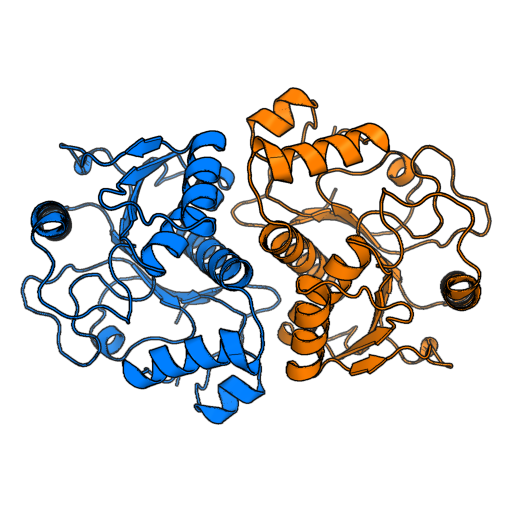
ATOM 2560 N N . SER B 1 102 ? -16.047 -6.465 -0.579 1 96.44 102 SER B N 1
ATOM 2561 C CA . SER B 1 102 ? -15.68 -5.625 -1.714 1 96.44 102 SER B CA 1
ATOM 2562 C C . SER B 1 102 ? -16.281 -6.148 -3.01 1 96.44 102 SER B C 1
ATOM 2564 O O . SER B 1 102 ? -15.945 -5.676 -4.098 1 96.44 102 SER B O 1
ATOM 2566 N N . GLY B 1 103 ? -17.062 -7.125 -2.908 1 96.5 103 GLY B N 1
ATOM 2567 C CA . GLY B 1 103 ? -17.766 -7.629 -4.07 1 96.5 103 GLY B CA 1
ATOM 2568 C C . GLY B 1 103 ? -17.062 -8.789 -4.75 1 96.5 103 GLY B C 1
ATOM 2569 O O . GLY B 1 103 ? -17.469 -9.227 -5.828 1 96.5 103 GLY B O 1
ATOM 2570 N N . VAL B 1 104 ? -16.016 -9.281 -4.172 1 98.06 104 VAL B N 1
ATOM 2571 C CA . VAL B 1 104 ? -15.297 -10.438 -4.699 1 98.06 104 VAL B CA 1
ATOM 2572 C C . VAL B 1 104 ? -15.938 -11.727 -4.188 1 98.06 104 VAL B C 1
ATOM 2574 O O . VAL B 1 104 ? -16.094 -11.914 -2.979 1 98.06 104 VAL B O 1
ATOM 2577 N N . LEU B 1 105 ? -16.328 -12.578 -5.059 1 96.5 105 LEU B N 1
ATOM 2578 C CA . LEU B 1 105 ? -16.844 -13.875 -4.648 1 96.5 105 LEU B CA 1
ATOM 2579 C C . LEU B 1 105 ? -15.703 -14.812 -4.242 1 96.5 105 LEU B C 1
ATOM 2581 O O . LEU B 1 105 ? -14.758 -15.016 -5.008 1 96.5 105 LEU B O 1
ATOM 2585 N N . VAL B 1 106 ? -15.797 -15.297 -3.064 1 97.88 106 VAL B N 1
ATOM 2586 C CA . VAL B 1 106 ? -14.82 -16.266 -2.578 1 97.88 106 VAL B CA 1
ATOM 2587 C C . VAL B 1 106 ? -15.477 -17.641 -2.443 1 97.88 106 VAL B C 1
ATOM 2589 O O . VAL B 1 106 ? -16.5 -17.781 -1.772 1 97.88 106 VAL B O 1
ATOM 2592 N N . SER B 1 107 ? -14.859 -18.594 -3.137 1 96.69 107 SER B N 1
ATOM 2593 C CA . SER B 1 107 ? -15.453 -19.922 -3.146 1 96.69 107 SER B CA 1
ATOM 2594 C C . SER B 1 107 ? -14.391 -21 -2.906 1 96.69 107 SER B C 1
ATOM 2596 O O . SER B 1 107 ? -13.203 -20.766 -3.139 1 96.69 107 SER B O 1
ATOM 2598 N N . ASP B 1 108 ? -14.828 -22.172 -2.406 1 95.88 108 ASP B N 1
ATOM 2599 C CA . ASP B 1 108 ? -13.945 -23.328 -2.268 1 95.88 108 ASP B CA 1
ATOM 2600 C C . ASP B 1 108 ? -14.203 -24.344 -3.379 1 95.88 108 ASP B C 1
ATOM 2602 O O . ASP B 1 108 ? -13.625 -25.438 -3.373 1 95.88 108 ASP B O 1
ATOM 2606 N N . SER B 1 109 ? -15.039 -23.969 -4.312 1 94.44 109 SER B N 1
ATOM 2607 C CA . SER B 1 109 ? -15.328 -24.812 -5.465 1 94.44 109 SER B CA 1
ATOM 2608 C C . SER B 1 109 ? -14.719 -24.25 -6.738 1 94.44 109 SER B C 1
ATOM 2610 O O . SER B 1 109 ? -14.875 -23.062 -7.027 1 94.44 109 SER B O 1
ATOM 2612 N N . LEU B 1 110 ? -14.039 -25.078 -7.387 1 92.75 110 LEU B N 1
ATOM 2613 C CA . LEU B 1 110 ? -13.398 -24.656 -8.625 1 92.75 110 LEU B CA 1
ATOM 2614 C C . LEU B 1 110 ? -14.414 -24.562 -9.766 1 92.75 110 LEU B C 1
ATOM 2616 O O . LEU B 1 110 ? -15.203 -25.484 -9.969 1 92.75 110 LEU B O 1
ATOM 2620 N N . SER B 1 111 ? -14.422 -23.469 -10.414 1 85.31 111 SER B N 1
ATOM 2621 C CA . SER B 1 111 ? -15.297 -23.328 -11.57 1 85.31 111 SER B CA 1
ATOM 2622 C C . SER B 1 111 ? -15.039 -24.438 -12.594 1 85.31 111 SER B C 1
ATOM 2624 O O . SER B 1 111 ? -13.883 -24.781 -12.867 1 85.31 111 SER B O 1
ATOM 2626 N N . GLU B 1 112 ? -16.078 -24.938 -13.133 1 82.38 112 GLU B N 1
ATOM 2627 C CA . GLU B 1 112 ? -15.969 -26 -14.133 1 82.38 112 GLU B CA 1
ATOM 2628 C C . GLU B 1 112 ? -15.523 -25.453 -15.484 1 82.38 112 GLU B C 1
ATOM 2630 O O . GLU B 1 112 ? -14.992 -26.188 -16.312 1 82.38 112 GLU B O 1
ATOM 2635 N N . ASN B 1 113 ? -15.719 -24.188 -15.672 1 88.56 113 ASN B N 1
ATOM 2636 C CA . ASN B 1 113 ? -15.414 -23.594 -16.969 1 88.56 113 ASN B CA 1
ATOM 2637 C C . ASN B 1 113 ? -14.438 -22.422 -16.828 1 88.56 113 ASN B C 1
ATOM 2639 O O . ASN B 1 113 ? -14.836 -21.266 -16.969 1 88.56 113 ASN B O 1
ATOM 2643 N N . MET B 1 114 ? -13.188 -22.734 -16.672 1 92.62 114 MET B N 1
ATOM 2644 C CA . MET B 1 114 ? -12.148 -21.719 -16.547 1 92.62 114 MET B CA 1
ATOM 2645 C C . MET B 1 114 ? -12.062 -20.859 -17.797 1 92.62 114 MET B C 1
ATOM 2647 O O . MET B 1 114 ? -11.477 -19.766 -17.781 1 92.62 114 MET B O 1
ATOM 2651 N N . SER B 1 115 ? -12.719 -21.359 -18.875 1 93.88 115 SER B N 1
ATOM 2652 C CA . SER B 1 115 ? -12.664 -20.656 -20.141 1 93.88 115 SER B CA 1
ATOM 2653 C C . SER B 1 115 ? -13.508 -19.391 -20.109 1 93.88 115 SER B C 1
ATOM 2655 O O . SER B 1 115 ? -13.383 -18.531 -20.984 1 93.88 115 SER B O 1
ATOM 2657 N N . THR B 1 116 ? -14.359 -19.234 -19.156 1 95.88 116 THR B N 1
ATOM 2658 C CA . THR B 1 116 ? -15.234 -18.078 -19.062 1 95.88 116 THR B CA 1
ATOM 2659 C C . THR B 1 116 ? -14.484 -16.875 -18.516 1 95.88 116 THR B C 1
ATOM 2661 O O . THR B 1 116 ? -14.961 -15.734 -18.609 1 95.88 116 THR B O 1
ATOM 2664 N N . TYR B 1 117 ? -13.312 -17.125 -17.969 1 98.25 117 TYR B N 1
ATOM 2665 C CA . TYR B 1 117 ? -12.508 -16.016 -17.438 1 98.25 117 TYR B CA 1
ATOM 2666 C C . TYR B 1 117 ? -11.547 -15.492 -18.5 1 98.25 117 TYR B C 1
ATOM 2668 O O . TYR B 1 117 ? -11.148 -16.219 -19.406 1 98.25 117 TYR B O 1
ATOM 2676 N N . ASP B 1 118 ? -11.227 -14.234 -18.359 1 98.75 118 ASP B N 1
ATOM 2677 C CA . ASP B 1 118 ? -10.289 -13.609 -19.297 1 98.75 118 ASP B CA 1
ATOM 2678 C C . ASP B 1 118 ? -8.852 -13.797 -18.828 1 98.75 118 ASP B C 1
ATOM 2680 O O . ASP B 1 118 ? -7.922 -13.758 -19.641 1 98.75 118 ASP B O 1
ATOM 2684 N N . LEU B 1 119 ? -8.68 -13.992 -17.547 1 98.81 119 LEU B N 1
ATOM 2685 C CA . LEU B 1 119 ? -7.367 -14.07 -16.922 1 98.81 119 LEU B CA 1
ATOM 2686 C C . LEU B 1 119 ? -7.418 -14.953 -15.672 1 98.81 119 LEU B C 1
ATOM 2688 O O . LEU B 1 119 ? -8.391 -14.906 -14.914 1 98.81 119 LEU B O 1
ATOM 2692 N N . ILE B 1 120 ? -6.355 -15.742 -15.453 1 98.81 120 ILE B N 1
ATOM 2693 C CA . ILE B 1 120 ? -6.195 -16.547 -14.25 1 98.81 120 ILE B CA 1
ATOM 2694 C C . ILE B 1 120 ? -4.98 -16.078 -13.461 1 98.81 120 ILE B C 1
ATOM 2696 O O . ILE B 1 120 ? -3.887 -15.938 -14.016 1 98.81 120 ILE B O 1
ATOM 2700 N N . VAL B 1 121 ? -5.207 -15.781 -12.18 1 98.94 121 VAL B N 1
ATOM 2701 C CA . VAL B 1 121 ? -4.105 -15.422 -11.297 1 98.94 121 VAL B CA 1
ATOM 2702 C C . VAL B 1 121 ? -3.758 -16.609 -10.398 1 98.94 121 VAL B C 1
ATOM 2704 O O . VAL B 1 121 ? -4.602 -17.078 -9.633 1 98.94 121 VAL B O 1
ATOM 2707 N N . ASP B 1 122 ? -2.551 -17.047 -10.555 1 98.88 122 ASP B N 1
ATOM 2708 C CA . ASP B 1 122 ? -2.014 -18.141 -9.758 1 98.88 122 ASP B CA 1
ATOM 2709 C C . ASP B 1 122 ? -1.329 -17.625 -8.492 1 98.88 122 ASP B C 1
ATOM 2711 O O . ASP B 1 122 ? -0.201 -17.125 -8.555 1 98.88 122 ASP B O 1
ATOM 2715 N N . ALA B 1 123 ? -2.01 -17.766 -7.379 1 98.88 123 ALA B N 1
ATOM 2716 C CA . ALA B 1 123 ? -1.472 -17.422 -6.066 1 98.88 123 ALA B CA 1
ATOM 2717 C C . ALA B 1 123 ? -1.538 -18.625 -5.121 1 98.88 123 ALA B C 1
ATOM 2719 O O . ALA B 1 123 ? -1.725 -18.453 -3.912 1 98.88 123 ALA B O 1
ATOM 2720 N N . LEU B 1 124 ? -1.402 -19.812 -5.602 1 98.31 124 LEU B N 1
ATOM 2721 C CA . LEU B 1 124 ? -1.535 -21.016 -4.805 1 98.31 124 LEU B CA 1
ATOM 2722 C C . LEU B 1 124 ? -0.307 -21.234 -3.924 1 98.31 124 LEU B C 1
ATOM 2724 O O . LEU B 1 124 ? -0.416 -21.25 -2.695 1 98.31 124 LEU B O 1
ATOM 2728 N N . PHE B 1 125 ? 0.875 -21.375 -4.613 1 97.06 125 PHE B N 1
ATOM 2729 C CA . PHE B 1 125 ? 2.08 -21.703 -3.859 1 97.06 125 PHE B CA 1
ATOM 2730 C C . PHE B 1 125 ? 3.207 -20.734 -4.203 1 97.06 125 PHE B C 1
ATOM 2732 O O . PHE B 1 125 ? 3.449 -20.438 -5.375 1 97.06 125 PHE B O 1
ATOM 2739 N N . GLY B 1 126 ? 3.828 -20.234 -3.172 1 95.62 126 GLY B N 1
ATOM 2740 C CA . GLY B 1 126 ? 4.992 -19.375 -3.334 1 95.62 126 GLY B CA 1
ATOM 2741 C C . GLY B 1 126 ? 6.301 -20.094 -3.062 1 95.62 126 GLY B C 1
ATOM 2742 O O . GLY B 1 126 ? 6.402 -21.312 -3.244 1 95.62 126 GLY B O 1
ATOM 2743 N N . PHE B 1 127 ? 7.234 -19.391 -2.639 1 95.19 127 PHE B N 1
ATOM 2744 C CA . PHE B 1 127 ? 8.609 -19.875 -2.568 1 95.19 127 PHE B CA 1
ATOM 2745 C C . PHE B 1 127 ? 8.766 -20.891 -1.438 1 95.19 127 PHE B C 1
ATOM 2747 O O . PHE B 1 127 ? 9.758 -21.609 -1.381 1 95.19 127 PHE B O 1
ATOM 2754 N N . SER B 1 128 ? 7.836 -20.922 -0.53 1 91.62 128 SER B N 1
ATOM 2755 C CA . SER B 1 128 ? 7.98 -21.844 0.591 1 91.62 128 SER B CA 1
ATOM 2756 C C . SER B 1 128 ? 7.426 -23.234 0.247 1 91.62 128 SER B C 1
ATOM 2758 O O . SER B 1 128 ? 7.496 -24.156 1.061 1 91.62 128 SER B O 1
ATOM 2760 N N . PHE B 1 129 ? 6.965 -23.359 -0.97 1 87.62 129 PHE B N 1
ATOM 2761 C CA . PHE B 1 129 ? 6.359 -24.609 -1.415 1 87.62 129 PHE B CA 1
ATOM 2762 C C . PHE B 1 129 ? 7.398 -25.719 -1.475 1 87.62 129 PHE B C 1
ATOM 2764 O O . PHE B 1 129 ? 8.531 -25.5 -1.908 1 87.62 129 PHE B O 1
ATOM 2771 N N . LYS B 1 130 ? 6.922 -26.812 -0.906 1 84.69 130 LYS B N 1
ATOM 2772 C CA . LYS B 1 130 ? 7.684 -28.047 -1.024 1 84.69 130 LYS B CA 1
ATOM 2773 C C . LYS B 1 130 ? 6.871 -29.125 -1.728 1 84.69 130 LYS B C 1
ATOM 2775 O O . LYS B 1 130 ? 5.832 -29.562 -1.222 1 84.69 130 LYS B O 1
ATOM 2780 N N . PRO B 1 131 ? 7.398 -29.625 -2.908 1 84.12 131 PRO B N 1
ATOM 2781 C CA . PRO B 1 131 ? 6.68 -30.703 -3.6 1 84.12 131 PRO B CA 1
ATOM 2782 C C . PRO B 1 131 ? 6.52 -31.953 -2.74 1 84.12 131 PRO B C 1
ATOM 2784 O O . PRO B 1 131 ? 7.305 -32.188 -1.812 1 84.12 131 PRO B O 1
ATOM 2787 N N . PRO B 1 132 ? 5.516 -32.844 -2.932 1 86.69 132 PRO B N 1
ATOM 2788 C CA . PRO B 1 132 ? 4.539 -32.781 -4.023 1 86.69 132 PRO B CA 1
ATOM 2789 C C . PRO B 1 132 ? 3.346 -31.875 -3.684 1 86.69 132 PRO B C 1
ATOM 2791 O O . PRO B 1 132 ? 3.162 -31.5 -2.523 1 86.69 132 PRO B O 1
ATOM 2794 N N . VAL B 1 133 ? 2.58 -31.5 -4.676 1 90.31 133 VAL B N 1
ATOM 2795 C CA . VAL B 1 133 ? 1.328 -30.781 -4.488 1 90.31 133 VAL B CA 1
ATOM 2796 C C . VAL B 1 133 ? 0.337 -31.656 -3.717 1 90.31 133 VAL B C 1
ATOM 2798 O O . VAL B 1 133 ? 0.178 -32.844 -4.016 1 90.31 133 VAL B O 1
ATOM 2801 N N . ARG B 1 134 ? -0.238 -31.016 -2.68 1 90.62 134 ARG B N 1
ATOM 2802 C CA . ARG B 1 134 ? -1.242 -31.734 -1.9 1 90.62 134 ARG B CA 1
ATOM 2803 C C . ARG B 1 134 ? -2.443 -32.094 -2.766 1 90.62 134 ARG B C 1
ATOM 2805 O O . ARG B 1 134 ? -2.834 -31.344 -3.652 1 90.62 134 ARG B O 1
ATOM 2812 N N . ALA B 1 135 ? -3.008 -33.25 -2.449 1 92.56 135 ALA B N 1
ATOM 2813 C CA . ALA B 1 135 ? -4.086 -33.844 -3.223 1 92.56 135 ALA B CA 1
ATOM 2814 C C . ALA B 1 135 ? -5.219 -32.844 -3.459 1 92.56 135 ALA B C 1
ATOM 2816 O O . ALA B 1 135 ? -5.789 -32.781 -4.551 1 92.56 135 ALA B O 1
ATOM 2817 N N . LYS B 1 136 ? -5.492 -32.062 -2.459 1 93.19 136 LYS B N 1
ATOM 2818 C CA . LYS B 1 136 ? -6.602 -31.109 -2.51 1 93.19 136 LYS B CA 1
ATOM 2819 C C . LYS B 1 136 ? -6.402 -30.094 -3.631 1 93.19 136 LYS B C 1
ATOM 2821 O O . LYS B 1 136 ? -7.375 -29.547 -4.16 1 93.19 136 LYS B O 1
ATOM 2826 N N . PHE B 1 137 ? -5.156 -29.891 -4.055 1 96 137 PHE B N 1
ATOM 2827 C CA . PHE B 1 137 ? -4.867 -28.844 -5.031 1 96 137 PHE B CA 1
ATOM 2828 C C . PHE B 1 137 ? -4.598 -29.438 -6.406 1 96 137 PHE B C 1
ATOM 2830 O O . PHE B 1 137 ? -4.43 -28.719 -7.383 1 96 137 PHE B O 1
ATOM 2837 N N . LEU B 1 138 ? -4.598 -30.766 -6.52 1 95 138 LEU B N 1
ATOM 2838 C CA . LEU B 1 138 ? -4.277 -31.422 -7.781 1 95 138 LEU B CA 1
ATOM 2839 C C . LEU B 1 138 ? -5.281 -31.031 -8.867 1 95 138 LEU B C 1
ATOM 2841 O O . LEU B 1 138 ? -4.891 -30.734 -10 1 95 138 LEU B O 1
ATOM 2845 N N . PRO B 1 139 ? -6.605 -30.984 -8.547 1 95.19 139 PRO B N 1
ATOM 2846 C CA . PRO B 1 139 ? -7.562 -30.625 -9.594 1 95.19 139 PRO B CA 1
ATOM 2847 C C . PRO B 1 139 ? -7.297 -29.234 -10.18 1 95.19 139 PRO B C 1
ATOM 2849 O O . PRO B 1 139 ? -7.336 -29.062 -11.398 1 95.19 139 PRO B O 1
ATOM 2852 N N . VAL B 1 140 ? -6.973 -28.266 -9.383 1 96.81 140 VAL B N 1
ATOM 2853 C CA . VAL B 1 140 ? -6.754 -26.922 -9.875 1 96.81 140 VAL B CA 1
ATOM 2854 C C . VAL B 1 140 ? -5.422 -26.844 -10.617 1 96.81 140 VAL B C 1
ATOM 2856 O O . VAL B 1 140 ? -5.297 -26.125 -11.617 1 96.81 140 VAL B O 1
ATOM 2859 N N . MET B 1 141 ? -4.449 -27.594 -10.125 1 96.25 141 MET B N 1
ATOM 2860 C CA . MET B 1 141 ? -3.164 -27.656 -10.82 1 96.25 141 MET B CA 1
ATOM 2861 C C . MET B 1 141 ? -3.322 -28.234 -12.211 1 96.25 141 MET B C 1
ATOM 2863 O O . MET B 1 141 ? -2.74 -27.734 -13.172 1 96.25 141 MET B O 1
ATOM 2867 N N . ASN B 1 142 ? -4.137 -29.25 -12.266 1 95.31 142 ASN B N 1
ATOM 2868 C CA . ASN B 1 142 ? -4.402 -29.875 -13.562 1 95.31 142 ASN B CA 1
ATOM 2869 C C . ASN B 1 142 ? -5.156 -28.922 -14.492 1 95.31 142 ASN B C 1
ATOM 2871 O O . ASN B 1 142 ? -4.871 -28.859 -15.688 1 95.31 142 ASN B O 1
ATOM 2875 N N . ALA B 1 143 ? -6.094 -28.203 -13.984 1 95.88 143 ALA B N 1
ATOM 2876 C CA . ALA B 1 143 ? -6.848 -27.234 -14.766 1 95.88 143 ALA B CA 1
ATOM 2877 C C . ALA B 1 143 ? -5.934 -26.141 -15.297 1 95.88 143 ALA B C 1
ATOM 2879 O O . ALA B 1 143 ? -6.074 -25.703 -16.453 1 95.88 143 ALA B O 1
ATOM 2880 N N . LEU B 1 144 ? -4.977 -25.703 -14.492 1 96.62 144 LEU B N 1
ATOM 2881 C CA . LEU B 1 144 ? -4.027 -24.656 -14.875 1 96.62 144 LEU B CA 1
ATOM 2882 C C . LEU B 1 144 ? -3.164 -25.125 -16.047 1 96.62 144 LEU B C 1
ATOM 2884 O O . LEU B 1 144 ? -2.846 -24.328 -16.938 1 96.62 144 LEU B O 1
ATOM 2888 N N . LYS B 1 145 ? -2.838 -26.359 -16.031 1 95.25 145 LYS B N 1
ATOM 2889 C CA . LYS B 1 145 ? -1.979 -26.906 -17.078 1 95.25 145 LYS B CA 1
ATOM 2890 C C . LYS B 1 145 ? -2.719 -26.984 -18.406 1 95.25 145 LYS B C 1
ATOM 2892 O O . LYS B 1 145 ? -2.096 -26.953 -19.469 1 95.25 145 LYS B O 1
ATOM 2897 N N . LYS B 1 146 ? -4 -26.984 -18.344 1 93.81 146 LYS B N 1
ATOM 2898 C CA . LYS B 1 146 ? -4.777 -27.281 -19.531 1 93.81 146 LYS B CA 1
ATOM 2899 C C . LYS B 1 146 ? -5.426 -26.016 -20.094 1 93.81 146 LYS B C 1
ATOM 2901 O O . LYS B 1 146 ? -5.848 -25.984 -21.25 1 93.81 146 LYS B O 1
ATOM 2906 N N . THR B 1 147 ? -5.504 -24.969 -19.344 1 95.75 147 THR B N 1
ATOM 2907 C CA . THR B 1 147 ? -6.242 -23.781 -19.75 1 95.75 147 THR B CA 1
ATOM 2908 C C . THR B 1 147 ? -5.531 -23.078 -20.906 1 95.75 147 THR B C 1
ATOM 2910 O O . THR B 1 147 ? -4.305 -23.125 -21 1 95.75 147 THR B O 1
ATOM 2913 N N . ASN B 1 148 ? -6.316 -22.438 -21.766 1 95.56 148 ASN B N 1
ATOM 2914 C CA . ASN B 1 148 ? -5.766 -21.625 -22.844 1 95.56 148 ASN B CA 1
ATOM 2915 C C . ASN B 1 148 ? -5.832 -20.1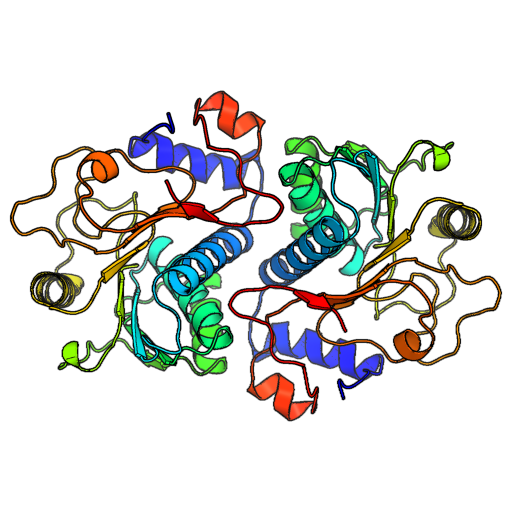41 -22.516 1 95.56 148 ASN B C 1
ATOM 2917 O O . ASN B 1 148 ? -5.496 -19.297 -23.344 1 95.56 148 ASN B O 1
ATOM 2921 N N . LYS B 1 149 ? -6.297 -19.812 -21.328 1 97.88 149 LYS B N 1
ATOM 2922 C CA . LYS B 1 149 ? -6.363 -18.422 -20.875 1 97.88 149 LYS B CA 1
ATOM 2923 C C . LYS B 1 149 ? -5.027 -17.984 -20.281 1 97.88 149 LYS B C 1
ATOM 2925 O O . LYS B 1 149 ? -4.262 -18.797 -19.766 1 97.88 149 LYS B O 1
ATOM 2930 N N . PRO B 1 150 ? -4.727 -16.703 -20.391 1 98.69 150 PRO B N 1
ATOM 2931 C CA . PRO B 1 150 ? -3.461 -16.25 -19.812 1 98.69 150 PRO B CA 1
ATOM 2932 C C . PRO B 1 150 ? -3.402 -16.453 -18.297 1 98.69 150 PRO B C 1
ATOM 2934 O O . PRO B 1 150 ? -4.406 -16.266 -17.609 1 98.69 150 PRO B O 1
ATOM 2937 N N . ILE B 1 151 ? -2.225 -16.922 -17.844 1 98.75 151 ILE B N 1
ATOM 2938 C CA . ILE B 1 151 ? -1.956 -17.141 -16.422 1 98.75 151 ILE B CA 1
ATOM 2939 C C . ILE B 1 151 ? -0.945 -16.109 -15.93 1 98.75 151 ILE B C 1
ATOM 2941 O O . ILE B 1 151 ? 0.066 -15.852 -16.594 1 98.75 151 ILE B O 1
ATOM 2945 N N . CYS B 1 152 ? -1.243 -15.469 -14.828 1 98.94 152 CYS B N 1
ATOM 2946 C CA . CYS B 1 152 ? -0.31 -14.633 -14.086 1 98.94 152 CYS B CA 1
ATOM 2947 C C . CYS B 1 152 ? 0.062 -15.281 -12.758 1 98.94 152 CYS B C 1
ATOM 2949 O O . CYS B 1 152 ? -0.792 -15.453 -11.891 1 98.94 152 CYS B O 1
ATOM 2951 N N . SER B 1 153 ? 1.312 -15.586 -12.57 1 98.94 153 SER B N 1
ATOM 2952 C CA . SER B 1 153 ? 1.754 -16.203 -11.328 1 98.94 153 SER B CA 1
ATOM 2953 C C . SER B 1 153 ? 2.375 -15.18 -10.383 1 98.94 153 SER B C 1
ATOM 2955 O O . SER B 1 153 ? 3.229 -14.391 -10.797 1 98.94 153 SER B O 1
ATOM 2957 N N . ILE B 1 154 ? 1.961 -15.281 -9.133 1 98.88 154 ILE B N 1
ATOM 2958 C CA . ILE B 1 154 ? 2.502 -14.422 -8.078 1 98.88 154 ILE B CA 1
ATOM 2959 C C . ILE B 1 154 ? 3.674 -15.125 -7.398 1 98.88 154 ILE B C 1
ATOM 2961 O O . ILE B 1 154 ? 3.555 -16.281 -6.973 1 98.88 154 ILE B O 1
ATOM 2965 N N . ASP B 1 155 ? 4.777 -14.492 -7.297 1 98.69 155 ASP B N 1
ATOM 2966 C CA . ASP B 1 155 ? 6.02 -14.875 -6.633 1 98.69 155 ASP B CA 1
ATOM 2967 C C . ASP B 1 155 ? 6.734 -15.984 -7.402 1 98.69 155 ASP B C 1
ATOM 2969 O O . ASP B 1 155 ? 7.863 -15.805 -7.855 1 98.69 155 ASP B O 1
ATOM 2973 N N . VAL B 1 156 ? 6.059 -17.125 -7.512 1 97.88 156 VAL B N 1
ATOM 2974 C CA . VAL B 1 156 ? 6.555 -18.312 -8.211 1 97.88 156 VAL B CA 1
ATOM 2975 C C . VAL B 1 156 ? 5.395 -19.031 -8.891 1 97.88 156 VAL B C 1
ATOM 2977 O O . VAL B 1 156 ? 4.293 -19.109 -8.336 1 97.88 156 VAL B O 1
ATOM 2980 N N . PRO B 1 157 ? 5.688 -19.547 -10.156 1 97.88 157 PRO B N 1
ATOM 2981 C CA . PRO B 1 157 ? 4.629 -20.391 -10.711 1 97.88 157 PRO B CA 1
ATOM 2982 C C . PRO B 1 157 ? 4.359 -21.641 -9.867 1 97.88 157 PRO B C 1
ATOM 2984 O O . PRO B 1 157 ? 5.281 -22.406 -9.578 1 97.88 157 PRO B O 1
ATOM 2987 N N . SER B 1 158 ? 3.129 -21.797 -9.492 1 97.62 158 SER B N 1
ATOM 2988 C CA . SER B 1 158 ? 2.783 -22.906 -8.602 1 97.62 158 SER B CA 1
ATOM 2989 C C . SER B 1 158 ? 3.203 -24.25 -9.188 1 97.62 158 SER B C 1
ATOM 2991 O O . SER B 1 158 ? 2.963 -24.516 -10.367 1 97.62 158 SER B O 1
ATOM 2993 N N . GLY B 1 159 ? 3.896 -25.078 -8.359 1 93.5 159 GLY B N 1
ATOM 2994 C CA . GLY B 1 159 ? 4.312 -26.406 -8.773 1 93.5 159 GLY B CA 1
ATOM 2995 C C . GLY B 1 159 ? 5.758 -26.469 -9.227 1 93.5 159 GLY B C 1
ATOM 2996 O O . GLY B 1 159 ? 6.332 -27.547 -9.352 1 93.5 159 GLY B O 1
ATOM 2997 N N . TRP B 1 160 ? 6.293 -25.203 -9.508 1 94.44 160 TRP B N 1
ATOM 2998 C CA . TRP B 1 160 ? 7.699 -25.188 -9.891 1 94.44 160 TRP B CA 1
ATOM 2999 C C . TRP B 1 160 ? 8.594 -25.484 -8.695 1 94.44 160 TRP B C 1
ATOM 3001 O O . TRP B 1 160 ? 8.305 -25.062 -7.574 1 94.44 160 TRP B O 1
ATOM 3011 N N . SER B 1 161 ? 9.695 -26.234 -8.992 1 91.69 161 SER B N 1
ATOM 3012 C CA . SER B 1 161 ? 10.766 -26.297 -8 1 91.69 161 SER B CA 1
ATOM 3013 C C . SER B 1 161 ? 11.508 -24.969 -7.914 1 91.69 161 SER B C 1
ATOM 3015 O O . SER B 1 161 ? 11.875 -24.391 -8.938 1 91.69 161 SER B O 1
ATOM 3017 N N . ILE B 1 162 ? 11.766 -24.547 -6.742 1 92.94 162 ILE B N 1
ATOM 3018 C CA . ILE B 1 162 ? 12.352 -23.219 -6.547 1 92.94 162 ILE B CA 1
ATOM 3019 C C . ILE B 1 162 ? 13.75 -23.172 -7.156 1 92.94 162 ILE B C 1
ATOM 3021 O O . ILE B 1 162 ? 14.164 -22.156 -7.715 1 92.94 162 ILE B O 1
ATOM 3025 N N . GLU B 1 163 ? 14.516 -24.266 -7.031 1 90.5 163 GLU B N 1
ATOM 3026 C CA . GLU B 1 163 ? 15.891 -24.281 -7.52 1 90.5 163 GLU B CA 1
ATOM 3027 C C . GLU B 1 163 ? 16.047 -25.281 -8.664 1 90.5 163 GLU B C 1
ATOM 3029 O O . GLU B 1 163 ? 17.156 -25.516 -9.148 1 90.5 163 GLU B O 1
ATOM 3034 N N . GLY B 1 164 ? 15.055 -25.703 -9.297 1 85.69 164 GLY B N 1
ATOM 3035 C CA . GLY B 1 164 ? 15.148 -26.703 -10.359 1 85.69 164 GLY B CA 1
ATOM 3036 C C . GLY B 1 164 ? 14.453 -26.281 -11.641 1 85.69 164 GLY B C 1
ATOM 3037 O O . GLY B 1 164 ? 13.969 -25.156 -11.742 1 85.69 164 GLY B O 1
ATOM 3038 N N . VAL B 1 165 ? 14.633 -27.094 -12.578 1 88.81 165 VAL B N 1
ATOM 3039 C CA . VAL B 1 165 ? 13.938 -26.906 -13.844 1 88.81 165 VAL B CA 1
ATOM 3040 C C . VAL B 1 165 ? 12.508 -27.453 -13.742 1 88.81 165 VAL B C 1
ATOM 3042 O O . VAL B 1 165 ? 12.297 -28.547 -13.219 1 88.81 165 VAL B O 1
ATOM 3045 N N . PRO B 1 166 ? 11.633 -26.594 -14.148 1 90.12 166 PRO B N 1
ATOM 3046 C CA . PRO B 1 166 ? 10.25 -27.062 -14.094 1 90.12 166 PRO B CA 1
ATOM 3047 C C . PRO B 1 166 ? 10.023 -28.328 -14.914 1 90.12 166 PRO B C 1
ATOM 3049 O O . PRO B 1 166 ? 10.68 -28.531 -15.945 1 90.12 166 PRO B O 1
ATOM 3052 N N . ASP B 1 167 ? 9.102 -29.125 -14.438 1 89.88 167 ASP B N 1
ATOM 3053 C CA . ASP B 1 167 ? 8.727 -30.312 -15.18 1 89.88 167 ASP B CA 1
ATOM 3054 C C . ASP B 1 167 ? 8.156 -29.953 -16.547 1 89.88 167 ASP B C 1
ATOM 3056 O O . ASP B 1 167 ? 7.707 -28.828 -16.766 1 89.88 167 ASP B O 1
ATOM 3060 N N . LYS B 1 168 ? 8.18 -30.891 -17.438 1 91.12 168 LYS B N 1
ATOM 3061 C CA . LYS B 1 168 ? 7.695 -30.672 -18.797 1 91.12 168 LYS B CA 1
ATOM 3062 C C . LYS B 1 168 ? 6.215 -30.312 -18.797 1 91.12 168 LYS B C 1
ATOM 3064 O O . LYS B 1 168 ? 5.754 -29.562 -19.656 1 91.12 168 LYS B O 1
ATOM 3069 N N . ASP B 1 169 ? 5.535 -30.812 -17.875 1 92.31 169 ASP B N 1
ATOM 3070 C CA . ASP B 1 169 ? 4.094 -30.578 -17.859 1 92.31 169 ASP B CA 1
ATOM 3071 C C . ASP B 1 169 ? 3.732 -29.469 -16.844 1 92.31 169 ASP B C 1
ATOM 3073 O O . ASP B 1 169 ? 2.574 -29.359 -16.453 1 92.31 169 ASP B O 1
ATOM 3077 N N . ALA B 1 170 ? 4.75 -28.719 -16.375 1 94 170 ALA B N 1
ATOM 3078 C CA . ALA B 1 170 ? 4.5 -27.609 -15.453 1 94 170 ALA B CA 1
ATOM 3079 C C . ALA B 1 170 ? 3.662 -26.531 -16.109 1 94 170 ALA B C 1
ATOM 3081 O O . ALA B 1 170 ? 3.545 -26.484 -17.344 1 94 170 ALA B O 1
ATOM 3082 N N . ILE B 1 171 ? 3.012 -25.703 -15.281 1 96.25 171 ILE B N 1
ATOM 3083 C CA . ILE B 1 171 ? 2.242 -24.594 -15.852 1 96.25 171 ILE B CA 1
ATOM 3084 C C . ILE B 1 171 ? 3.182 -23.625 -16.562 1 96.25 171 ILE B C 1
ATOM 3086 O O . ILE B 1 171 ? 4.363 -23.531 -16.219 1 96.25 171 ILE B O 1
ATOM 3090 N N . ASN B 1 172 ? 2.748 -22.969 -17.5 1 95.5 172 ASN B N 1
ATOM 3091 C CA . ASN B 1 172 ? 3.494 -21.969 -18.281 1 95.5 172 ASN B CA 1
ATOM 3092 C C . ASN B 1 172 ? 2.799 -20.609 -18.266 1 95.5 172 ASN B C 1
ATOM 3094 O O . ASN B 1 172 ? 2.133 -20.25 -19.234 1 95.5 172 ASN B O 1
ATOM 3098 N N . PRO B 1 173 ? 3.033 -19.844 -17.25 1 98.38 173 PRO B N 1
ATOM 3099 C CA . PRO B 1 173 ? 2.328 -18.562 -17.156 1 98.38 173 PRO B CA 1
ATOM 3100 C C . PRO B 1 173 ? 2.775 -17.562 -18.219 1 98.38 173 PRO B C 1
ATOM 3102 O O . PRO B 1 173 ? 3.926 -17.594 -18.656 1 98.38 173 PRO B O 1
ATOM 3105 N N . ASP B 1 174 ? 1.859 -16.688 -18.625 1 98.81 174 ASP B N 1
ATOM 3106 C CA . ASP B 1 174 ? 2.154 -15.555 -19.516 1 98.81 174 ASP B CA 1
ATOM 3107 C C . ASP B 1 174 ? 2.877 -14.438 -18.766 1 98.81 174 ASP B C 1
ATOM 3109 O O . ASP B 1 174 ? 3.641 -13.68 -19.359 1 98.81 174 ASP B O 1
ATOM 3113 N N . MET B 1 175 ? 2.645 -14.414 -17.484 1 98.94 175 MET B N 1
ATOM 3114 C CA . MET B 1 175 ? 3.213 -13.375 -16.625 1 98.94 175 MET B CA 1
ATOM 3115 C C . MET B 1 175 ? 3.682 -13.961 -15.297 1 98.94 175 MET B C 1
ATOM 3117 O O . MET B 1 175 ? 3.012 -14.82 -14.719 1 98.94 175 MET B O 1
ATOM 3121 N N . LEU B 1 176 ? 4.832 -13.547 -14.867 1 98.94 176 LEU B N 1
ATOM 3122 C CA . LEU B 1 176 ? 5.367 -13.812 -13.539 1 98.94 176 LEU B CA 1
ATOM 3123 C C . LEU B 1 176 ? 5.66 -12.516 -12.789 1 98.94 176 LEU B C 1
ATOM 3125 O O . LEU B 1 176 ? 6.305 -11.617 -13.328 1 98.94 176 LEU B O 1
ATOM 3129 N N . ILE B 1 177 ? 5.117 -12.383 -11.617 1 98.94 177 ILE B N 1
ATOM 3130 C CA . ILE B 1 177 ? 5.457 -11.266 -10.742 1 98.94 177 ILE B CA 1
ATOM 3131 C C . ILE B 1 177 ? 6.285 -11.766 -9.562 1 98.94 177 ILE B C 1
ATOM 3133 O O . ILE B 1 177 ? 5.738 -12.305 -8.594 1 98.94 177 ILE B O 1
ATOM 3137 N N . SER B 1 178 ? 7.531 -11.555 -9.688 1 98.81 178 SER B N 1
ATOM 3138 C CA . SER B 1 178 ? 8.422 -11.906 -8.586 1 98.81 178 SER B CA 1
ATOM 3139 C C . SER B 1 178 ? 8.32 -10.898 -7.445 1 98.81 178 SER B C 1
ATOM 3141 O O . SER B 1 178 ? 8.234 -9.688 -7.684 1 98.81 178 SER B O 1
ATOM 3143 N N . LEU B 1 179 ? 8.258 -11.414 -6.254 1 98.5 179 LEU B N 1
ATOM 3144 C CA . LEU B 1 179 ? 8.18 -10.539 -5.082 1 98.5 179 LEU B CA 1
ATOM 3145 C C . LEU B 1 179 ? 9.516 -10.5 -4.348 1 98.5 179 LEU B C 1
ATOM 3147 O O . LEU B 1 179 ? 10.164 -11.531 -4.176 1 98.5 179 LEU B O 1
ATOM 3151 N N . THR B 1 180 ? 9.914 -9.344 -3.873 1 97.12 180 THR B N 1
ATOM 3152 C CA . THR B 1 180 ? 11.203 -9.094 -3.24 1 97.12 180 THR B CA 1
ATOM 3153 C C . THR B 1 180 ? 12.336 -9.234 -4.254 1 97.12 180 THR B C 1
ATOM 3155 O O . THR B 1 180 ? 12.992 -8.242 -4.598 1 97.12 180 THR B O 1
ATOM 3158 N N . ALA B 1 181 ? 12.5 -10.359 -4.805 1 98 181 ALA B N 1
ATOM 3159 C CA . ALA B 1 181 ? 13.43 -10.734 -5.863 1 98 181 ALA B CA 1
ATOM 3160 C C . ALA B 1 181 ? 12.992 -12.023 -6.551 1 98 181 ALA B C 1
ATOM 3162 O O . ALA B 1 181 ? 12.242 -12.812 -5.973 1 98 181 ALA B O 1
ATOM 3163 N N . PRO B 1 182 ? 13.406 -12.156 -7.828 1 98.38 182 PRO B N 1
ATOM 3164 C CA . PRO B 1 182 ? 13.078 -13.438 -8.461 1 98.38 182 PRO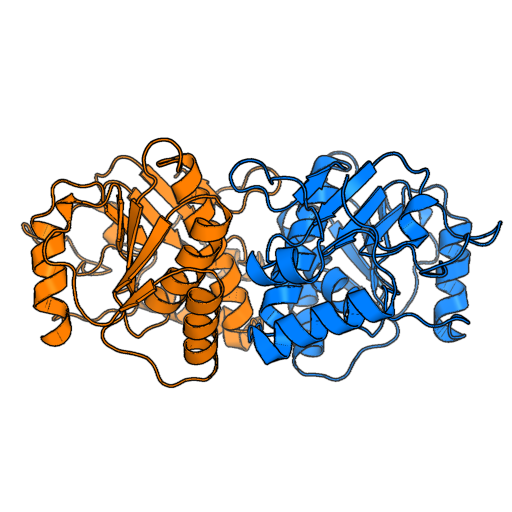 B CA 1
ATOM 3165 C C . PRO B 1 182 ? 13.742 -14.625 -7.77 1 98.38 182 PRO B C 1
ATOM 3167 O O . PRO B 1 182 ? 14.836 -14.492 -7.219 1 98.38 182 PRO B O 1
ATOM 3170 N N . LYS B 1 183 ? 12.977 -15.727 -7.746 1 98.12 183 LYS B N 1
ATOM 3171 C CA . LYS B 1 183 ? 13.562 -16.969 -7.266 1 98.12 183 LYS B CA 1
ATOM 3172 C C . LYS B 1 183 ? 14.289 -17.719 -8.391 1 98.12 183 LYS B C 1
ATOM 3174 O O . LYS B 1 183 ? 14.023 -17.469 -9.57 1 98.12 183 LYS B O 1
ATOM 3179 N N . GLU B 1 184 ? 15.141 -18.656 -8.047 1 97.44 184 GLU B N 1
ATOM 3180 C CA . GLU B 1 184 ? 16 -19.328 -9.016 1 97.44 184 GLU B CA 1
ATOM 3181 C C . GLU B 1 184 ? 15.18 -19.938 -10.148 1 97.44 184 GLU B C 1
ATOM 3183 O O . GLU B 1 184 ? 15.609 -19.922 -11.305 1 97.44 184 GLU B O 1
ATOM 3188 N N . CYS B 1 185 ? 14.031 -20.406 -9.867 1 96.38 185 CYS B N 1
ATOM 3189 C CA . CYS B 1 185 ? 13.203 -21.062 -10.875 1 96.38 185 CYS B CA 1
ATOM 3190 C C . CYS B 1 185 ? 12.781 -20.078 -11.953 1 96.38 185 CYS B C 1
ATOM 3192 O O . CYS B 1 185 ? 12.445 -20.469 -13.07 1 96.38 185 CYS B O 1
ATOM 3194 N N . ALA B 1 186 ? 12.828 -18.781 -11.68 1 97.62 186 ALA B N 1
ATOM 3195 C CA . ALA B 1 186 ? 12.414 -17.75 -12.633 1 97.62 186 ALA B CA 1
ATOM 3196 C C . ALA B 1 186 ? 13.352 -17.703 -13.836 1 97.62 186 ALA B C 1
ATOM 3198 O O . ALA B 1 186 ? 13.016 -17.125 -14.867 1 97.62 186 ALA B O 1
ATOM 3199 N N . ARG B 1 187 ? 14.5 -18.312 -13.695 1 97.31 187 ARG B N 1
ATOM 3200 C CA . ARG B 1 187 ? 15.43 -18.406 -14.82 1 97.31 187 ARG B CA 1
ATOM 3201 C C . ARG B 1 187 ? 14.812 -19.203 -15.969 1 97.31 187 ARG B C 1
ATOM 3203 O O . ARG B 1 187 ? 15.18 -19 -17.125 1 97.31 187 ARG B O 1
ATOM 3210 N N . SER B 1 188 ? 13.852 -20.047 -15.672 1 96.88 188 SER B N 1
ATOM 3211 C CA . SER B 1 188 ? 13.227 -20.906 -16.656 1 96.88 188 SER B CA 1
ATOM 3212 C C . SER B 1 188 ? 11.961 -20.281 -17.234 1 96.88 188 SER B C 1
ATOM 3214 O O . SER B 1 188 ? 11.305 -20.859 -18.094 1 96.88 188 SER B O 1
ATOM 3216 N N . PHE B 1 189 ? 11.609 -19.109 -16.719 1 97.75 189 PHE B N 1
ATOM 3217 C CA . PHE B 1 189 ? 10.383 -18.453 -17.156 1 97.75 189 PHE B CA 1
ATOM 3218 C C . PHE B 1 189 ? 10.484 -18.031 -18.609 1 97.75 189 PHE B C 1
ATOM 3220 O O . PHE B 1 189 ? 11.453 -17.391 -19.016 1 97.75 189 PHE B O 1
ATOM 3227 N N . LYS B 1 190 ? 9.445 -18.328 -19.375 1 96.81 190 LYS B N 1
ATOM 3228 C CA . LYS B 1 190 ? 9.484 -18.062 -20.812 1 96.81 190 LYS B CA 1
ATOM 3229 C C . LYS B 1 190 ? 8.289 -17.219 -21.25 1 96.81 190 LYS B C 1
ATOM 3231 O O . LYS B 1 190 ? 8.07 -16.984 -22.438 1 96.81 190 LYS B O 1
ATOM 3236 N N . GLY B 1 191 ? 7.477 -16.75 -20.312 1 98.19 191 GLY B N 1
ATOM 3237 C CA . GLY B 1 191 ? 6.297 -15.969 -20.625 1 98.19 191 GLY B CA 1
ATOM 3238 C C . GLY B 1 191 ? 6.621 -14.562 -21.094 1 98.19 191 GLY B C 1
ATOM 3239 O O . GLY B 1 191 ? 7.789 -14.172 -21.141 1 98.19 191 GLY B O 1
ATOM 3240 N N . LYS B 1 192 ? 5.645 -13.852 -21.375 1 98.38 192 LYS B N 1
ATOM 3241 C CA . LYS B 1 192 ? 5.762 -12.555 -22.031 1 98.38 192 LYS B CA 1
ATOM 3242 C C . LYS B 1 192 ? 6.148 -11.461 -21.047 1 98.38 192 LYS B C 1
ATOM 3244 O O . LYS B 1 192 ? 6.891 -10.539 -21.391 1 98.38 192 LYS B O 1
ATOM 3249 N N . TYR B 1 193 ? 5.633 -11.562 -19.844 1 98.81 193 TYR B N 1
ATOM 3250 C CA . TYR B 1 193 ? 5.801 -10.469 -18.891 1 98.81 193 TYR B CA 1
ATOM 3251 C C . TYR B 1 193 ? 6.422 -10.961 -17.594 1 98.81 193 TYR B C 1
ATOM 3253 O O . TYR B 1 193 ? 5.867 -11.836 -16.922 1 98.81 193 TYR B O 1
ATOM 3261 N N . HIS B 1 194 ? 7.582 -10.414 -17.25 1 98.81 194 HIS B N 1
ATOM 3262 C CA . HIS B 1 194 ? 8.203 -10.656 -15.953 1 98.81 194 HIS B CA 1
ATOM 3263 C C . HIS B 1 194 ? 8.367 -9.352 -15.172 1 98.81 194 HIS B C 1
ATOM 3265 O O . HIS B 1 194 ? 9.062 -8.438 -15.617 1 98.81 194 HIS B O 1
ATOM 3271 N N . TYR B 1 195 ? 7.691 -9.281 -14.047 1 98.88 195 TYR B N 1
ATOM 3272 C CA . TYR B 1 195 ? 7.715 -8.07 -13.227 1 98.88 195 TYR B CA 1
ATOM 3273 C C . TYR B 1 195 ? 8.297 -8.359 -11.852 1 98.88 195 TYR B C 1
ATOM 3275 O O . TYR B 1 195 ? 8.234 -9.492 -11.367 1 98.88 195 TYR B O 1
ATOM 3283 N N . LEU B 1 196 ? 8.898 -7.344 -11.328 1 98.75 196 LEU B N 1
ATOM 3284 C CA . LEU B 1 196 ? 9.273 -7.297 -9.922 1 98.75 196 LEU B CA 1
ATOM 3285 C C . LEU B 1 196 ? 8.297 -6.434 -9.125 1 98.75 196 LEU B C 1
ATOM 3287 O O . LEU B 1 196 ? 8.016 -5.297 -9.516 1 98.75 196 LEU B O 1
ATOM 3291 N N . GLY B 1 197 ? 7.75 -7.02 -8.094 1 97.81 197 GLY B N 1
ATOM 3292 C CA . GLY B 1 197 ? 6.879 -6.293 -7.18 1 97.81 197 GLY B CA 1
ATOM 3293 C C . GLY B 1 197 ? 7.371 -6.305 -5.746 1 97.81 197 GLY B C 1
ATOM 3294 O O . GLY B 1 197 ? 8.359 -6.973 -5.43 1 97.81 197 GLY B O 1
ATOM 3295 N N . GLY B 1 198 ? 6.66 -5.531 -4.863 1 94.81 198 GLY B N 1
ATOM 3296 C CA . GLY B 1 198 ? 7.027 -5.461 -3.459 1 94.81 198 GLY B CA 1
ATOM 3297 C C . GLY B 1 198 ? 8.172 -4.504 -3.191 1 94.81 198 GLY B C 1
ATOM 3298 O O . GLY B 1 198 ? 9.25 -4.918 -2.754 1 94.81 198 GLY B O 1
ATOM 3299 N N . ARG B 1 199 ? 7.957 -3.205 -3.465 1 96.81 199 ARG B N 1
ATOM 3300 C CA . ARG B 1 199 ? 8.961 -2.186 -3.176 1 96.81 199 ARG B CA 1
ATOM 3301 C C . ARG B 1 199 ? 8.984 -1.844 -1.688 1 96.81 199 ARG B C 1
ATOM 3303 O O . ARG B 1 199 ? 8.438 -0.819 -1.274 1 96.81 199 ARG B O 1
ATOM 3310 N N . PHE B 1 200 ? 9.586 -2.744 -0.877 1 97.56 200 PHE B N 1
ATOM 3311 C CA . PHE B 1 200 ? 9.586 -2.521 0.564 1 97.56 200 PHE B CA 1
ATOM 3312 C C . PHE B 1 200 ? 10.891 -3.002 1.188 1 97.56 200 PHE B C 1
ATOM 3314 O O . PHE B 1 200 ? 10.992 -3.123 2.41 1 97.56 200 PHE B O 1
ATOM 3321 N N . ILE B 1 201 ? 11.898 -3.287 0.404 1 97.69 201 ILE B N 1
ATOM 3322 C CA . ILE B 1 201 ? 13.156 -3.818 0.91 1 97.69 201 ILE B CA 1
ATOM 3323 C C . ILE B 1 201 ? 14.055 -2.672 1.378 1 97.69 201 ILE B C 1
ATOM 3325 O O . ILE B 1 201 ? 14.484 -1.843 0.572 1 97.69 201 ILE B O 1
ATOM 3329 N N . PRO B 1 202 ? 14.352 -2.656 2.656 1 97.12 202 PRO B N 1
ATOM 3330 C CA . PRO B 1 202 ? 15.32 -1.655 3.109 1 97.12 202 PRO B CA 1
ATOM 3331 C C . PRO B 1 202 ? 16.688 -1.804 2.438 1 97.12 202 PRO B C 1
ATOM 3333 O O . PRO B 1 202 ? 17.109 -2.922 2.129 1 97.12 202 PRO B O 1
ATOM 3336 N N . LYS B 1 203 ? 17.375 -0.702 2.314 1 96.31 203 LYS B N 1
ATOM 3337 C CA . LYS B 1 203 ? 18.656 -0.686 1.616 1 96.31 203 LYS B CA 1
ATOM 3338 C C . LYS B 1 203 ? 19.672 -1.626 2.283 1 96.31 203 LYS B C 1
ATOM 3340 O O . LYS B 1 203 ? 20.375 -2.363 1.601 1 96.31 203 LYS B O 1
ATOM 3345 N N . LYS B 1 204 ? 19.703 -1.65 3.561 1 97.12 204 LYS B N 1
ATOM 3346 C CA . LYS B 1 204 ? 20.656 -2.498 4.285 1 97.12 204 LYS B CA 1
ATOM 3347 C C . LYS B 1 204 ? 20.391 -3.975 4.012 1 97.12 204 LYS B C 1
ATOM 3349 O O . LYS B 1 204 ? 21.328 -4.773 3.92 1 97.12 204 LYS B O 1
ATOM 3354 N N . LEU B 1 205 ? 19.141 -4.328 3.938 1 98 205 LEU B N 1
ATOM 3355 C CA . LEU B 1 205 ? 18.766 -5.707 3.637 1 98 205 LEU B CA 1
ATOM 3356 C C . LEU B 1 205 ? 19.172 -6.078 2.213 1 98 205 LEU B C 1
ATOM 3358 O O . LEU B 1 205 ? 19.672 -7.184 1.97 1 98 205 LEU B O 1
ATOM 3362 N N . GLU B 1 206 ? 18.953 -5.176 1.286 1 97.69 206 GLU B N 1
ATOM 3363 C CA . GLU B 1 206 ? 19.375 -5.375 -0.096 1 97.69 206 GLU B CA 1
ATOM 3364 C C . GLU B 1 206 ? 20.875 -5.621 -0.182 1 97.69 206 GLU B C 1
ATOM 3366 O O . GLU B 1 206 ? 21.328 -6.516 -0.902 1 97.69 206 GLU B O 1
ATOM 3371 N N . GLU B 1 207 ? 21.594 -4.809 0.562 1 97.62 207 GLU B N 1
ATOM 3372 C CA . GLU B 1 207 ? 23.062 -4.922 0.566 1 97.62 207 GLU B CA 1
ATOM 3373 C C . GLU B 1 207 ? 23.5 -6.238 1.193 1 97.62 207 GLU B C 1
ATOM 3375 O O . GLU B 1 207 ? 24.375 -6.918 0.662 1 97.62 207 GLU B O 1
ATOM 3380 N N . LYS B 1 208 ? 22.906 -6.613 2.266 1 97.88 208 LYS B N 1
ATOM 3381 C CA . LYS B 1 208 ? 23.266 -7.828 2.992 1 97.88 208 LYS B CA 1
ATOM 3382 C C . LYS B 1 208 ? 23.156 -9.062 2.094 1 97.88 208 LYS B C 1
ATOM 3384 O O . LYS B 1 208 ? 24.016 -9.945 2.139 1 97.88 208 LYS B O 1
ATOM 3389 N N . TYR B 1 209 ? 22.141 -9.062 1.262 1 98.19 209 TYR B N 1
ATOM 3390 C CA . TYR B 1 209 ? 21.906 -10.242 0.435 1 98.19 209 TYR B CA 1
ATOM 3391 C C . TYR B 1 209 ? 22.344 -9.992 -1.003 1 98.19 209 TYR B C 1
ATOM 3393 O O . TYR B 1 209 ? 22.094 -10.812 -1.887 1 98.19 209 TYR B O 1
ATOM 3401 N N . GLN B 1 210 ? 22.875 -8.828 -1.25 1 98.06 210 GLN B N 1
ATOM 3402 C CA . GLN B 1 210 ? 23.359 -8.461 -2.574 1 98.06 210 GLN B CA 1
ATOM 3403 C C . GLN B 1 210 ? 22.281 -8.664 -3.635 1 98.06 210 GLN B C 1
ATOM 3405 O O . GLN B 1 210 ? 22.547 -9.273 -4.676 1 98.06 210 GLN B O 1
ATOM 3410 N N . LEU B 1 211 ? 21.188 -8.148 -3.369 1 98.12 211 LEU B N 1
ATOM 3411 C CA . LEU B 1 211 ? 20.031 -8.422 -4.215 1 98.12 211 LEU B CA 1
ATOM 3412 C C . LEU B 1 211 ? 20.188 -7.754 -5.574 1 98.12 211 LEU B C 1
ATOM 3414 O O . LEU B 1 211 ? 19.625 -8.227 -6.566 1 98.12 211 LEU B O 1
ATOM 3418 N N . GLU B 1 212 ? 20.875 -6.641 -5.629 1 97.69 212 GLU B N 1
ATOM 3419 C CA . GLU B 1 212 ? 21.094 -5.898 -6.867 1 97.69 212 GLU B CA 1
ATOM 3420 C C . GLU B 1 212 ? 19.781 -5.574 -7.566 1 97.69 212 GLU B C 1
ATOM 3422 O O . GLU B 1 212 ? 19.625 -5.824 -8.766 1 97.69 212 GLU B O 1
ATOM 3427 N N . LEU B 1 213 ? 18.859 -5.059 -6.812 1 97.38 213 LEU B N 1
ATOM 3428 C CA . LEU B 1 213 ? 17.547 -4.738 -7.359 1 97.38 213 LEU B CA 1
ATOM 3429 C C . LEU B 1 213 ? 17.625 -3.547 -8.305 1 97.38 213 LEU B C 1
ATOM 3431 O O . LEU B 1 213 ? 18.375 -2.598 -8.055 1 97.38 213 LEU B O 1
ATOM 3435 N N . PRO B 1 214 ? 16.859 -3.627 -9.406 1 97.25 214 PRO B N 1
ATOM 3436 C CA . PRO B 1 214 ? 16.781 -2.434 -10.25 1 97.25 214 PRO B CA 1
ATOM 3437 C C . PRO B 1 214 ? 16.109 -1.254 -9.555 1 97.25 214 PRO B C 1
ATOM 3439 O O . PRO B 1 214 ? 15.297 -1.451 -8.648 1 97.25 214 PRO B O 1
ATOM 3442 N N . ALA B 1 215 ? 16.453 -0.058 -9.984 1 95.56 215 ALA B N 1
ATOM 3443 C CA . ALA B 1 215 ? 15.805 1.131 -9.438 1 95.56 215 ALA B CA 1
ATOM 3444 C C . ALA B 1 215 ? 14.359 1.235 -9.922 1 95.56 215 ALA B C 1
ATOM 3446 O O . ALA B 1 215 ? 14.094 1.177 -11.125 1 95.56 215 ALA B O 1
ATOM 3447 N N . TYR B 1 216 ? 13.445 1.345 -9.047 1 97.44 216 TYR B N 1
ATOM 3448 C CA . TYR B 1 216 ? 12.055 1.616 -9.414 1 97.44 216 TYR B CA 1
ATOM 3449 C C . TYR B 1 216 ? 11.898 3.041 -9.93 1 97.44 216 TYR B C 1
ATOM 3451 O O . TYR B 1 216 ? 12.461 3.98 -9.359 1 97.44 216 TYR B O 1
ATOM 3459 N N . PRO B 1 217 ? 11.18 3.18 -11 1 97.19 217 PRO B N 1
ATOM 3460 C CA . PRO B 1 217 ? 10.953 4.547 -11.469 1 97.19 217 PRO B CA 1
ATOM 3461 C C . PRO B 1 217 ? 9.992 5.328 -10.562 1 97.19 217 PRO B C 1
ATOM 3463 O O . PRO B 1 217 ? 8.906 4.84 -10.242 1 97.19 217 PRO B O 1
ATOM 3466 N N . ASP B 1 218 ? 10.406 6.512 -10.125 1 97.88 218 ASP B N 1
ATOM 3467 C CA . ASP B 1 218 ? 9.555 7.422 -9.367 1 97.88 218 ASP B CA 1
ATOM 3468 C C . ASP B 1 218 ? 8.891 6.703 -8.195 1 97.88 218 ASP B C 1
ATOM 3470 O O . ASP B 1 218 ? 9.57 6.109 -7.355 1 97.88 218 ASP B O 1
ATOM 3474 N N . ALA B 1 219 ? 7.578 6.648 -8.188 1 98.44 219 ALA B N 1
ATOM 3475 C CA . ALA B 1 219 ? 6.859 6.051 -7.07 1 98.44 219 ALA B CA 1
ATOM 3476 C C . ALA B 1 219 ? 6.227 4.719 -7.473 1 98.44 219 ALA B C 1
ATOM 3478 O O . ALA B 1 219 ? 5.332 4.219 -6.789 1 98.44 219 ALA B O 1
ATOM 3479 N N . GLU B 1 220 ? 6.727 4.109 -8.539 1 98.56 220 GLU B N 1
ATOM 3480 C CA . GLU B 1 220 ? 6.188 2.832 -8.992 1 98.56 220 GLU B CA 1
ATOM 3481 C C . GLU B 1 220 ? 6.391 1.744 -7.945 1 98.56 220 GLU B C 1
ATOM 3483 O O . GLU B 1 220 ? 7.438 1.684 -7.297 1 98.56 220 GLU B O 1
ATOM 3488 N N . CYS B 1 221 ? 5.355 0.886 -7.855 1 98.56 221 CYS B N 1
ATOM 3489 C CA . CYS B 1 221 ? 5.465 -0.179 -6.863 1 98.56 221 CYS B CA 1
ATOM 3490 C C . CYS B 1 221 ? 5.836 -1.502 -7.523 1 98.56 221 CYS B C 1
ATOM 3492 O O . CYS B 1 221 ? 5.949 -2.525 -6.848 1 98.56 221 CYS B O 1
ATOM 3494 N N . CYS B 1 222 ? 5.945 -1.525 -8.828 1 98.62 222 CYS B N 1
ATOM 3495 C CA . CYS B 1 222 ? 6.41 -2.67 -9.602 1 98.62 222 CYS B CA 1
ATOM 3496 C C . CYS B 1 222 ? 7.184 -2.217 -10.828 1 98.62 222 CYS B C 1
ATOM 3498 O O . CYS B 1 222 ? 7.109 -1.052 -11.227 1 98.62 222 CYS B O 1
ATOM 3500 N N . LEU B 1 223 ? 8.016 -3.092 -11.375 1 98.06 223 LEU B N 1
ATOM 3501 C CA . LEU B 1 223 ? 8.727 -2.77 -12.602 1 98.06 223 LEU B CA 1
ATOM 3502 C C . LEU B 1 223 ? 9.008 -4.027 -13.414 1 98.06 223 LEU B C 1
ATOM 3504 O O . LEU B 1 223 ? 9.133 -5.121 -12.852 1 98.06 223 LEU B O 1
ATOM 3508 N N . LYS B 1 224 ? 9.023 -3.889 -14.719 1 98.06 224 LYS B N 1
ATOM 3509 C CA . LYS B 1 224 ? 9.289 -5 -15.625 1 98.06 224 LYS B CA 1
ATOM 3510 C C . LYS B 1 224 ? 10.773 -5.379 -15.609 1 98.06 224 LYS B C 1
ATOM 3512 O O . LYS B 1 224 ? 11.641 -4.508 -15.648 1 98.06 224 LYS B O 1
ATOM 3517 N N . LEU B 1 225 ? 10.992 -6.594 -15.516 1 97.38 225 LEU B N 1
ATOM 3518 C CA . LEU B 1 225 ? 12.352 -7.113 -15.578 1 97.38 225 LEU B CA 1
ATOM 3519 C C . LEU B 1 225 ? 12.734 -7.48 -17 1 97.38 225 LEU B C 1
ATOM 3521 O O . LEU B 1 225 ? 11.891 -7.949 -17.781 1 97.38 225 LEU B O 1
#

InterPro domains:
  IPR004443 YjeF N-terminal domain [MF_01966] (6-202)
  IPR004443 YjeF N-terminal domain [PF03853] (26-185)
  IPR004443 YjeF N-terminal domain [PS51385] (10-213)
  IPR004443 YjeF N-terminal domain [TIGR00197] (7-202)
  IPR032976 YjeF N-terminal domain-containing protein NAXE-like [PTHR13232] (6-225)
  IPR036652 YjeF N-terminal domain superfamily [G3DSA:3.40.50.10260] (1-225)
  IPR036652 YjeF N-terminal domain superfamily [SSF64153] (3-222)